Protein AF-0000000085124668 (afdb_homodimer)

pLDDT: mean 96.6, std 2.72, range [73.62, 98.88]

Radius of gyration: 21.91 Å; Cα contacts (8 Å, |Δi|>4): 699; chains: 2; bounding box: 57×56×48 Å

Structure (mmCIF, N/CA/C/O backbone):
data_AF-0000000085124668-model_v1
#
loop_
_entity.id
_entity.type
_entity.pdbx_description
1 polymer 'Putative transcriptional regulator, Crp/Fnr family'
#
loop_
_atom_site.group_PDB
_atom_site.id
_atom_site.type_symbol
_atom_site.label_atom_id
_atom_site.label_alt_id
_atom_site.label_comp_id
_atom_site.label_asym_id
_atom_site.label_entity_id
_atom_site.label_seq_id
_atom_site.pdbx_PDB_ins_code
_atom_site.Cartn_x
_atom_site.Cartn_y
_atom_site.Cartn_z
_atom_site.occupancy
_atom_site.B_iso_or_equiv
_atom_site.auth_seq_id
_atom_site.auth_comp_id
_atom_site.auth_asym_id
_atom_site.auth_atom_id
_atom_site.pdbx_PDB_model_num
ATOM 1 N N . MET A 1 1 ? 9.203 -26.172 -18.266 1 87.44 1 MET A N 1
ATOM 2 C CA . MET A 1 1 ? 9.773 -24.922 -18.75 1 87.44 1 MET A CA 1
ATOM 3 C C . MET A 1 1 ? 11.164 -24.688 -18.156 1 87.44 1 MET A C 1
ATOM 5 O O . MET A 1 1 ? 11.344 -24.766 -16.938 1 87.44 1 MET A O 1
ATOM 9 N N . THR A 1 2 ? 12.148 -24.375 -18.938 1 92.5 2 THR A N 1
ATOM 10 C CA . THR A 1 2 ? 13.508 -24.203 -18.453 1 92.5 2 THR A CA 1
ATOM 11 C C . THR A 1 2 ? 13.68 -22.859 -17.75 1 92.5 2 THR A C 1
ATOM 13 O O . THR A 1 2 ? 12.883 -21.938 -17.953 1 92.5 2 THR A O 1
ATOM 16 N N . ILE A 1 3 ? 14.703 -22.781 -17 1 94.06 3 ILE A N 1
ATOM 17 C CA . ILE A 1 3 ? 14.938 -21.547 -16.25 1 94.06 3 ILE A CA 1
ATOM 18 C C . ILE A 1 3 ? 15.266 -20.406 -17.203 1 94.06 3 ILE A C 1
ATOM 20 O O . ILE A 1 3 ? 14.883 -19.25 -16.969 1 94.06 3 ILE A O 1
ATOM 24 N N . ASP A 1 4 ? 15.961 -20.703 -18.281 1 94.88 4 ASP A N 1
ATOM 25 C CA . ASP A 1 4 ? 16.281 -19.672 -19.266 1 94.88 4 ASP A CA 1
ATOM 26 C C . ASP A 1 4 ? 15.023 -19.094 -19.891 1 94.88 4 ASP A C 1
ATOM 28 O O . ASP A 1 4 ? 14.938 -17.875 -20.094 1 94.88 4 ASP A O 1
ATOM 32 N N . LYS A 1 5 ? 14.148 -19.938 -20.219 1 97.31 5 LYS A N 1
ATOM 33 C CA . LYS A 1 5 ? 12.875 -19.484 -20.766 1 97.31 5 LYS A CA 1
ATOM 34 C C . LYS A 1 5 ? 12.125 -18.625 -19.766 1 97.31 5 LYS A C 1
ATOM 36 O O . LYS A 1 5 ? 11.469 -17.641 -20.141 1 97.31 5 LYS A O 1
ATOM 41 N N . GLN A 1 6 ? 12.164 -19.016 -18.484 1 98.06 6 GLN A N 1
ATOM 42 C CA . GLN A 1 6 ? 11.547 -18.234 -17.422 1 98.06 6 GLN A CA 1
ATOM 43 C C . GLN A 1 6 ? 12.141 -16.828 -17.359 1 98.06 6 GLN A C 1
ATOM 45 O O . GLN A 1 6 ? 11.406 -15.844 -17.234 1 98.06 6 GLN A O 1
ATOM 50 N N . PHE A 1 7 ? 13.422 -16.734 -17.516 1 97.88 7 PHE A N 1
ATOM 51 C CA . PHE A 1 7 ? 14.117 -15.453 -17.5 1 97.88 7 PHE A CA 1
ATOM 52 C C . PHE A 1 7 ? 13.703 -14.609 -18.703 1 97.88 7 PHE A C 1
ATOM 54 O O . PHE A 1 7 ? 13.547 -13.391 -18.594 1 97.88 7 PHE A O 1
ATOM 61 N N . ASP A 1 8 ? 13.531 -15.258 -19.828 1 97.56 8 ASP A N 1
ATOM 62 C CA . ASP A 1 8 ? 13.109 -14.562 -21.031 1 97.56 8 ASP A CA 1
ATOM 63 C C . ASP A 1 8 ? 11.719 -13.953 -20.859 1 97.56 8 ASP A C 1
ATOM 65 O O . ASP A 1 8 ? 11.43 -12.891 -21.422 1 97.56 8 ASP A O 1
ATOM 69 N N . ILE A 1 9 ? 10.914 -14.633 -20.109 1 98.19 9 ILE A N 1
ATOM 70 C CA . ILE A 1 9 ? 9.555 -14.172 -19.859 1 98.19 9 ILE A CA 1
ATOM 71 C C . ILE A 1 9 ? 9.578 -12.992 -18.891 1 98.19 9 ILE A C 1
ATOM 73 O O . ILE A 1 9 ? 8.906 -11.984 -19.094 1 98.19 9 ILE A O 1
ATOM 77 N N . LEU A 1 10 ? 10.391 -13.062 -17.859 1 98.56 10 LEU A N 1
ATOM 78 C CA . LEU A 1 10 ? 10.367 -12.109 -16.75 1 98.56 10 LEU A CA 1
ATOM 79 C C . LEU A 1 10 ? 11.078 -10.812 -17.141 1 98.56 10 LEU A C 1
ATOM 81 O O . LEU A 1 10 ? 10.664 -9.727 -16.719 1 98.56 10 LEU A O 1
ATOM 85 N N . TYR A 1 11 ? 12.078 -10.867 -17.953 1 98.5 11 TYR A N 1
ATOM 86 C CA . TYR A 1 11 ? 12.953 -9.734 -18.219 1 98.5 11 TYR A CA 1
ATOM 87 C C . TYR A 1 11 ? 12.172 -8.578 -18.844 1 98.5 11 TYR A C 1
ATOM 89 O O . TYR A 1 11 ? 12.211 -7.457 -18.328 1 98.5 11 TYR A O 1
ATOM 97 N N . PRO A 1 12 ? 11.43 -8.828 -19.938 1 98.44 12 PRO A N 1
ATOM 98 C CA . PRO A 1 12 ? 10.734 -7.684 -20.516 1 98.44 12 PRO A CA 1
ATOM 99 C C . PRO A 1 12 ? 9.719 -7.059 -19.562 1 98.44 12 PRO A C 1
ATOM 101 O O . PRO A 1 12 ? 9.453 -5.859 -19.641 1 98.44 12 PRO A O 1
ATOM 104 N N . ILE A 1 13 ? 9.156 -7.805 -18.672 1 98.5 13 ILE A N 1
ATOM 105 C CA . ILE A 1 13 ? 8.172 -7.305 -17.719 1 98.5 13 ILE A CA 1
ATOM 106 C C . ILE A 1 13 ? 8.859 -6.383 -16.703 1 98.5 13 ILE A C 1
ATOM 108 O O . ILE A 1 13 ? 8.43 -5.246 -16.5 1 98.5 13 ILE A O 1
ATOM 112 N N . LEU A 1 14 ? 9.969 -6.836 -16.062 1 98.38 14 LEU A N 1
ATOM 113 C CA . LEU A 1 14 ? 10.68 -6.02 -15.094 1 98.38 14 LEU A CA 1
ATOM 114 C C . LEU A 1 14 ? 11.297 -4.793 -15.758 1 98.38 14 LEU A C 1
ATOM 116 O O . LEU A 1 14 ? 11.32 -3.707 -15.172 1 98.38 14 LEU A O 1
ATOM 120 N N . ASN A 1 15 ? 11.797 -5.035 -16.969 1 98.5 15 ASN A N 1
ATOM 121 C CA . ASN A 1 15 ? 12.359 -3.916 -17.734 1 98.5 15 ASN A CA 1
ATOM 122 C C . ASN A 1 15 ? 11.305 -2.859 -18.031 1 98.5 15 ASN A C 1
ATOM 124 O O . ASN A 1 15 ? 11.625 -1.675 -18.156 1 98.5 15 ASN A O 1
ATOM 128 N N . GLY A 1 16 ? 10.078 -3.295 -18.25 1 98 16 GLY A N 1
ATOM 129 C CA . GLY A 1 16 ? 8.969 -2.379 -18.469 1 98 16 GLY A CA 1
ATOM 130 C C . GLY A 1 16 ? 8.602 -1.591 -17.219 1 98 16 GLY A C 1
ATOM 131 O O . GLY A 1 16 ? 8.062 -0.484 -17.312 1 98 16 GLY A O 1
ATOM 132 N N . ILE A 1 17 ? 8.891 -2.125 -16.062 1 97.94 17 ILE A N 1
ATOM 133 C CA . ILE A 1 17 ? 8.641 -1.438 -14.797 1 97.94 17 ILE A CA 1
ATOM 134 C C . ILE A 1 17 ? 9.719 -0.379 -14.562 1 97.94 17 ILE A C 1
ATOM 136 O O . ILE A 1 17 ? 9.406 0.765 -14.227 1 97.94 17 ILE A O 1
ATOM 140 N N . SER A 1 18 ? 10.906 -0.716 -14.727 1 97.81 18 SER A N 1
ATOM 141 C CA . SER A 1 18 ? 12.078 0.144 -14.641 1 97.81 18 SER A CA 1
ATOM 142 C C . SER A 1 18 ? 13.211 -0.373 -15.516 1 97.81 18 SER A C 1
ATOM 144 O O . SER A 1 18 ? 13.516 -1.568 -15.516 1 97.81 18 SER A O 1
ATOM 146 N N . PRO A 1 19 ? 13.852 0.494 -16.188 1 97.69 19 PRO A N 1
ATOM 147 C CA . PRO A 1 19 ? 14.906 0.064 -17.109 1 97.69 19 PRO A CA 1
ATOM 148 C C . PRO A 1 19 ? 15.984 -0.769 -16.422 1 97.69 19 PRO A C 1
ATOM 150 O O . PRO A 1 19 ? 16.484 -0.389 -15.352 1 97.69 19 PRO A O 1
ATOM 153 N N . LEU A 1 20 ? 16.297 -1.865 -17.031 1 97.62 20 LEU A N 1
ATOM 154 C CA . LEU A 1 20 ? 17.312 -2.82 -16.562 1 97.62 20 LEU A CA 1
ATOM 155 C C . LEU A 1 20 ? 18.172 -3.293 -17.719 1 97.62 20 LEU A C 1
ATOM 157 O O . LEU A 1 20 ? 17.688 -3.955 -18.641 1 97.62 20 LEU A O 1
ATOM 161 N N . SER A 1 21 ? 19.469 -2.99 -17.734 1 98 21 SER A N 1
ATOM 162 C CA . SER A 1 21 ? 20.375 -3.404 -18.812 1 98 21 SER A CA 1
ATOM 163 C C . SER A 1 21 ? 20.531 -4.922 -18.828 1 98 21 SER A C 1
ATOM 165 O O . SER A 1 21 ? 20.375 -5.586 -17.812 1 98 21 SER A O 1
ATOM 167 N N . THR A 1 22 ? 20.891 -5.418 -20 1 97.19 22 THR A N 1
ATOM 168 C CA . THR A 1 22 ? 21.109 -6.855 -20.141 1 97.19 22 THR A CA 1
ATOM 169 C C . THR A 1 22 ? 22.266 -7.312 -19.25 1 97.19 22 THR A C 1
ATOM 171 O O . THR A 1 22 ? 22.25 -8.422 -18.719 1 97.19 22 THR A O 1
ATOM 174 N N . ASP A 1 23 ? 23.266 -6.488 -19.125 1 97.12 23 ASP A N 1
ATOM 175 C CA . ASP A 1 23 ? 24.391 -6.816 -18.25 1 97.12 23 ASP A CA 1
ATOM 176 C C . ASP A 1 23 ? 23.938 -6.977 -16.812 1 97.12 23 ASP A C 1
ATOM 178 O O . ASP A 1 23 ? 24.297 -7.953 -16.141 1 97.12 23 ASP A O 1
ATOM 182 N N . ASN A 1 24 ? 23.172 -6.039 -16.312 1 96.38 24 ASN A N 1
ATOM 183 C CA . ASN A 1 24 ? 22.656 -6.109 -14.945 1 96.38 24 ASN A CA 1
ATOM 184 C C . ASN A 1 24 ? 21.75 -7.32 -14.758 1 96.38 24 ASN A C 1
ATOM 186 O O . ASN A 1 24 ? 21.812 -7.992 -13.727 1 96.38 24 ASN A O 1
ATOM 190 N N . TRP A 1 25 ? 20.922 -7.535 -15.789 1 97.12 25 TRP A N 1
ATOM 191 C CA . TRP A 1 25 ? 20.031 -8.688 -15.75 1 97.12 25 TRP A CA 1
ATOM 192 C C . TRP A 1 25 ? 20.828 -9.984 -15.633 1 97.12 25 TRP A C 1
ATOM 194 O O . TRP A 1 25 ? 20.531 -10.828 -14.789 1 97.12 25 TRP A O 1
ATOM 204 N N . GLU A 1 26 ? 21.859 -10.086 -16.391 1 96.88 26 GLU A N 1
ATOM 205 C CA . GLU A 1 26 ? 22.672 -11.297 -16.406 1 96.88 26 GLU A CA 1
ATOM 206 C C . GLU A 1 26 ? 23.359 -11.531 -15.07 1 96.88 26 GLU A C 1
ATOM 208 O O . GLU A 1 26 ? 23.469 -12.672 -14.609 1 96.88 26 GLU A O 1
ATOM 213 N N . ILE A 1 27 ? 23.781 -10.523 -14.453 1 95.5 27 ILE A N 1
ATOM 214 C CA . ILE A 1 27 ? 24.484 -10.609 -13.172 1 95.5 27 ILE A CA 1
ATOM 215 C C . ILE A 1 27 ? 23.531 -11.172 -12.109 1 95.5 27 ILE A C 1
ATOM 217 O O . ILE A 1 27 ? 23.953 -11.922 -11.227 1 95.5 27 ILE A O 1
ATOM 221 N N . ALA A 1 28 ? 22.281 -10.844 -12.219 1 96.69 28 ALA A N 1
ATOM 222 C CA . ALA A 1 28 ? 21.328 -11.195 -11.172 1 96.69 28 ALA A CA 1
ATOM 223 C C . ALA A 1 28 ? 20.812 -12.617 -11.352 1 96.69 28 ALA A C 1
ATOM 225 O O . ALA A 1 28 ? 20.266 -13.211 -10.414 1 96.69 28 ALA A O 1
ATOM 226 N N . LYS A 1 29 ? 20.938 -13.188 -12.516 1 96.62 29 LYS A N 1
ATOM 227 C CA . LYS A 1 29 ? 20.328 -14.469 -12.859 1 96.62 29 LYS A CA 1
ATOM 228 C C . LYS A 1 29 ? 20.766 -15.555 -11.883 1 96.62 29 LYS A C 1
ATOM 230 O O . LYS A 1 29 ? 19.953 -16.406 -11.492 1 96.62 29 LYS A O 1
ATOM 235 N N . LYS A 1 30 ? 22.016 -15.492 -11.516 1 96.75 30 LYS A N 1
ATOM 236 C CA . LYS A 1 30 ? 22.578 -16.531 -10.664 1 96.75 30 LYS A CA 1
ATOM 237 C C . LYS A 1 30 ? 21.922 -16.547 -9.289 1 96.75 30 LYS A C 1
ATOM 239 O O . LYS A 1 30 ? 22.047 -17.516 -8.539 1 96.75 30 LYS A O 1
ATOM 244 N N . TYR A 1 31 ? 21.266 -15.516 -8.914 1 97.88 31 TYR A N 1
ATOM 245 C CA . TYR A 1 31 ? 20.672 -15.422 -7.586 1 97.88 31 TYR A CA 1
ATOM 246 C C . TYR A 1 31 ? 19.219 -15.867 -7.602 1 97.88 31 TYR A C 1
ATOM 248 O O . TYR A 1 31 ? 18.594 -16 -6.551 1 97.88 31 TYR A O 1
ATOM 256 N N . PHE A 1 32 ? 18.672 -16.031 -8.789 1 98.25 32 PHE A N 1
ATOM 257 C CA . PHE A 1 32 ? 17.281 -16.453 -8.93 1 98.25 32 PHE A CA 1
ATOM 258 C C . PHE A 1 32 ? 17.188 -17.984 -8.867 1 98.25 32 PHE A C 1
ATOM 260 O O . PHE A 1 32 ? 18.094 -18.688 -9.289 1 98.25 32 PHE A O 1
ATOM 267 N N . LYS A 1 33 ? 16.094 -18.406 -8.352 1 98.19 33 LYS A N 1
ATOM 268 C CA . LYS A 1 33 ? 15.727 -19.828 -8.344 1 98.19 33 LYS A CA 1
ATOM 269 C C . LYS A 1 33 ? 14.289 -20.016 -8.82 1 98.19 33 LYS A C 1
ATOM 271 O O . LYS A 1 33 ? 13.5 -19.078 -8.82 1 98.19 33 LYS A O 1
ATOM 276 N N . THR A 1 34 ? 14.016 -21.219 -9.258 1 98.38 34 THR A N 1
ATOM 277 C CA . THR A 1 34 ? 12.672 -21.547 -9.727 1 98.38 34 THR A CA 1
ATOM 278 C C . THR A 1 34 ? 11.906 -22.344 -8.664 1 98.38 34 THR A C 1
ATOM 280 O O . THR A 1 34 ? 12.484 -23.188 -7.973 1 98.38 34 THR A O 1
ATOM 283 N N . THR A 1 35 ? 10.695 -22.031 -8.477 1 98.25 35 THR A N 1
ATOM 284 C CA . THR A 1 35 ? 9.758 -22.812 -7.684 1 98.25 35 THR A CA 1
ATOM 285 C C . THR A 1 35 ? 8.609 -23.328 -8.547 1 98.25 35 THR A C 1
ATOM 287 O O . THR A 1 35 ? 7.996 -22.547 -9.289 1 98.25 35 THR A O 1
ATOM 290 N N . THR A 1 36 ? 8.352 -24.609 -8.5 1 98.44 36 THR A N 1
ATOM 291 C CA . THR A 1 36 ? 7.219 -25.219 -9.172 1 98.44 36 THR A CA 1
ATOM 292 C C . THR A 1 36 ? 6.297 -25.906 -8.164 1 98.44 36 THR A C 1
ATOM 294 O O . THR A 1 36 ? 6.762 -26.656 -7.297 1 98.44 36 THR A O 1
ATOM 297 N N . LEU A 1 37 ? 5.059 -25.625 -8.273 1 98.56 37 LEU A N 1
ATOM 298 C CA . LEU A 1 37 ? 4.059 -26.188 -7.375 1 98.56 37 LEU A CA 1
ATOM 299 C C . LEU A 1 37 ? 2.857 -26.703 -8.156 1 98.56 37 LEU A C 1
ATOM 301 O O . LEU A 1 37 ? 2.652 -26.328 -9.312 1 98.56 37 LEU A O 1
ATOM 305 N N . SER A 1 38 ? 2.078 -27.562 -7.512 1 98.19 38 SER A N 1
ATOM 306 C CA . SER A 1 38 ? 0.856 -28.109 -8.094 1 98.19 38 SER A CA 1
ATOM 307 C C . SER A 1 38 ? -0.384 -27.516 -7.426 1 98.19 38 SER A C 1
ATOM 309 O O . SER A 1 38 ? -0.299 -26.953 -6.332 1 98.19 38 SER A O 1
ATOM 311 N N . LYS A 1 39 ? -1.455 -27.656 -8.148 1 97.56 39 LYS A N 1
ATOM 312 C CA . LYS A 1 39 ? -2.729 -27.188 -7.613 1 97.56 39 LYS A CA 1
ATOM 313 C C . LYS A 1 39 ? -2.939 -27.672 -6.184 1 97.56 39 LYS A C 1
ATOM 315 O O . LYS A 1 39 ? -2.723 -28.844 -5.887 1 97.56 39 LYS A O 1
ATOM 320 N N . GLY A 1 40 ? -3.301 -26.719 -5.301 1 97.5 40 GLY A N 1
ATOM 321 C CA . GLY A 1 40 ? -3.6 -27.078 -3.922 1 97.5 40 GLY A CA 1
ATOM 322 C C . GLY A 1 40 ? -2.43 -26.859 -2.982 1 97.5 40 GLY A C 1
ATOM 323 O O . GLY A 1 40 ? -2.615 -26.75 -1.769 1 97.5 40 GLY A O 1
ATOM 324 N N . GLU A 1 41 ? -1.26 -26.844 -3.547 1 98.69 41 GLU A N 1
ATOM 325 C CA . GLU A 1 41 ? -0.087 -26.562 -2.725 1 98.69 41 GLU A CA 1
ATOM 326 C C . GLU A 1 41 ? -0.015 -25.078 -2.363 1 98.69 41 GLU A C 1
ATOM 328 O O . GLU A 1 41 ? -0.733 -24.266 -2.936 1 98.69 41 GLU A O 1
ATOM 333 N N . HIS A 1 42 ? 0.765 -24.781 -1.333 1 98.88 42 HIS A N 1
ATOM 334 C CA . HIS A 1 42 ? 0.931 -23.406 -0.878 1 98.88 42 HIS A CA 1
ATOM 335 C C . HIS A 1 42 ? 2.348 -22.906 -1.142 1 98.88 42 HIS A C 1
ATOM 337 O O . HIS A 1 42 ? 3.32 -23.625 -0.889 1 98.88 42 HIS A O 1
ATOM 343 N N . LEU A 1 43 ? 2.436 -21.766 -1.703 1 98.81 43 LEU A N 1
ATOM 344 C CA . LEU A 1 43 ? 3.74 -21.109 -1.779 1 98.81 43 LEU A CA 1
ATOM 345 C C . LEU A 1 43 ? 4.297 -20.844 -0.385 1 98.81 43 LEU A C 1
ATOM 347 O O . LEU A 1 43 ? 5.477 -21.078 -0.127 1 98.81 43 LEU A O 1
ATOM 351 N N . PHE A 1 44 ? 3.514 -20.297 0.498 1 98.81 44 PHE A N 1
ATOM 352 C CA . PHE A 1 44 ? 3.777 -20.188 1.928 1 98.81 44 PHE A CA 1
ATOM 353 C C . PHE A 1 44 ? 2.475 -20.094 2.713 1 98.81 44 PHE A C 1
ATOM 355 O O . PHE A 1 44 ? 1.42 -19.812 2.141 1 98.81 44 PHE A O 1
ATOM 362 N N . TYR A 1 45 ? 2.543 -20.359 3.99 1 98.56 45 TYR A N 1
ATOM 363 C CA . TYR A 1 45 ? 1.404 -20.297 4.898 1 98.56 45 TYR A CA 1
ATOM 364 C C . TYR A 1 45 ? 1.477 -19.047 5.77 1 98.56 45 TYR A C 1
ATOM 366 O O . TYR A 1 45 ? 2.547 -18.453 5.93 1 98.56 45 TYR A O 1
ATOM 374 N N . MET A 1 46 ? 0.309 -18.672 6.195 1 98.12 46 MET A N 1
ATOM 375 C CA . MET A 1 46 ? 0.27 -17.688 7.262 1 98.12 46 MET A CA 1
ATOM 376 C C . MET A 1 46 ? 1.246 -18.047 8.375 1 98.12 46 MET A C 1
ATOM 378 O O . MET A 1 46 ? 1.397 -19.219 8.727 1 98.12 46 MET A O 1
ATOM 382 N N . GLU A 1 47 ? 1.98 -17 8.906 1 98.06 47 GLU A N 1
ATOM 383 C CA . GLU A 1 47 ? 2.926 -17.062 10.016 1 98.06 47 GLU A CA 1
ATOM 384 C C . GLU A 1 47 ? 4.289 -17.578 9.547 1 98.06 47 GLU A C 1
ATOM 386 O O . GLU A 1 47 ? 5.246 -17.609 10.328 1 98.06 47 GLU A O 1
ATOM 391 N N . ASP A 1 48 ? 4.352 -18.031 8.297 1 98.56 48 ASP A N 1
ATOM 392 C CA . ASP A 1 48 ? 5.656 -18.422 7.773 1 98.56 48 ASP A CA 1
ATOM 393 C C . ASP A 1 48 ? 6.605 -17.234 7.707 1 98.56 48 ASP A C 1
ATOM 395 O O . ASP A 1 48 ? 6.164 -16.094 7.57 1 98.56 48 ASP A O 1
ATOM 399 N N . ASP A 1 49 ? 7.855 -17.516 7.801 1 98.31 49 ASP A N 1
ATOM 400 C CA . ASP A 1 49 ? 8.914 -16.531 7.57 1 98.31 49 ASP A CA 1
ATOM 401 C C . ASP A 1 49 ? 9.289 -16.469 6.09 1 98.31 49 ASP A C 1
ATOM 403 O O . ASP A 1 49 ? 10.172 -17.188 5.637 1 98.31 49 ASP A O 1
ATOM 407 N N . VAL A 1 50 ? 8.633 -15.594 5.367 1 98.56 50 VAL A N 1
ATOM 408 C CA . VAL A 1 50 ? 8.898 -15.414 3.941 1 98.56 50 VAL A CA 1
ATOM 409 C C . VAL A 1 50 ? 10.164 -14.586 3.748 1 98.56 50 VAL A C 1
ATOM 411 O O . VAL A 1 50 ? 10.312 -13.523 4.355 1 98.56 50 VAL A O 1
ATOM 414 N N . LYS A 1 51 ? 11.047 -15 2.885 1 98.44 51 LYS A N 1
ATO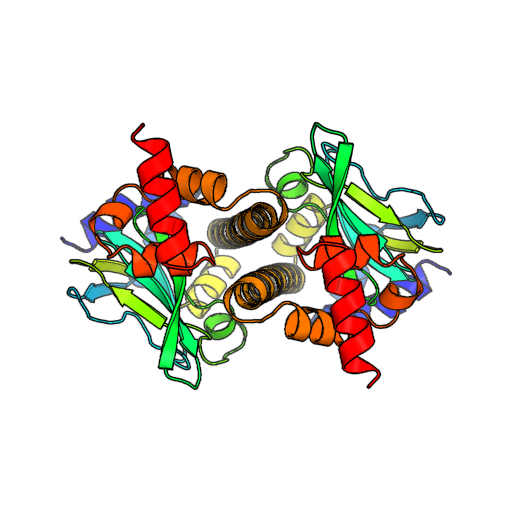M 415 C CA . LYS A 1 51 ? 12.336 -14.336 2.742 1 98.44 51 LYS A CA 1
ATOM 416 C C . LYS A 1 51 ? 12.57 -13.898 1.3 1 98.44 51 LYS A C 1
ATOM 418 O O . LYS A 1 51 ? 13.547 -13.195 1.011 1 98.44 51 LYS A O 1
ATOM 423 N N . ASP A 1 52 ? 11.609 -14.289 0.404 1 98.69 52 ASP A N 1
ATOM 424 C CA . ASP A 1 52 ? 11.891 -14.102 -1.015 1 98.69 52 ASP A CA 1
ATOM 425 C C . ASP A 1 52 ? 10.836 -13.227 -1.677 1 98.69 52 ASP A C 1
ATOM 427 O O . ASP A 1 52 ? 9.719 -13.109 -1.177 1 98.69 52 ASP A O 1
ATOM 431 N N . PHE A 1 53 ? 11.219 -12.562 -2.736 1 98.81 53 PHE A N 1
ATOM 432 C CA . PHE A 1 53 ? 10.328 -12.039 -3.76 1 98.81 53 PHE A CA 1
ATOM 433 C C . PHE A 1 53 ? 10.102 -13.062 -4.863 1 98.81 53 PHE A C 1
ATOM 435 O O . PHE A 1 53 ? 11.062 -13.523 -5.492 1 98.81 53 PHE A O 1
ATOM 442 N N . TYR A 1 54 ? 8.906 -13.508 -5.062 1 98.88 54 TYR A N 1
ATOM 443 C CA . TYR A 1 54 ? 8.531 -14.43 -6.129 1 98.88 54 TYR A CA 1
ATOM 444 C C . TYR A 1 54 ? 7.852 -13.688 -7.277 1 98.88 54 TYR A C 1
ATOM 446 O O . TYR A 1 54 ? 6.949 -12.883 -7.051 1 98.88 54 TYR A O 1
ATOM 454 N N . PHE A 1 55 ? 8.266 -13.945 -8.453 1 98.88 55 PHE A N 1
ATOM 455 C CA . PHE A 1 55 ? 7.609 -13.422 -9.641 1 98.88 55 PHE A CA 1
ATOM 456 C C . PHE A 1 55 ? 6.91 -14.539 -10.414 1 98.88 55 PHE A C 1
ATOM 458 O O . PHE A 1 55 ? 7.539 -15.531 -10.781 1 98.88 55 PHE A O 1
ATOM 465 N N . LEU A 1 56 ? 5.68 -14.352 -10.625 1 98.81 56 LEU A N 1
ATOM 466 C CA . LEU A 1 56 ? 4.887 -15.375 -11.297 1 98.81 56 LEU A CA 1
ATOM 467 C C . LEU A 1 56 ? 5.316 -15.523 -12.758 1 98.81 56 LEU A C 1
ATOM 469 O O . LEU A 1 56 ? 5.422 -14.531 -13.484 1 98.81 56 LEU A O 1
ATOM 473 N N . ILE A 1 57 ? 5.531 -16.719 -13.148 1 98.81 57 ILE A N 1
ATOM 474 C CA . ILE A 1 57 ? 5.844 -17.016 -14.539 1 98.81 57 ILE A CA 1
ATOM 475 C C . ILE A 1 57 ? 4.633 -17.656 -15.211 1 98.81 57 ILE A C 1
ATOM 477 O O . ILE A 1 57 ? 4.312 -17.328 -16.359 1 98.81 57 ILE A O 1
ATOM 481 N N . ASP A 1 58 ? 4.008 -18.5 -14.461 1 98.12 58 ASP A N 1
ATOM 482 C CA . ASP A 1 58 ? 2.836 -19.203 -14.977 1 98.12 58 ASP A CA 1
ATOM 483 C C . ASP A 1 58 ? 1.984 -19.766 -13.836 1 98.12 58 ASP A C 1
ATOM 485 O O . ASP A 1 58 ? 2.518 -20.234 -12.828 1 98.12 58 ASP A O 1
ATOM 489 N N . GLY A 1 59 ? 0.641 -19.719 -14.125 1 97.81 59 GLY A N 1
ATOM 490 C CA . GLY A 1 59 ? -0.272 -20.312 -13.164 1 97.81 59 GLY A CA 1
ATOM 491 C C . GLY A 1 59 ? -1.139 -19.297 -12.445 1 97.81 59 GLY A C 1
ATOM 492 O O . GLY A 1 59 ? -1.155 -18.125 -12.812 1 97.81 59 GLY A O 1
ATOM 493 N N . LEU A 1 60 ? -1.982 -19.766 -11.516 1 98.25 60 LEU A N 1
ATOM 494 C CA . LEU A 1 60 ? -2.922 -18.969 -10.734 1 98.25 60 LEU A CA 1
ATOM 495 C C . LEU A 1 60 ? -2.74 -19.234 -9.242 1 98.25 60 LEU A C 1
ATOM 497 O O . LEU A 1 60 ? -2.408 -20.344 -8.836 1 98.25 60 LEU A O 1
ATOM 501 N N . ALA A 1 61 ? -2.957 -18.219 -8.438 1 98.5 61 ALA A N 1
ATOM 502 C CA . ALA A 1 61 ? -2.916 -18.391 -6.992 1 98.5 61 ALA A CA 1
ATOM 503 C C . ALA A 1 61 ? -3.885 -17.438 -6.301 1 98.5 61 ALA A C 1
ATOM 505 O O . ALA A 1 61 ? -4.32 -16.438 -6.891 1 98.5 61 ALA A O 1
ATOM 506 N N . ARG A 1 62 ? -4.242 -17.797 -5.121 1 98.12 62 ARG A N 1
ATOM 507 C CA . ARG A 1 62 ? -5.012 -16.906 -4.262 1 98.12 62 ARG A CA 1
ATOM 508 C C . ARG A 1 62 ? -4.254 -16.594 -2.977 1 98.12 62 ARG A C 1
ATOM 510 O O . ARG A 1 62 ? -3.527 -17.438 -2.457 1 98.12 62 ARG A O 1
ATOM 517 N N . TYR A 1 63 ? -4.363 -15.398 -2.518 1 98.62 63 TYR A N 1
ATOM 518 C CA . TYR A 1 63 ? -3.965 -14.961 -1.181 1 98.62 63 TYR A CA 1
ATOM 519 C C . TYR A 1 63 ? -5.152 -14.984 -0.226 1 98.62 63 TYR A C 1
ATOM 521 O O . TYR A 1 63 ? -6.219 -14.453 -0.542 1 98.62 63 TYR A O 1
ATOM 529 N N . TYR A 1 64 ? -4.973 -15.547 0.967 1 98.31 64 TYR A N 1
ATOM 530 C CA . TYR A 1 64 ? -6.141 -15.555 1.837 1 98.31 64 TYR A CA 1
ATOM 531 C C . TYR A 1 64 ? -5.734 -15.461 3.303 1 98.31 64 TYR A C 1
ATOM 533 O O . TYR A 1 64 ? -4.652 -15.914 3.68 1 98.31 64 TYR A O 1
ATOM 541 N N . TYR A 1 65 ? -6.586 -14.836 4.027 1 98.25 65 TYR A N 1
ATOM 542 C CA . TYR A 1 65 ? -6.5 -14.805 5.484 1 98.25 65 TYR A CA 1
ATOM 543 C C . TYR A 1 65 ? -7.258 -15.969 6.102 1 98.25 65 TYR A C 1
ATOM 545 O O . TYR A 1 65 ? -8.297 -16.391 5.578 1 98.25 65 TYR A O 1
ATOM 553 N N . LEU A 1 66 ? -6.738 -16.453 7.168 1 96.69 66 LEU A N 1
ATOM 554 C CA . LEU A 1 66 ? -7.43 -17.438 7.977 1 96.69 66 LEU A CA 1
ATOM 555 C C . LEU A 1 66 ? -7.762 -16.891 9.359 1 96.69 66 LEU A C 1
ATOM 557 O O . LEU A 1 66 ? -6.859 -16.531 10.117 1 96.69 66 LEU A O 1
ATOM 561 N N . THR A 1 67 ? -9.047 -16.891 9.664 1 93.94 67 THR A N 1
ATOM 562 C CA . THR A 1 67 ? -9.453 -16.375 10.961 1 93.94 67 THR A CA 1
ATOM 563 C C . THR A 1 67 ? -9.367 -17.469 12.031 1 93.94 67 THR A C 1
ATOM 565 O O . THR A 1 67 ? -9.203 -18.641 11.711 1 93.94 67 THR A O 1
ATOM 568 N N . GLU A 1 68 ? -9.508 -17.031 13.25 1 92.88 68 GLU A N 1
ATOM 569 C CA . GLU A 1 68 ? -9.406 -17.969 14.367 1 92.88 68 GLU A CA 1
ATOM 570 C C . GLU A 1 68 ? -10.523 -19.016 14.312 1 92.88 68 GLU A C 1
ATOM 572 O O . GLU A 1 68 ? -10.328 -20.156 14.727 1 92.88 68 GLU A O 1
ATOM 577 N N . ASP A 1 69 ? -11.641 -18.625 13.82 1 92.75 69 ASP A N 1
ATOM 578 C CA . ASP A 1 69 ? -12.773 -19.547 13.773 1 92.75 69 ASP A CA 1
ATOM 579 C C . ASP A 1 69 ? -12.734 -20.391 12.5 1 92.75 69 ASP A C 1
ATOM 581 O O . ASP A 1 69 ? -13.68 -21.141 12.211 1 92.75 69 ASP A O 1
ATOM 585 N N . GLY A 1 70 ? -11.727 -20.234 11.703 1 91.94 70 GLY A N 1
ATOM 586 C CA . GLY A 1 70 ? -11.5 -21.125 10.562 1 91.94 70 GLY A CA 1
ATOM 587 C C . GLY A 1 70 ? -12.055 -20.578 9.266 1 91.94 70 GLY A C 1
ATOM 588 O O . GLY A 1 70 ? -12.031 -21.25 8.234 1 91.94 70 GLY A O 1
ATOM 589 N N . LYS A 1 71 ? -12.531 -19.422 9.312 1 93 71 LYS A N 1
ATOM 590 C CA . LYS A 1 71 ? -13.039 -18.812 8.086 1 93 71 LYS A CA 1
ATOM 591 C C . LYS A 1 71 ? -11.906 -18.25 7.246 1 93 71 LYS A C 1
ATOM 593 O O . LYS A 1 71 ? -10.938 -17.703 7.789 1 93 71 LYS A O 1
ATOM 598 N N . GLU A 1 72 ? -12.047 -18.297 5.91 1 95.62 72 GLU A N 1
ATOM 599 C CA . GLU A 1 72 ? -11.055 -17.766 4.977 1 95.62 72 GLU A CA 1
ATOM 600 C C . GLU A 1 72 ? -11.586 -16.531 4.254 1 95.62 72 GLU A C 1
ATOM 602 O O . GLU A 1 72 ? -12.758 -16.484 3.869 1 95.62 72 GLU A O 1
ATOM 607 N N . PHE A 1 73 ? -10.797 -15.562 4.098 1 96.69 73 PHE A N 1
ATOM 608 C CA . PHE A 1 73 ? -11.102 -14.375 3.309 1 96.69 73 PHE A CA 1
ATOM 609 C C . PHE A 1 73 ? -10.016 -14.133 2.262 1 96.69 73 PHE A C 1
ATOM 611 O O . PHE A 1 73 ? -8.844 -13.992 2.6 1 96.69 73 PHE A O 1
ATOM 618 N N . ASN A 1 74 ? -10.422 -14.07 1.025 1 97.38 74 ASN A N 1
ATOM 619 C CA . ASN A 1 74 ? -9.445 -13.859 -0.035 1 97.38 74 ASN A CA 1
ATOM 620 C C . ASN A 1 74 ? -9 -12.398 -0.094 1 97.38 74 ASN A C 1
ATOM 622 O O . ASN A 1 74 ? -9.828 -11.492 -0.15 1 97.38 74 ASN A O 1
ATOM 626 N N . LYS A 1 75 ? -7.727 -12.234 -0.107 1 97.19 75 LYS A N 1
ATOM 627 C CA . LYS A 1 75 ? -7.094 -10.914 -0.124 1 97.19 75 LYS A CA 1
ATOM 628 C C . LYS A 1 75 ? -6.816 -10.461 -1.553 1 97.19 75 LYS A C 1
ATOM 630 O O . LYS A 1 75 ? -6.906 -9.266 -1.857 1 97.19 75 LYS A O 1
ATOM 635 N N . SER A 1 76 ? -6.387 -11.359 -2.334 1 97.12 76 SER A N 1
ATOM 636 C CA . SER A 1 76 ? -5.93 -11.062 -3.688 1 97.12 76 SER A CA 1
ATOM 637 C C . SER A 1 76 ? -5.77 -12.336 -4.508 1 97.12 76 SER A C 1
ATOM 639 O O . SER A 1 76 ? -5.973 -13.438 -3.998 1 97.12 76 SER A O 1
ATOM 641 N N . PHE A 1 77 ? -5.461 -12.117 -5.812 1 97.94 77 PHE A N 1
ATOM 642 C CA . PHE A 1 77 ? -5.172 -13.227 -6.711 1 97.94 77 PHE A CA 1
ATOM 643 C C . PHE A 1 77 ? -3.965 -12.914 -7.59 1 97.94 77 PHE A C 1
ATOM 645 O O . PHE A 1 77 ? -3.609 -11.75 -7.77 1 97.94 77 PHE A O 1
ATOM 652 N N . ALA A 1 78 ? -3.33 -13.906 -7.984 1 97.88 78 ALA A N 1
ATOM 653 C CA . ALA A 1 78 ? -2.236 -13.797 -8.945 1 97.88 78 ALA A CA 1
ATOM 654 C C . ALA A 1 78 ? -2.559 -14.555 -10.227 1 97.88 78 ALA A C 1
ATOM 656 O O . ALA A 1 78 ? -2.869 -15.75 -10.195 1 97.88 78 ALA A O 1
ATOM 657 N N . GLU A 1 79 ? -2.486 -13.898 -11.336 1 96.69 79 GLU A N 1
ATOM 658 C CA . GLU A 1 79 ? -2.742 -14.57 -12.602 1 96.69 79 GLU A CA 1
ATOM 659 C C . GLU A 1 79 ? -1.821 -14.047 -13.703 1 96.69 79 GLU A C 1
ATOM 661 O O . GLU A 1 79 ? -1.535 -14.75 -14.672 1 96.69 79 GLU A O 1
ATOM 666 N N . LYS A 1 80 ? -1.271 -12.781 -13.547 1 96.31 80 LYS A N 1
ATOM 667 C CA . LYS A 1 80 ? -0.472 -12.164 -14.594 1 96.31 80 LYS A CA 1
ATOM 668 C C . LYS A 1 80 ? 1.01 -12.484 -14.422 1 96.31 80 LYS A C 1
ATOM 670 O O . LYS A 1 80 ? 1.525 -12.477 -13.305 1 96.31 80 LYS A O 1
ATOM 675 N N . GLN A 1 81 ? 1.614 -12.766 -15.57 1 97.56 81 GLN A N 1
ATOM 676 C CA . GLN A 1 81 ? 3.062 -12.938 -15.523 1 97.56 81 GLN A CA 1
ATOM 677 C C . GLN A 1 81 ? 3.744 -11.711 -14.93 1 97.56 81 GLN A C 1
ATOM 679 O O . GLN A 1 81 ? 3.361 -10.578 -15.234 1 97.56 81 GLN A O 1
ATOM 684 N N . GLY A 1 82 ? 4.738 -11.922 -14.078 1 97.94 82 GLY A N 1
ATOM 685 C CA . GLY A 1 82 ? 5.48 -10.828 -13.477 1 97.94 82 GLY A CA 1
ATOM 686 C C . GLY A 1 82 ? 4.891 -10.367 -12.156 1 97.94 82 GLY A C 1
ATOM 687 O O . GLY A 1 82 ? 5.488 -9.547 -11.461 1 97.94 82 GLY A O 1
ATOM 688 N N . HIS A 1 83 ? 3.732 -10.898 -11.83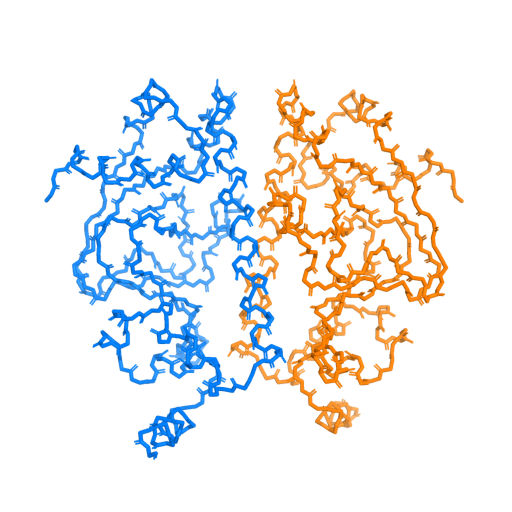6 1 97.69 83 HIS A N 1
ATOM 689 C CA . HIS A 1 83 ? 3.115 -10.562 -10.555 1 97.69 83 HIS A CA 1
ATOM 690 C C . HIS A 1 83 ? 4.031 -10.914 -9.391 1 97.69 83 HIS A C 1
ATOM 692 O O . HIS A 1 83 ? 4.504 -12.047 -9.289 1 97.69 83 HIS A O 1
ATOM 698 N N . LEU A 1 84 ? 4.281 -9.93 -8.586 1 98.56 84 LEU A N 1
ATOM 699 C CA . LEU A 1 84 ? 5.121 -10.164 -7.414 1 98.56 84 LEU A CA 1
ATOM 700 C C . LEU A 1 84 ? 4.32 -10.805 -6.289 1 98.56 84 LEU A C 1
ATOM 702 O O . LEU A 1 84 ? 3.279 -10.289 -5.883 1 98.56 84 LEU A O 1
ATOM 706 N N . LEU A 1 85 ? 4.758 -11.914 -5.859 1 98.62 85 LEU A N 1
ATOM 707 C CA . LEU A 1 85 ? 4.227 -12.578 -4.676 1 98.62 85 LEU A CA 1
ATOM 708 C C . LEU A 1 85 ? 5.238 -12.555 -3.537 1 98.62 85 LEU A C 1
ATOM 710 O O . LEU A 1 85 ? 6.398 -12.93 -3.721 1 98.62 85 LEU A O 1
ATOM 714 N N . SER A 1 86 ? 4.832 -12.094 -2.443 1 98.69 86 SER A N 1
ATOM 715 C CA . SER A 1 86 ? 5.641 -12.039 -1.228 1 98.69 86 SER A CA 1
ATOM 716 C C . SER A 1 86 ? 4.801 -11.617 -0.025 1 98.69 86 SER A C 1
ATOM 718 O O . SER A 1 86 ? 3.572 -11.57 -0.105 1 98.69 86 SER A O 1
ATOM 720 N N . SER A 1 87 ? 5.41 -11.586 1.111 1 98.62 87 SER A N 1
ATOM 721 C CA . SER A 1 87 ? 4.914 -10.945 2.326 1 98.62 87 SER A CA 1
ATOM 722 C C . SER A 1 87 ? 5.859 -9.844 2.795 1 98.62 87 SER A C 1
ATOM 724 O O . SER A 1 87 ? 6.895 -10.125 3.406 1 98.62 87 SER A O 1
ATOM 726 N N . ILE A 1 88 ? 5.469 -8.625 2.467 1 98.5 88 ILE A N 1
ATOM 727 C CA . ILE A 1 88 ? 6.379 -7.516 2.699 1 98.5 88 ILE A CA 1
ATOM 728 C C . ILE A 1 88 ? 6.68 -7.395 4.191 1 98.5 88 ILE A C 1
ATOM 730 O O . ILE A 1 88 ? 7.824 -7.141 4.582 1 98.5 88 ILE A O 1
ATOM 734 N N . SER A 1 89 ? 5.652 -7.621 5.035 1 97.81 89 SER A N 1
ATOM 735 C CA . SER A 1 89 ? 5.891 -7.586 6.473 1 97.81 89 SER A CA 1
ATOM 736 C C . SER A 1 89 ? 6.922 -8.625 6.891 1 97.81 89 SER A C 1
ATOM 738 O O . SER A 1 89 ? 7.777 -8.359 7.73 1 97.81 89 SER A O 1
ATOM 740 N N . SER A 1 90 ? 6.855 -9.766 6.258 1 98.19 90 SER A N 1
ATOM 741 C CA . SER A 1 90 ? 7.766 -10.852 6.605 1 98.19 90 SER A CA 1
ATOM 742 C C . SER A 1 90 ? 9.18 -10.57 6.098 1 98.19 90 SER A C 1
ATOM 744 O O . SER A 1 90 ? 10.133 -10.578 6.871 1 98.19 90 SER A O 1
ATOM 746 N N . VAL A 1 91 ? 9.344 -10.227 4.855 1 97.62 91 VAL A N 1
ATOM 747 C CA . VAL A 1 91 ? 10.672 -10.102 4.254 1 97.62 91 VAL A CA 1
ATOM 748 C C . VAL A 1 91 ? 11.375 -8.859 4.809 1 97.62 91 VAL A C 1
ATOM 750 O O . VAL A 1 91 ? 12.602 -8.82 4.887 1 97.62 91 VAL A O 1
ATOM 753 N N . SER A 1 92 ? 10.609 -7.871 5.168 1 95.94 92 SER A N 1
ATOM 754 C CA . SER A 1 92 ? 11.211 -6.605 5.57 1 95.94 92 SER A CA 1
ATOM 755 C C . SER A 1 92 ? 11.391 -6.531 7.082 1 95.94 92 SER A C 1
ATOM 757 O O . SER A 1 92 ? 12.391 -6.012 7.574 1 95.94 92 SER A O 1
ATOM 759 N N . HIS A 1 93 ? 10.391 -7.086 7.855 1 94.62 93 HIS A N 1
ATOM 760 C CA . HIS A 1 93 ? 10.398 -6.891 9.297 1 94.62 93 HIS A CA 1
ATOM 761 C C . HIS A 1 93 ? 10.586 -8.211 10.039 1 94.62 93 HIS A C 1
ATOM 763 O O . HIS A 1 93 ? 10.688 -8.234 11.266 1 94.62 93 HIS A O 1
ATOM 769 N N . GLY A 1 94 ? 10.602 -9.266 9.344 1 94.75 94 GLY A N 1
ATOM 770 C CA . GLY A 1 94 ? 10.867 -10.562 9.945 1 94.75 94 GLY A CA 1
ATOM 771 C C . GLY A 1 94 ? 9.695 -11.109 10.734 1 94.75 94 GLY A C 1
ATOM 772 O O . GLY A 1 94 ? 9.867 -11.938 11.625 1 94.75 94 GLY A O 1
ATOM 773 N N . THR A 1 95 ? 8.523 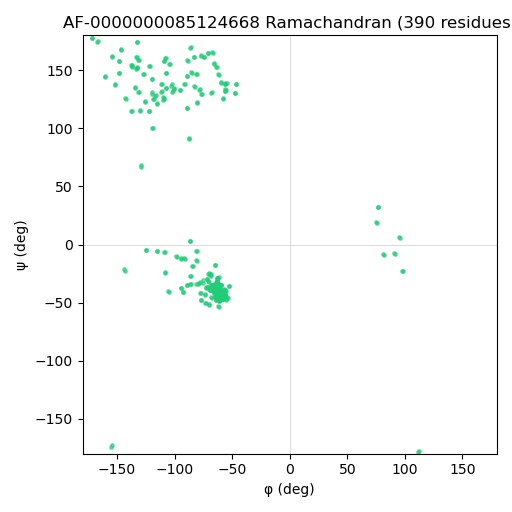-10.578 10.453 1 96.62 95 THR A N 1
ATOM 774 C CA . THR A 1 95 ? 7.324 -11.109 11.086 1 96.62 95 THR A CA 1
ATOM 775 C C . THR A 1 95 ? 6.734 -12.25 10.258 1 96.62 95 THR A C 1
ATOM 777 O O . THR A 1 95 ? 7.023 -12.367 9.062 1 96.62 95 THR A O 1
ATOM 780 N N . GLY A 1 96 ? 5.961 -13.062 10.898 1 98.31 96 GLY A N 1
ATOM 781 C CA . GLY A 1 96 ? 5.23 -14.055 10.125 1 98.31 96 GLY A CA 1
ATOM 782 C C . GLY A 1 96 ? 4.254 -13.438 9.141 1 98.31 96 GLY A C 1
ATOM 783 O O . GLY A 1 96 ? 3.67 -12.391 9.414 1 98.31 96 GLY A O 1
ATOM 784 N N . SER A 1 97 ? 4.09 -14.117 8 1 98.56 97 SER A N 1
ATOM 785 C CA . SER A 1 97 ? 3.137 -13.617 7.016 1 98.56 97 SER A CA 1
ATOM 786 C C . SER A 1 97 ? 1.729 -13.547 7.598 1 98.56 97 SER A C 1
ATOM 788 O O . SER A 1 97 ? 1.275 -14.492 8.258 1 98.56 97 SER A O 1
ATOM 790 N N . PRO A 1 98 ? 1 -12.516 7.309 1 98.19 98 PRO A N 1
ATOM 791 C CA . PRO A 1 98 ? -0.372 -12.414 7.816 1 98.19 98 PRO A CA 1
ATOM 792 C C . PRO A 1 98 ? -1.368 -13.219 6.984 1 98.19 98 PRO A C 1
ATOM 794 O O . PRO A 1 98 ? -2.543 -13.32 7.348 1 98.19 98 PRO A O 1
ATOM 797 N N . PHE A 1 99 ? -0.951 -13.781 5.914 1 98.62 99 PHE A N 1
ATOM 798 C CA . PHE A 1 99 ? -1.832 -14.5 4.996 1 98.62 99 PHE A CA 1
ATOM 799 C C . PHE A 1 99 ? -1.107 -15.68 4.355 1 98.62 99 PHE A C 1
ATOM 801 O O . PHE A 1 99 ? 0.109 -15.82 4.504 1 98.62 99 PHE A O 1
ATOM 808 N N . SER A 1 100 ? -1.847 -16.531 3.721 1 98.75 100 SER A N 1
ATOM 809 C CA . SER A 1 100 ? -1.318 -17.672 2.973 1 98.75 100 SER A CA 1
ATOM 810 C C . SER A 1 100 ? -1.479 -17.469 1.471 1 98.75 100 SER A C 1
ATOM 812 O O . SER A 1 100 ? -2.289 -16.641 1.033 1 98.75 100 SER A O 1
ATOM 814 N N . VAL A 1 101 ? -0.688 -18.156 0.696 1 98.81 101 VAL A N 1
ATOM 815 C CA . VAL A 1 101 ? -0.82 -18.172 -0.757 1 98.81 101 VAL A CA 1
ATOM 816 C C . VAL A 1 101 ? -1.01 -19.609 -1.242 1 98.81 101 VAL A C 1
ATOM 818 O O . VAL A 1 101 ? -0.098 -20.422 -1.137 1 98.81 101 VAL A O 1
ATOM 821 N N . GLU A 1 102 ? -2.146 -19.875 -1.793 1 98.56 102 GLU A N 1
ATOM 822 C CA . GLU A 1 102 ? -2.473 -21.203 -2.322 1 98.56 102 GLU A CA 1
ATOM 823 C C . GLU A 1 102 ? -2.477 -21.188 -3.848 1 98.56 102 GLU A C 1
ATOM 825 O O . GLU A 1 102 ? -3.053 -20.297 -4.473 1 98.56 102 GLU A O 1
ATOM 830 N N . VAL A 1 103 ? -1.867 -22.172 -4.359 1 98.44 103 VAL A N 1
ATOM 831 C CA . VAL A 1 103 ? -1.794 -22.312 -5.809 1 98.44 103 VAL A CA 1
ATOM 832 C C . VAL A 1 103 ? -3.074 -22.969 -6.328 1 98.44 103 VAL A C 1
ATOM 834 O O . VAL A 1 103 ? -3.555 -23.953 -5.758 1 98.44 103 VAL A O 1
ATOM 837 N N . LEU A 1 104 ? -3.633 -22.453 -7.426 1 97.81 104 LEU A N 1
ATOM 838 C CA . LEU A 1 104 ? -4.934 -22.891 -7.93 1 97.81 104 LEU A CA 1
ATOM 839 C C . LEU A 1 104 ? -4.777 -23.688 -9.211 1 97.81 104 LEU A C 1
ATOM 841 O O . LEU A 1 104 ? -5.762 -24.203 -9.75 1 97.81 104 LEU A O 1
ATOM 845 N N . SER A 1 105 ? -3.602 -23.781 -9.766 1 97 105 SER A N 1
ATOM 846 C CA . SER A 1 105 ? -3.219 -24.547 -10.945 1 97 105 SER A CA 1
ATOM 847 C C . SER A 1 105 ? -1.735 -24.906 -10.922 1 97 105 SER A C 1
ATOM 849 O O . SER A 1 105 ? -1.062 -24.703 -9.906 1 97 105 SER A O 1
ATOM 851 N N . SER A 1 106 ? -1.328 -25.469 -12.047 1 96.94 106 SER A N 1
ATOM 852 C CA . SER A 1 106 ? 0.123 -25.547 -12.188 1 96.94 106 SER A CA 1
ATOM 853 C C . SER A 1 106 ? 0.757 -24.156 -12.055 1 96.94 106 SER A C 1
ATOM 855 O O . SER A 1 106 ? 0.231 -23.188 -12.578 1 96.94 106 SER A O 1
ATOM 857 N N . PHE A 1 107 ? 1.891 -24.125 -11.336 1 98.12 107 PHE A N 1
ATOM 858 C CA . PHE A 1 107 ? 2.391 -22.844 -10.852 1 98.12 107 PHE A CA 1
ATOM 859 C C . PHE A 1 107 ? 3.912 -22.781 -10.922 1 98.12 107 PHE A C 1
ATOM 861 O O . PHE A 1 107 ? 4.594 -23.688 -10.43 1 98.12 107 PHE A O 1
ATOM 868 N N . ILE A 1 108 ? 4.426 -21.766 -11.586 1 98.75 108 ILE A N 1
ATOM 869 C CA . ILE A 1 108 ? 5.863 -21.578 -11.734 1 98.75 108 ILE A CA 1
ATOM 870 C C . ILE A 1 108 ? 6.227 -20.141 -11.383 1 98.75 108 ILE A C 1
ATOM 872 O O . ILE A 1 108 ? 5.594 -19.188 -11.859 1 98.75 108 ILE A O 1
ATOM 876 N N . THR A 1 109 ? 7.262 -19.953 -10.531 1 98.75 109 THR A N 1
ATOM 877 C CA . THR A 1 109 ? 7.777 -18.641 -10.211 1 98.75 109 THR A CA 1
ATOM 878 C C . THR A 1 109 ? 9.305 -18.609 -10.305 1 98.75 109 THR A C 1
ATOM 880 O O . THR A 1 109 ? 9.953 -19.641 -10.156 1 98.75 109 THR A O 1
ATOM 883 N N . LEU A 1 110 ? 9.781 -17.484 -10.594 1 98.69 110 LEU A N 1
ATOM 884 C CA . LEU A 1 110 ? 11.172 -17.141 -10.312 1 98.69 110 LEU A CA 1
ATOM 885 C C . LEU A 1 110 ? 11.273 -16.297 -9.047 1 98.69 110 LEU A C 1
ATOM 887 O O . LEU A 1 110 ? 10.492 -15.367 -8.852 1 98.69 110 LEU A O 1
ATOM 891 N N . HIS A 1 111 ? 12.242 -16.688 -8.203 1 98.62 111 HIS A N 1
ATOM 892 C CA . HIS A 1 111 ? 12.312 -15.914 -6.965 1 98.62 111 HIS A CA 1
ATOM 893 C C . HIS A 1 111 ? 13.758 -15.602 -6.598 1 98.62 111 HIS A C 1
ATOM 895 O O . HIS A 1 111 ? 14.68 -16.281 -7.059 1 98.62 111 HIS A O 1
ATOM 901 N N . ILE A 1 112 ? 13.93 -14.594 -5.902 1 98.69 112 ILE A N 1
ATOM 902 C CA . ILE A 1 112 ? 15.211 -14.109 -5.414 1 98.69 112 ILE A CA 1
ATOM 903 C C . ILE A 1 112 ? 15.094 -13.727 -3.938 1 98.69 112 ILE A C 1
ATOM 905 O O . ILE A 1 112 ? 14.086 -13.156 -3.518 1 98.69 112 ILE A O 1
ATOM 909 N N . PRO A 1 113 ? 16.094 -14.125 -3.088 1 98.62 113 PRO A N 1
ATOM 910 C CA . PRO A 1 113 ? 16.047 -13.633 -1.709 1 98.62 113 PRO A CA 1
ATOM 911 C C . PRO A 1 113 ? 16 -12.109 -1.629 1 98.62 113 PRO A C 1
ATOM 913 O O . PRO A 1 113 ? 16.75 -11.422 -2.324 1 98.62 113 PRO A O 1
ATOM 916 N N . TYR A 1 114 ? 15.109 -11.594 -0.805 1 98.5 114 TYR A N 1
ATOM 917 C CA . TYR A 1 114 ? 14.953 -10.148 -0.673 1 98.5 114 TYR A CA 1
ATOM 918 C C . TYR A 1 114 ? 16.266 -9.492 -0.274 1 98.5 114 TYR A C 1
ATOM 920 O O . TYR A 1 114 ? 16.625 -8.438 -0.799 1 98.5 114 TYR A O 1
ATOM 928 N N . LYS A 1 115 ? 17.016 -10.094 0.625 1 97.62 115 LYS A N 1
ATOM 929 C CA . LYS A 1 115 ? 18.297 -9.562 1.061 1 97.62 115 LYS A CA 1
ATOM 930 C C . LYS A 1 115 ? 19.25 -9.406 -0.119 1 97.62 115 LYS A C 1
ATOM 932 O O . LYS A 1 115 ? 20 -8.43 -0.19 1 97.62 115 LYS A O 1
ATOM 937 N N . LYS A 1 116 ? 19.219 -10.367 -0.983 1 98.12 116 LYS A N 1
ATOM 938 C CA . LYS A 1 116 ? 20.078 -10.289 -2.154 1 98.12 116 LYS A CA 1
ATOM 939 C C . LYS A 1 116 ? 19.641 -9.18 -3.102 1 98.12 116 LYS A C 1
ATOM 941 O O . LYS A 1 116 ? 20.469 -8.523 -3.734 1 98.12 116 LYS A O 1
ATOM 946 N N . LEU A 1 117 ? 18.375 -9.031 -3.246 1 97.88 117 LEU A N 1
ATOM 947 C CA . LEU A 1 117 ? 17.844 -7.945 -4.062 1 97.88 117 LEU A CA 1
ATOM 948 C C . LEU A 1 117 ? 18.297 -6.594 -3.535 1 97.88 117 LEU A C 1
ATOM 950 O O . LEU A 1 117 ? 18.688 -5.715 -4.312 1 97.88 117 LEU A O 1
ATOM 954 N N . LEU A 1 118 ? 18.281 -6.453 -2.213 1 97.25 118 LEU A N 1
ATOM 955 C CA . LEU A 1 118 ? 18.766 -5.227 -1.59 1 97.25 118 LEU A CA 1
ATOM 956 C C . LEU A 1 118 ? 20.25 -5.02 -1.896 1 97.25 118 LEU A C 1
ATOM 958 O O . LEU A 1 118 ? 20.672 -3.904 -2.211 1 97.25 118 LEU A O 1
ATOM 962 N N . GLU A 1 119 ? 21 -6.066 -1.818 1 97.06 119 GLU A N 1
ATOM 963 C CA . GLU A 1 119 ? 22.438 -6 -2.113 1 97.06 119 GLU A CA 1
ATOM 964 C C . GLU A 1 119 ? 22.672 -5.594 -3.564 1 97.06 119 GLU A C 1
ATOM 966 O O . GLU A 1 119 ? 23.531 -4.75 -3.842 1 97.06 119 GLU A O 1
ATOM 971 N N . LEU A 1 120 ? 21.922 -6.254 -4.445 1 97.31 120 LEU A N 1
ATOM 972 C CA . LEU A 1 120 ? 22.016 -5.902 -5.855 1 97.31 120 LEU A CA 1
ATOM 973 C C . LEU A 1 120 ? 21.719 -4.422 -6.07 1 97.31 120 LEU A C 1
ATOM 975 O O . LEU A 1 120 ? 22.406 -3.75 -6.844 1 97.31 120 LEU A O 1
ATOM 979 N N . GLY A 1 121 ? 20.703 -3.914 -5.395 1 95.94 121 GLY A N 1
ATOM 980 C CA . GLY A 1 121 ? 20.344 -2.51 -5.508 1 95.94 121 GLY A CA 1
ATOM 981 C C . GLY A 1 121 ? 21.438 -1.57 -5.051 1 95.94 121 GLY A C 1
ATOM 982 O O . GLY A 1 121 ? 21.625 -0.49 -5.617 1 95.94 121 GLY A O 1
ATOM 983 N N . PHE A 1 122 ? 22.078 -1.978 -4.031 1 92.94 122 PHE A N 1
ATOM 984 C CA . PHE A 1 122 ? 23.172 -1.175 -3.508 1 92.94 122 PHE A CA 1
ATOM 985 C C . PHE A 1 122 ? 24.344 -1.146 -4.492 1 92.94 122 PHE A C 1
ATOM 987 O O . PHE A 1 122 ? 24.984 -0.112 -4.668 1 92.94 122 PHE A O 1
ATOM 994 N N . GLU A 1 123 ? 24.547 -2.197 -5.148 1 94.62 123 GLU A N 1
ATOM 995 C CA . GLU A 1 123 ? 25.688 -2.34 -6.043 1 94.62 123 GLU A CA 1
ATOM 996 C C . GLU A 1 123 ? 25.391 -1.786 -7.43 1 94.62 123 GLU A C 1
ATOM 998 O O . GLU A 1 123 ? 26.281 -1.317 -8.133 1 94.62 123 GLU A O 1
ATOM 1003 N N . HIS A 1 124 ? 24.156 -1.94 -7.816 1 95.62 124 HIS A N 1
ATOM 1004 C CA . HIS A 1 124 ? 23.719 -1.553 -9.148 1 95.62 124 HIS A CA 1
ATOM 1005 C C . HIS A 1 124 ? 22.469 -0.686 -9.086 1 95.62 124 HIS A C 1
ATOM 1007 O O . HIS A 1 124 ? 21.375 -1.181 -8.781 1 95.62 124 HIS A O 1
ATOM 1013 N N . ARG A 1 125 ? 22.594 0.517 -9.508 1 96.12 125 ARG A N 1
ATOM 1014 C CA . ARG A 1 125 ? 21.531 1.507 -9.375 1 96.12 125 ARG A CA 1
ATOM 1015 C C . ARG A 1 125 ? 20.234 1.025 -10.039 1 96.12 125 ARG A C 1
ATOM 1017 O O . ARG A 1 125 ? 19.141 1.259 -9.531 1 96.12 125 ARG A O 1
ATOM 1024 N N . GLN A 1 126 ? 20.328 0.382 -11.164 1 97.81 126 GLN A N 1
ATOM 1025 C CA . GLN A 1 126 ? 19.156 -0.049 -11.906 1 97.81 126 GLN A CA 1
ATOM 1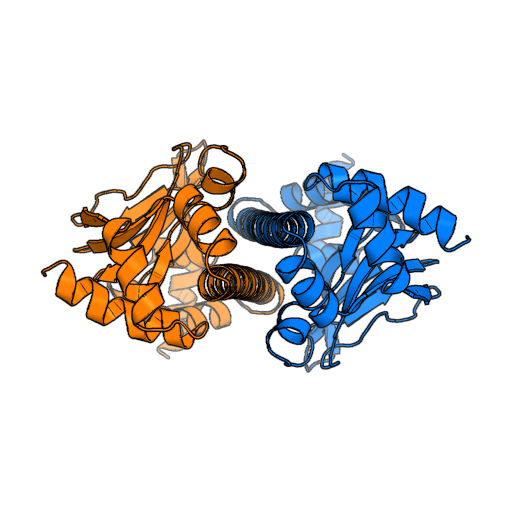026 C C . GLN A 1 126 ? 18.297 -0.99 -11.078 1 97.81 126 GLN A C 1
ATOM 1028 O O . GLN A 1 126 ? 17.062 -0.96 -11.164 1 97.81 126 GLN A O 1
ATOM 1033 N N . TRP A 1 127 ? 18.906 -1.814 -10.25 1 97.94 127 TRP A N 1
ATOM 1034 C CA . TRP A 1 127 ? 18.156 -2.73 -9.398 1 97.94 127 TRP A CA 1
ATOM 1035 C C . TRP A 1 127 ? 17.469 -1.981 -8.266 1 97.94 127 TRP A C 1
ATOM 1037 O O . TRP A 1 127 ? 16.359 -2.344 -7.852 1 97.94 127 TRP A O 1
ATOM 1047 N N . ASN A 1 128 ? 18.156 -0.955 -7.73 1 97.88 128 ASN A N 1
ATOM 1048 C CA . ASN A 1 128 ? 17.531 -0.113 -6.719 1 97.88 128 ASN A CA 1
ATOM 1049 C C . ASN A 1 128 ? 16.312 0.621 -7.285 1 97.88 128 ASN A C 1
ATOM 1051 O O . ASN A 1 128 ? 15.258 0.661 -6.652 1 97.88 128 ASN A O 1
ATOM 1055 N N . ASP A 1 129 ? 16.516 1.168 -8.484 1 97.88 129 ASP A N 1
ATOM 1056 C CA . ASP A 1 129 ? 15.406 1.861 -9.141 1 97.88 129 ASP A CA 1
ATOM 1057 C C . ASP A 1 129 ? 14.227 0.92 -9.375 1 97.88 129 ASP A C 1
ATOM 1059 O O . ASP A 1 129 ? 13.07 1.3 -9.156 1 97.88 129 ASP A O 1
ATOM 1063 N N . LEU A 1 130 ? 14.523 -0.252 -9.812 1 98.31 130 LEU A N 1
ATOM 1064 C CA . LEU A 1 130 ? 13.484 -1.25 -10.031 1 98.31 130 LEU A CA 1
ATOM 1065 C C . LEU A 1 130 ? 12.75 -1.562 -8.734 1 98.31 130 LEU A C 1
ATOM 1067 O O . LEU A 1 130 ? 11.516 -1.596 -8.703 1 98.31 130 LEU A O 1
ATOM 1071 N N . LEU A 1 131 ? 13.492 -1.796 -7.656 1 98.31 131 LEU A N 1
ATOM 1072 C CA . LEU A 1 131 ? 12.891 -2.125 -6.371 1 98.31 131 LEU A CA 1
ATOM 1073 C C . LEU A 1 131 ? 11.992 -0.989 -5.883 1 98.31 131 LEU A C 1
ATOM 1075 O O . LEU A 1 131 ? 10.875 -1.227 -5.426 1 98.31 131 LEU A O 1
ATOM 1079 N N . LEU A 1 132 ? 12.438 0.218 -6.012 1 98.31 132 LEU A N 1
ATOM 1080 C CA . LEU A 1 132 ? 11.641 1.377 -5.629 1 98.31 132 LEU A CA 1
ATOM 1081 C C . LEU A 1 132 ? 10.352 1.442 -6.445 1 98.31 132 LEU A C 1
ATOM 1083 O O . LEU A 1 132 ? 9.273 1.672 -5.895 1 98.31 132 LEU A O 1
ATOM 1087 N N . ARG A 1 133 ? 10.453 1.213 -7.723 1 98.38 133 ARG A N 1
ATOM 1088 C CA . ARG A 1 133 ? 9.281 1.241 -8.586 1 98.38 133 ARG A CA 1
ATOM 1089 C C . ARG A 1 133 ? 8.305 0.131 -8.219 1 98.38 133 ARG A C 1
ATOM 1091 O O . ARG A 1 133 ? 7.086 0.335 -8.242 1 98.38 133 ARG A O 1
ATOM 1098 N N . ILE A 1 134 ? 8.812 -0.992 -7.91 1 98.44 134 ILE A N 1
ATOM 1099 C CA . ILE A 1 134 ? 7.973 -2.109 -7.488 1 98.44 134 ILE A CA 1
ATOM 1100 C C . ILE A 1 134 ? 7.18 -1.718 -6.242 1 98.44 134 ILE A C 1
ATOM 1102 O O . ILE A 1 134 ? 5.965 -1.915 -6.188 1 98.44 134 ILE A O 1
ATOM 1106 N N . TYR A 1 135 ? 7.848 -1.121 -5.27 1 98.56 135 TYR A N 1
ATOM 1107 C CA . TYR A 1 135 ? 7.164 -0.708 -4.047 1 98.56 135 TYR A CA 1
ATOM 1108 C C . TYR A 1 135 ? 6.152 0.394 -4.332 1 98.56 135 TYR A C 1
ATOM 1110 O O . TYR A 1 135 ? 5.062 0.406 -3.758 1 98.56 135 TYR A O 1
ATOM 1118 N N . GLU A 1 136 ? 6.547 1.331 -5.168 1 98.38 136 GLU A N 1
ATOM 1119 C CA . GLU A 1 136 ? 5.609 2.375 -5.57 1 98.38 136 GLU A CA 1
ATOM 1120 C C . GLU A 1 136 ? 4.34 1.777 -6.164 1 98.38 136 GLU A C 1
ATOM 1122 O O . GLU A 1 136 ? 3.23 2.152 -5.777 1 98.38 136 GLU A O 1
ATOM 1127 N N . ASN A 1 137 ? 4.516 0.844 -7.047 1 98 137 ASN A N 1
ATOM 1128 C CA . ASN A 1 137 ? 3.383 0.195 -7.699 1 98 137 ASN A CA 1
ATOM 1129 C C . ASN A 1 137 ? 2.531 -0.583 -6.699 1 98 137 ASN A C 1
ATOM 1131 O O . ASN A 1 137 ? 1.306 -0.628 -6.824 1 98 137 ASN A O 1
ATOM 1135 N N . LEU A 1 138 ? 3.188 -1.202 -5.746 1 98.12 138 LEU A N 1
ATOM 1136 C CA . LEU A 1 138 ? 2.449 -1.926 -4.719 1 98.12 138 LEU A CA 1
ATOM 1137 C C . LEU A 1 138 ? 1.597 -0.971 -3.889 1 98.12 138 LEU A C 1
ATOM 1139 O O . LEU A 1 138 ? 0.432 -1.26 -3.604 1 98.12 138 LEU A O 1
ATOM 1143 N N . VAL A 1 139 ? 2.188 0.146 -3.492 1 98.38 139 VAL A N 1
ATOM 1144 C CA . VAL A 1 139 ? 1.456 1.146 -2.723 1 98.38 139 VAL A CA 1
ATOM 1145 C C . VAL A 1 139 ? 0.237 1.618 -3.512 1 98.38 139 VAL A C 1
ATOM 1147 O O . VAL A 1 139 ? -0.873 1.673 -2.979 1 98.38 139 VAL A O 1
ATOM 1150 N N . ILE A 1 140 ? 0.44 1.893 -4.734 1 98 140 ILE A N 1
ATOM 1151 C CA . ILE A 1 140 ? -0.622 2.412 -5.59 1 98 140 ILE A CA 1
ATOM 1152 C C . ILE A 1 140 ? -1.718 1.361 -5.75 1 98 140 ILE A C 1
ATOM 1154 O O . ILE A 1 140 ? -2.908 1.681 -5.68 1 98 140 ILE A O 1
ATOM 1158 N N . LYS A 1 141 ? -1.332 0.141 -5.98 1 97.06 141 LYS A N 1
ATOM 1159 C CA . LYS A 1 141 ? -2.295 -0.949 -6.117 1 97.06 141 LYS A CA 1
ATOM 1160 C C . LYS A 1 141 ? -3.168 -1.07 -4.871 1 97.06 141 LYS A C 1
ATOM 1162 O O . LYS A 1 141 ? -4.391 -1.2 -4.973 1 97.06 141 LYS A O 1
ATOM 1167 N N . LYS A 1 142 ? -2.562 -1.018 -3.752 1 97.5 142 LYS A N 1
ATOM 1168 C CA . LYS A 1 142 ? -3.293 -1.161 -2.496 1 97.5 142 LYS A CA 1
ATOM 1169 C C . LYS A 1 142 ? -4.156 0.067 -2.219 1 97.5 142 LYS A C 1
ATOM 1171 O O . LYS A 1 142 ? -5.238 -0.046 -1.644 1 97.5 142 LYS A O 1
ATOM 1176 N N . GLU A 1 143 ? -3.625 1.232 -2.574 1 97.12 143 GLU A N 1
ATOM 1177 C CA . GLU A 1 143 ? -4.43 2.445 -2.471 1 97.12 143 GLU A CA 1
ATOM 1178 C C . GLU A 1 143 ? -5.699 2.342 -3.312 1 97.12 143 GLU A C 1
ATOM 1180 O O . GLU A 1 143 ? -6.785 2.705 -2.857 1 97.12 143 GLU A O 1
ATOM 1185 N N . LYS A 1 144 ? -5.605 1.842 -4.488 1 96.62 144 LYS A N 1
ATOM 1186 C CA . LYS A 1 144 ? -6.766 1.667 -5.363 1 96.62 144 LYS A CA 1
ATOM 1187 C C . LYS A 1 144 ? -7.766 0.685 -4.762 1 96.62 144 LYS A C 1
ATOM 1189 O O . LYS A 1 144 ? -8.977 0.902 -4.832 1 96.62 144 LYS A O 1
ATOM 1194 N N . ARG A 1 145 ? -7.254 -0.34 -4.191 1 96.12 145 ARG A N 1
ATOM 1195 C CA . ARG A 1 145 ? -8.109 -1.332 -3.547 1 96.12 145 ARG A CA 1
ATOM 1196 C C . ARG A 1 145 ? -8.883 -0.717 -2.385 1 96.12 145 ARG A C 1
ATOM 1198 O O . ARG A 1 145 ? -10.078 -0.958 -2.234 1 96.12 145 ARG A O 1
ATOM 1205 N N . GLU A 1 146 ? -8.195 0.054 -1.587 1 95.81 146 GLU A N 1
ATOM 1206 C CA . GLU A 1 146 ? -8.852 0.772 -0.502 1 95.81 146 GLU A CA 1
ATOM 1207 C C . GLU A 1 146 ? -9.969 1.673 -1.035 1 95.81 146 GLU A C 1
ATOM 1209 O O . GLU A 1 146 ? -11.07 1.7 -0.483 1 95.81 146 GLU A O 1
ATOM 1214 N N . ALA A 1 147 ? -9.617 2.385 -2.094 1 96.5 147 ALA A N 1
ATOM 1215 C CA . ALA A 1 147 ? -10.594 3.291 -2.703 1 96.5 147 ALA A CA 1
ATOM 1216 C C . ALA A 1 147 ? -11.812 2.527 -3.199 1 96.5 147 ALA A C 1
ATOM 1218 O O . ALA A 1 147 ? -12.945 2.986 -3.033 1 96.5 147 ALA A O 1
ATOM 1219 N N . ASP A 1 148 ? -11.578 1.393 -3.791 1 96.25 148 ASP A N 1
ATOM 1220 C CA . ASP A 1 148 ? -12.68 0.578 -4.297 1 96.25 148 ASP A CA 1
ATOM 1221 C C . ASP A 1 148 ? -13.656 0.219 -3.182 1 96.25 148 ASP A C 1
ATOM 1223 O O . ASP A 1 148 ? -14.875 0.274 -3.373 1 96.25 148 ASP A O 1
ATOM 1227 N N . PHE A 1 149 ? -13.125 -0.166 -2.016 1 94.94 149 PHE A N 1
ATOM 1228 C CA . PHE A 1 149 ? -13.969 -0.529 -0.883 1 94.94 149 PHE A CA 1
ATOM 1229 C C . PHE A 1 149 ? -14.797 0.665 -0.418 1 94.94 149 PHE A C 1
ATOM 1231 O O . PHE A 1 149 ? -15.93 0.502 0.039 1 94.94 149 PHE A O 1
ATOM 1238 N N . LEU A 1 150 ? -14.289 1.872 -0.606 1 94.75 150 LEU A N 1
ATOM 1239 C CA . LEU A 1 150 ? -14.938 3.076 -0.093 1 94.75 150 LEU A CA 1
ATOM 1240 C C . LEU A 1 150 ? -15.922 3.641 -1.11 1 94.75 150 LEU A C 1
ATOM 1242 O O . LEU A 1 150 ? -17 4.113 -0.74 1 94.75 150 LEU A O 1
ATOM 1246 N N . LEU A 1 151 ? -15.617 3.529 -2.379 1 95.25 151 LEU A N 1
ATOM 1247 C CA . LEU A 1 151 ? -16.297 4.348 -3.375 1 95.25 151 LEU A CA 1
ATOM 1248 C C . LEU A 1 151 ? -17.25 3.508 -4.211 1 95.25 151 LEU A C 1
ATOM 1250 O O . LEU A 1 151 ? -18.203 4.035 -4.793 1 95.25 151 LEU A O 1
ATOM 1254 N N . LEU A 1 152 ? -16.969 2.215 -4.27 1 95.56 152 LEU A N 1
ATOM 1255 C CA . LEU A 1 152 ? -17.719 1.407 -5.223 1 95.56 152 LEU A CA 1
ATOM 1256 C C . LEU A 1 152 ? -18.719 0.517 -4.504 1 95.56 152 LEU A C 1
ATOM 1258 O O . LEU A 1 152 ? -18.453 0.026 -3.406 1 95.56 152 LEU A O 1
ATOM 1262 N N . SER A 1 153 ? -19.859 0.26 -5.164 1 94.81 153 SER A N 1
ATOM 1263 C CA . SER A 1 153 ? -20.812 -0.758 -4.727 1 94.81 153 SER A CA 1
ATOM 1264 C C . SER A 1 153 ? -20.25 -2.162 -4.945 1 94.81 153 SER A C 1
ATOM 1266 O O . SER A 1 153 ? -19.297 -2.346 -5.688 1 94.81 153 SER A O 1
ATOM 1268 N N . ALA A 1 154 ? -20.891 -3.084 -4.316 1 95.38 154 ALA A N 1
ATOM 1269 C CA . ALA A 1 154 ? -20.5 -4.477 -4.504 1 95.38 154 ALA A CA 1
ATOM 1270 C C . ALA A 1 154 ? -20.547 -4.871 -5.977 1 95.38 154 ALA A C 1
ATOM 1272 O O . ALA A 1 154 ? -19.656 -5.578 -6.469 1 95.38 154 ALA A O 1
ATOM 1273 N N . ARG A 1 155 ? -21.516 -4.395 -6.66 1 96.75 155 ARG A N 1
ATOM 1274 C CA . ARG A 1 155 ? -21.656 -4.707 -8.078 1 96.75 155 ARG A CA 1
ATOM 1275 C C . ARG A 1 155 ? -20.484 -4.152 -8.883 1 96.75 155 ARG A C 1
ATOM 1277 O O . ARG A 1 155 ? -19.906 -4.855 -9.703 1 96.75 155 ARG A O 1
ATOM 1284 N N . LYS A 1 156 ? -20.172 -2.938 -8.648 1 97.25 156 LYS A N 1
ATOM 1285 C CA . LYS A 1 156 ? -19.078 -2.307 -9.375 1 97.25 156 LYS A CA 1
ATOM 1286 C C . LYS A 1 156 ? -17.75 -2.977 -9.055 1 97.25 156 LYS A C 1
ATOM 1288 O O . LYS A 1 156 ? -16.891 -3.117 -9.922 1 97.25 156 LYS A O 1
ATOM 1293 N N . ARG A 1 157 ? -17.594 -3.375 -7.809 1 97.19 157 ARG A N 1
ATOM 1294 C CA . ARG A 1 157 ? -16.391 -4.105 -7.434 1 97.19 157 ARG A CA 1
ATOM 1295 C C . ARG A 1 157 ? -16.312 -5.445 -8.156 1 97.19 157 ARG A C 1
ATOM 1297 O O . ARG A 1 157 ? -15.234 -5.871 -8.57 1 97.19 157 ARG A O 1
ATOM 1304 N N . TYR A 1 158 ? -17.422 -6.102 -8.312 1 97.19 158 TYR A N 1
ATOM 1305 C CA . TYR A 1 158 ? -17.438 -7.367 -9.039 1 97.19 158 TYR A CA 1
ATOM 1306 C C . TYR A 1 158 ? -17.094 -7.168 -10.508 1 97.19 158 TYR A C 1
ATOM 1308 O O . TYR A 1 158 ? -16.328 -7.949 -11.078 1 97.19 158 TYR A O 1
ATOM 1316 N N . GLU A 1 159 ? -17.609 -6.113 -11.078 1 97.12 159 GLU A N 1
ATOM 1317 C CA . GLU A 1 159 ? -17.297 -5.797 -12.469 1 97.12 159 GLU A CA 1
ATOM 1318 C C . GLU A 1 159 ? -15.789 -5.578 -12.656 1 97.12 159 GLU A C 1
ATOM 1320 O O . GLU A 1 159 ? -15.203 -6.062 -13.617 1 97.12 159 GLU A O 1
ATOM 1325 N N . LYS A 1 160 ? -15.242 -4.871 -11.797 1 96.56 160 LYS A N 1
ATOM 1326 C CA . LYS A 1 160 ? -13.805 -4.645 -11.844 1 96.56 160 LYS A CA 1
ATOM 1327 C C . LYS A 1 160 ? -13.039 -5.953 -11.672 1 96.56 160 LYS A C 1
ATOM 1329 O O . LYS A 1 160 ? -12.016 -6.172 -12.336 1 96.56 160 LYS A O 1
ATOM 1334 N N . PHE A 1 161 ? -13.508 -6.793 -10.781 1 96.5 161 PHE A N 1
ATOM 1335 C CA . PHE A 1 161 ? -12.914 -8.109 -10.578 1 96.5 161 PHE A CA 1
ATOM 1336 C C . PHE A 1 161 ? -12.844 -8.883 -11.891 1 96.5 161 PHE A C 1
ATOM 1338 O O . PHE A 1 161 ? -11.805 -9.469 -12.211 1 96.5 161 PHE A O 1
ATOM 1345 N N . LEU A 1 162 ? -13.898 -8.852 -12.602 1 95.44 162 LEU A N 1
ATOM 1346 C CA . LEU A 1 162 ? -13.984 -9.586 -13.859 1 95.44 162 LEU A CA 1
ATOM 1347 C C . LEU A 1 162 ? -12.961 -9.062 -14.859 1 95.44 162 LEU A C 1
ATOM 1349 O O . LEU A 1 162 ? -12.43 -9.828 -15.664 1 95.44 162 LEU A O 1
ATOM 1353 N N . GLU A 1 163 ? -12.688 -7.785 -14.758 1 94.56 163 GLU A N 1
ATOM 1354 C CA . GLU A 1 163 ? -11.711 -7.168 -15.656 1 94.56 163 GLU A CA 1
ATOM 1355 C C . GLU A 1 163 ? -10.289 -7.504 -15.227 1 94.56 163 GLU A C 1
ATOM 1357 O O . GLU A 1 163 ? -9.438 -7.816 -16.062 1 94.56 163 GLU A O 1
ATOM 1362 N N . ASP A 1 164 ? -10.039 -7.473 -13.992 1 93.06 164 ASP A N 1
ATOM 1363 C CA . ASP A 1 164 ? -8.695 -7.613 -13.453 1 93.06 164 ASP A CA 1
ATOM 1364 C C . ASP A 1 164 ? -8.281 -9.078 -13.383 1 93.06 164 ASP A C 1
ATOM 1366 O O . ASP A 1 164 ? -7.098 -9.406 -13.5 1 93.06 164 ASP A O 1
ATOM 1370 N N . TYR A 1 165 ? -9.219 -9.945 -13.125 1 94.31 165 TYR A N 1
ATOM 1371 C CA . TYR A 1 165 ? -8.945 -11.352 -12.875 1 94.31 165 TYR A CA 1
ATOM 1372 C C . TYR A 1 165 ? -9.82 -12.242 -13.75 1 94.31 165 TYR A C 1
ATOM 1374 O O . TYR A 1 165 ? -10.594 -13.055 -13.242 1 94.31 165 TYR A O 1
ATOM 1382 N N . SER A 1 166 ? -9.562 -12.203 -15.008 1 91.88 166 SER A N 1
ATOM 1383 C CA . SER A 1 166 ? -10.414 -12.883 -15.977 1 91.88 166 SER A CA 1
ATOM 1384 C C . SER A 1 166 ? -10.258 -14.398 -15.883 1 91.88 166 SER A C 1
ATOM 1386 O O . SER A 1 166 ? -11.227 -15.141 -16.062 1 91.88 166 SER A O 1
ATOM 1388 N N . MET A 1 167 ? -9.078 -14.867 -15.523 1 93.75 167 MET A N 1
ATOM 1389 C CA . MET A 1 167 ? -8.82 -16.312 -15.469 1 93.75 167 MET A CA 1
ATOM 1390 C C . MET A 1 167 ? -9.234 -16.875 -14.117 1 93.75 167 MET A C 1
ATOM 1392 O O . MET A 1 167 ? -9.641 -18.031 -14.031 1 93.75 167 MET A O 1
ATOM 1396 N N . ILE A 1 168 ? -9.203 -16.062 -13.125 1 94.44 168 ILE A N 1
ATOM 1397 C CA . ILE A 1 168 ? -9.508 -16.5 -11.766 1 94.44 168 ILE A CA 1
ATOM 1398 C C . ILE A 1 168 ? -11 -16.797 -11.641 1 94.44 168 ILE A C 1
ATOM 1400 O O . ILE A 1 168 ? -11.398 -17.703 -10.914 1 94.44 168 ILE A O 1
ATOM 1404 N N . GLU A 1 169 ? -11.789 -16.031 -12.297 1 90.06 169 GLU A N 1
ATOM 1405 C CA . GLU A 1 169 ? -13.242 -16.156 -12.195 1 90.06 169 GLU A CA 1
ATOM 1406 C C . GLU A 1 169 ? -13.68 -17.594 -12.461 1 90.06 169 GLU A C 1
ATOM 1408 O O . GLU A 1 169 ? -14.562 -18.125 -11.781 1 90.06 169 GLU A O 1
ATOM 1413 N N . ASP A 1 170 ? -13.008 -18.234 -13.352 1 90.69 170 ASP A N 1
ATOM 1414 C CA . ASP A 1 170 ? -13.391 -19.594 -13.727 1 90.69 170 ASP A CA 1
ATOM 1415 C C . ASP A 1 170 ? -12.656 -20.625 -12.875 1 90.69 170 ASP A C 1
ATOM 1417 O O . ASP A 1 170 ? -13.008 -21.812 -12.875 1 90.69 170 ASP A O 1
ATOM 1421 N N . ALA A 1 171 ? -11.68 -20.141 -12.164 1 93.06 171 ALA A N 1
ATOM 1422 C CA . ALA A 1 171 ? -10.789 -21.078 -11.469 1 93.06 171 ALA A CA 1
ATOM 1423 C C . ALA A 1 171 ? -11.195 -21.234 -10.008 1 93.06 171 ALA A C 1
ATOM 1425 O O . ALA A 1 171 ? -10.719 -22.141 -9.32 1 93.06 171 ALA A O 1
ATOM 1426 N N . VAL A 1 172 ? -12.094 -20.391 -9.531 1 93.69 172 VAL A N 1
ATOM 1427 C CA . VAL A 1 172 ? -12.453 -20.469 -8.117 1 93.69 172 VAL A CA 1
ATOM 1428 C C . VAL A 1 172 ? -13.969 -20.438 -7.961 1 93.69 172 VAL A C 1
ATOM 1430 O O . VAL A 1 172 ? -14.68 -19.859 -8.789 1 93.69 172 VAL A O 1
ATOM 1433 N N . PRO A 1 173 ? -14.453 -21.062 -6.859 1 92.81 173 PRO A N 1
ATOM 1434 C CA . PRO A 1 173 ? -15.891 -20.984 -6.586 1 92.81 173 PRO A CA 1
ATOM 1435 C C . PRO A 1 173 ? -16.344 -19.578 -6.234 1 92.81 173 PRO A C 1
ATOM 1437 O O . PRO A 1 173 ? -15.523 -18.719 -5.91 1 92.81 173 PRO A O 1
ATOM 1440 N N . ASN A 1 174 ? -17.625 -19.406 -6.27 1 91.38 174 ASN A N 1
ATOM 1441 C CA . ASN A 1 174 ? -18.234 -18.109 -6.02 1 91.38 174 ASN A CA 1
ATOM 1442 C C . ASN A 1 174 ? -17.922 -17.594 -4.621 1 91.38 174 ASN A C 1
ATOM 1444 O O . ASN A 1 174 ? -17.719 -16.391 -4.426 1 91.38 174 ASN A O 1
ATOM 1448 N N . TYR A 1 175 ? -17.828 -18.5 -3.73 1 93.06 175 TYR A N 1
ATOM 1449 C CA . TYR A 1 175 ? -17.625 -18.031 -2.359 1 93.06 175 TYR A CA 1
ATOM 1450 C C . TYR A 1 175 ? -16.234 -17.422 -2.186 1 93.06 175 TYR A C 1
ATOM 1452 O O . TYR A 1 175 ? -16.047 -16.516 -1.371 1 93.06 175 TYR A O 1
ATOM 1460 N N . HIS A 1 176 ? -15.227 -17.812 -2.967 1 94.12 176 HIS A N 1
ATOM 1461 C CA . HIS A 1 176 ? -13.906 -17.203 -2.947 1 94.12 176 HIS A CA 1
ATOM 1462 C C . HIS A 1 176 ? -13.953 -15.789 -3.521 1 94.12 176 HIS A C 1
ATOM 1464 O O . HIS A 1 176 ? -13.281 -14.883 -3.01 1 94.12 176 HIS A O 1
ATOM 1470 N N . ILE A 1 177 ? -14.727 -15.672 -4.539 1 95.69 177 ILE A N 1
ATOM 1471 C CA . ILE A 1 177 ? -14.875 -14.359 -5.148 1 95.69 177 ILE A CA 1
ATOM 1472 C C . ILE A 1 177 ? -15.617 -13.422 -4.191 1 95.69 177 ILE A C 1
ATOM 1474 O O . ILE A 1 177 ? -15.203 -12.281 -3.982 1 95.69 177 ILE A O 1
ATOM 1478 N N . ALA A 1 178 ? -16.734 -13.938 -3.582 1 95.94 178 ALA A N 1
ATOM 1479 C CA . ALA A 1 178 ? -17.5 -13.164 -2.617 1 95.94 178 ALA A CA 1
ATOM 1480 C C . ALA A 1 178 ? -16.625 -12.688 -1.466 1 95.94 178 ALA A C 1
ATOM 1482 O O . ALA A 1 178 ? -16.688 -11.523 -1.06 1 95.94 178 ALA A O 1
ATOM 1483 N N . SER A 1 179 ? -15.805 -13.602 -1.009 1 94.25 179 SER A N 1
ATOM 1484 C CA . SER A 1 179 ? -14.898 -13.273 0.086 1 94.25 179 SER A CA 1
ATOM 1485 C C . SER A 1 179 ? -13.922 -12.172 -0.316 1 94.25 179 SER A C 1
ATOM 1487 O O . SER A 1 179 ? -13.617 -11.281 0.481 1 94.25 179 SER A O 1
ATOM 1489 N N . TYR A 1 180 ? -13.422 -12.195 -1.517 1 96.5 180 TYR A N 1
ATOM 1490 C CA . TYR A 1 180 ? -12.531 -11.164 -2.033 1 96.5 180 TYR A CA 1
ATOM 1491 C C . TYR A 1 180 ? -13.227 -9.812 -2.082 1 96.5 180 TYR A C 1
ATOM 1493 O O . TYR A 1 180 ? -12.625 -8.781 -1.768 1 96.5 180 TYR A O 1
ATOM 1501 N N . LEU A 1 181 ? -14.445 -9.844 -2.412 1 95.75 181 LEU A N 1
ATOM 1502 C CA . LEU A 1 181 ? -15.234 -8.633 -2.598 1 95.75 181 LEU A CA 1
ATOM 1503 C C . LEU A 1 181 ? -15.711 -8.086 -1.259 1 95.75 181 LEU A C 1
ATOM 1505 O O . LEU A 1 181 ? -16.156 -6.938 -1.177 1 95.75 181 LEU A O 1
ATOM 1509 N N . GLY A 1 182 ? -15.617 -8.875 -0.255 1 93.5 182 GLY A N 1
ATOM 1510 C CA . GLY A 1 182 ? -16.109 -8.469 1.055 1 93.5 182 GLY A CA 1
ATOM 1511 C C . GLY A 1 182 ? -17.609 -8.547 1.176 1 93.5 182 GLY A C 1
ATOM 1512 O O . GLY A 1 182 ? -18.234 -7.691 1.814 1 93.5 182 GLY A O 1
ATOM 1513 N N . ILE A 1 183 ? -18.188 -9.477 0.492 1 94.88 183 ILE A N 1
ATOM 1514 C CA . ILE A 1 183 ? -19.641 -9.633 0.549 1 94.88 183 ILE A CA 1
ATOM 1515 C C . ILE A 1 183 ? -20 -11.102 0.768 1 94.88 183 ILE A C 1
ATOM 1517 O O . ILE A 1 183 ? -19.109 -11.953 0.827 1 94.88 183 ILE A O 1
ATOM 1521 N N . THR A 1 184 ? -21.312 -11.328 0.964 1 93.19 184 THR A N 1
ATOM 1522 C CA . THR A 1 184 ? -21.766 -12.695 1.164 1 93.19 184 THR A CA 1
ATOM 1523 C C . THR A 1 184 ? -21.969 -13.398 -0.175 1 93.19 184 THR A C 1
ATOM 1525 O O . THR A 1 184 ? -22.109 -12.75 -1.211 1 93.19 184 THR A O 1
ATOM 1528 N N . ASP A 1 185 ? -22 -14.703 -0.087 1 93.31 185 ASP A N 1
ATOM 1529 C CA . ASP A 1 185 ? -22.281 -15.508 -1.271 1 93.31 185 ASP A CA 1
ATOM 1530 C C . ASP A 1 185 ? -23.641 -15.148 -1.865 1 93.31 185 ASP A C 1
ATOM 1532 O O . ASP A 1 185 ? -23.797 -15.078 -3.086 1 93.31 185 ASP A O 1
ATOM 1536 N N . VAL A 1 186 ? -24.547 -14.969 -1.023 1 94.75 186 VAL A N 1
ATOM 1537 C CA . VAL A 1 186 ? -25.906 -14.641 -1.443 1 94.75 186 VAL A CA 1
ATOM 1538 C C . VAL A 1 186 ? -25.906 -13.32 -2.203 1 94.75 186 VAL A C 1
ATOM 1540 O O . VAL A 1 186 ? -26.531 -13.195 -3.256 1 94.75 186 VAL A O 1
ATOM 1543 N N . ALA A 1 187 ? -25.219 -12.375 -1.689 1 95.44 187 ALA A N 1
ATOM 1544 C CA . ALA A 1 187 ? -25.125 -11.07 -2.336 1 95.44 187 ALA A CA 1
ATOM 1545 C C . ALA A 1 187 ? -24.484 -11.188 -3.717 1 95.44 187 ALA A C 1
ATOM 1547 O O . ALA A 1 187 ? -24.953 -10.555 -4.676 1 95.44 187 ALA A O 1
ATOM 1548 N N . LEU A 1 188 ? -23.391 -11.961 -3.881 1 96.06 188 LEU A N 1
ATOM 1549 C CA . LEU A 1 188 ? -22.734 -12.125 -5.168 1 96.06 188 LEU A CA 1
ATOM 1550 C C . LEU A 1 188 ? -23.672 -12.789 -6.176 1 96.06 188 LEU A C 1
ATOM 1552 O O . LEU A 1 188 ? -23.719 -12.383 -7.34 1 96.06 188 LEU A O 1
ATOM 1556 N N . SER A 1 189 ? -24.359 -13.781 -5.746 1 95.19 189 SER A N 1
ATOM 1557 C CA . SER A 1 189 ? -25.312 -14.477 -6.609 1 95.19 189 SER A CA 1
ATOM 1558 C C . SER A 1 189 ? -26.359 -13.516 -7.16 1 95.19 189 SER A C 1
ATOM 1560 O O . SER A 1 189 ? -26.719 -13.586 -8.336 1 95.19 189 SER A O 1
ATOM 1562 N N . ARG A 1 190 ? -26.812 -12.727 -6.285 1 95.44 190 ARG A N 1
ATOM 1563 C CA . ARG A 1 190 ? -27.797 -11.734 -6.699 1 95.44 190 ARG A CA 1
ATOM 1564 C C . ARG A 1 190 ? -27.219 -10.797 -7.754 1 95.44 190 ARG A C 1
ATOM 1566 O O . ARG A 1 190 ? -27.859 -10.5 -8.758 1 95.44 190 ARG A O 1
ATOM 1573 N N . ILE A 1 191 ? -26.031 -10.32 -7.512 1 96.06 191 ILE A N 1
ATOM 1574 C CA . ILE A 1 191 ? -25.344 -9.414 -8.43 1 96.06 191 ILE A CA 1
ATOM 1575 C C . ILE A 1 191 ? -25.203 -10.078 -9.797 1 96.06 191 ILE A C 1
ATOM 1577 O O . ILE A 1 191 ? -25.484 -9.469 -10.828 1 96.06 191 ILE A O 1
ATOM 1581 N N . ARG A 1 192 ? -24.781 -11.297 -9.812 1 94.12 192 ARG A N 1
ATOM 1582 C CA . ARG A 1 192 ? -24.562 -12.039 -11.055 1 94.12 192 ARG A CA 1
ATOM 1583 C C . ARG A 1 192 ? -25.875 -12.219 -11.812 1 94.12 192 ARG A C 1
ATOM 1585 O O . ARG A 1 192 ? -25.891 -12.109 -13.047 1 94.12 192 ARG A O 1
ATOM 1592 N N . LYS A 1 193 ? -26.938 -12.5 -11.133 1 94.5 193 LYS A N 1
ATOM 1593 C CA . LYS A 1 193 ? -28.25 -12.656 -11.742 1 94.5 193 LYS A CA 1
ATOM 1594 C C . LYS A 1 193 ? -28.719 -11.352 -12.383 1 94.5 193 LYS A C 1
ATOM 1596 O O . LYS A 1 193 ? -29.25 -11.352 -13.492 1 94.5 193 LYS A O 1
ATOM 1601 N N . GLU A 1 194 ? -28.484 -10.25 -11.656 1 93.81 194 GLU A N 1
ATOM 1602 C CA . GLU A 1 194 ? -28.891 -8.938 -12.141 1 93.81 194 GLU A CA 1
ATOM 1603 C C . GLU A 1 194 ? -28.125 -8.547 -13.391 1 93.81 194 GLU A C 1
ATOM 1605 O O . GLU A 1 194 ? -28.625 -7.816 -14.242 1 93.81 194 GLU A O 1
ATOM 1610 N N . MET A 1 195 ? -26.938 -8.922 -13.453 1 90.88 195 MET A N 1
ATOM 1611 C CA . MET A 1 195 ? -26.078 -8.562 -14.586 1 90.88 195 MET A CA 1
ATOM 1612 C C . MET A 1 195 ? -26.438 -9.398 -15.812 1 90.88 195 MET A C 1
ATOM 1614 O O . MET A 1 195 ? -26.172 -8.984 -16.938 1 90.88 195 MET A O 1
ATOM 1618 N N . LYS A 1 196 ? -26.859 -10.617 -15.688 1 86.81 196 LYS A N 1
ATOM 1619 C CA . LYS A 1 196 ? -27.266 -11.461 -16.812 1 86.81 196 LYS A CA 1
ATOM 1620 C C . LYS A 1 196 ? -28.578 -10.969 -17.422 1 86.81 196 LYS A C 1
ATOM 1622 O O . LYS A 1 196 ? -28.812 -11.18 -18.609 1 86.81 196 LYS A O 1
ATOM 1627 N N . ASN A 1 197 ? -29.406 -10.281 -16.719 1 73.62 197 ASN A N 1
ATOM 1628 C CA . ASN A 1 197 ? -30.672 -9.758 -17.25 1 73.62 197 ASN A CA 1
ATOM 1629 C C . ASN A 1 197 ? -30.5 -8.352 -17.812 1 73.62 197 ASN A C 1
ATOM 1631 O O . ASN A 1 197 ? -31.25 -7.945 -18.703 1 73.62 197 ASN A O 1
ATOM 1635 N N . MET B 1 1 ? 7.219 28.047 15.055 1 87.5 1 MET B N 1
ATOM 1636 C CA . MET B 1 1 ? 8.258 27.031 15.25 1 87.5 1 MET B CA 1
ATOM 1637 C C . MET B 1 1 ? 9.352 27.172 14.195 1 87.5 1 MET B C 1
ATOM 1639 O O . MET B 1 1 ? 9.07 27.219 13 1 87.5 1 MET B O 1
ATOM 1643 N N . THR B 1 2 ? 10.594 27.203 14.562 1 92.5 2 THR B N 1
ATOM 1644 C CA . THR B 1 2 ? 11.688 27.406 13.617 1 92.5 2 THR B CA 1
ATOM 1645 C C . THR B 1 2 ? 11.969 26.125 12.836 1 92.5 2 THR B C 1
ATOM 1647 O O . THR B 1 2 ? 11.602 25.031 13.273 1 92.5 2 THR B O 1
ATOM 1650 N N . ILE B 1 3 ? 12.648 26.281 11.773 1 94.12 3 ILE B N 1
ATOM 1651 C CA . ILE B 1 3 ? 12.93 25.141 10.922 1 94.12 3 ILE B CA 1
ATOM 1652 C C . ILE B 1 3 ? 13.891 24.188 11.633 1 94.12 3 ILE B C 1
ATOM 1654 O O . ILE B 1 3 ? 13.797 22.969 11.484 1 94.12 3 ILE B O 1
ATOM 1658 N N . ASP B 1 4 ? 14.805 24.719 12.398 1 94.88 4 ASP B N 1
ATOM 1659 C CA . ASP B 1 4 ? 15.734 23.891 13.156 1 94.88 4 ASP B CA 1
ATOM 1660 C C . ASP B 1 4 ? 14.992 23 14.156 1 94.88 4 ASP B C 1
ATOM 1662 O O . ASP B 1 4 ? 15.328 21.828 14.32 1 94.88 4 ASP B O 1
ATOM 1666 N N . LYS B 1 5 ? 14.078 23.578 14.812 1 97.44 5 LYS B N 1
ATOM 1667 C CA . LYS B 1 5 ? 13.266 22.812 15.758 1 97.44 5 LYS B CA 1
ATOM 1668 C C . LYS B 1 5 ? 12.484 21.719 15.039 1 97.44 5 LYS B C 1
ATOM 1670 O O . LYS B 1 5 ? 12.305 20.625 15.57 1 97.44 5 LYS B O 1
ATOM 1675 N N . GLN B 1 6 ? 11.969 22.047 13.852 1 98.12 6 GLN B N 1
ATOM 1676 C CA . GLN B 1 6 ? 11.258 21.062 13.039 1 98.12 6 GLN B CA 1
ATOM 1677 C C . GLN B 1 6 ? 12.164 19.891 12.703 1 98.12 6 GLN B C 1
ATOM 1679 O O . GLN B 1 6 ? 11.75 18.734 12.789 1 98.12 6 GLN B O 1
ATOM 1684 N N . PHE B 1 7 ? 13.398 20.172 12.391 1 97.94 7 PHE B N 1
ATOM 1685 C CA . PHE B 1 7 ? 14.375 19.125 12.07 1 97.94 7 PHE B CA 1
ATOM 1686 C C . PHE B 1 7 ? 14.656 18.266 13.297 1 97.94 7 PHE B C 1
ATOM 1688 O O . PHE B 1 7 ? 14.82 17.047 13.18 1 97.94 7 PHE B O 1
ATOM 1695 N N . ASP B 1 8 ? 14.719 18.906 14.438 1 97.69 8 ASP B N 1
ATOM 1696 C CA . ASP B 1 8 ? 14.961 18.188 15.688 1 97.69 8 ASP B CA 1
ATOM 1697 C C . ASP B 1 8 ? 13.836 17.188 15.977 1 97.69 8 ASP B C 1
ATOM 1699 O O . ASP B 1 8 ? 14.07 16.125 16.547 1 97.69 8 ASP B O 1
ATOM 1703 N N . ILE B 1 9 ? 12.664 17.578 15.594 1 98.25 9 ILE B N 1
ATOM 1704 C CA . ILE B 1 9 ? 11.492 16.734 15.805 1 98.25 9 ILE B CA 1
ATOM 1705 C C . ILE B 1 9 ? 11.516 15.562 14.82 1 98.25 9 ILE B C 1
ATOM 1707 O O . ILE B 1 9 ? 11.266 14.414 15.203 1 98.25 9 ILE B O 1
ATOM 1711 N N . LEU B 1 10 ? 11.844 15.805 13.578 1 98.56 10 LEU B N 1
ATOM 1712 C CA . LEU B 1 10 ? 11.711 14.828 12.508 1 98.56 10 LEU B CA 1
ATOM 1713 C C . LEU B 1 10 ? 12.852 13.812 12.547 1 98.56 10 LEU B C 1
ATOM 1715 O O . LEU B 1 10 ? 12.648 12.633 12.242 1 98.56 10 LEU B O 1
ATOM 1719 N N . TYR B 1 11 ? 14.023 14.188 12.969 1 98.5 11 TYR B N 1
ATOM 1720 C CA . TYR B 1 11 ? 15.219 13.367 12.859 1 98.5 11 TYR B CA 1
ATOM 1721 C C . TYR B 1 11 ? 15.062 12.062 13.641 1 98.5 11 TYR B C 1
ATOM 1723 O O . TYR B 1 11 ? 15.234 10.977 13.086 1 98.5 11 TYR B O 1
ATOM 1731 N N . PRO B 1 12 ? 14.719 12.156 14.945 1 98.5 12 PRO B N 1
ATOM 1732 C CA . PRO B 1 12 ? 14.625 10.891 15.672 1 98.5 12 PRO B CA 1
ATOM 1733 C C . PRO B 1 12 ? 13.562 9.953 15.102 1 98.5 12 PRO B C 1
ATOM 1735 O O . PRO B 1 12 ? 13.688 8.734 15.203 1 98.5 12 PRO B O 1
ATOM 1738 N N . ILE B 1 13 ? 12.531 10.453 14.492 1 98.56 13 ILE B N 1
ATOM 1739 C CA . ILE B 1 13 ? 11.461 9.648 13.914 1 98.56 13 ILE B CA 1
ATOM 1740 C C . ILE B 1 13 ? 11.977 8.906 12.688 1 98.56 13 ILE B C 1
ATOM 1742 O O . ILE B 1 13 ? 11.844 7.684 12.586 1 98.56 13 ILE B O 1
ATOM 1746 N N . LEU B 1 14 ? 12.617 9.617 11.719 1 98.44 14 LEU B N 1
ATOM 1747 C CA . LEU B 1 14 ? 13.148 8.992 10.516 1 98.44 14 LEU B CA 1
ATOM 1748 C C . LEU B 1 14 ? 14.281 8.031 10.859 1 98.44 14 LEU B C 1
ATOM 1750 O O . LEU B 1 14 ? 14.398 6.965 10.242 1 98.44 14 LEU B O 1
ATOM 1754 N N . ASN B 1 15 ? 15.086 8.469 11.844 1 98.5 15 ASN B N 1
ATOM 1755 C CA . ASN B 1 15 ? 16.172 7.594 12.289 1 98.5 15 ASN B CA 1
ATOM 1756 C C . ASN B 1 15 ? 15.625 6.301 12.891 1 98.5 15 ASN B C 1
ATOM 1758 O O . ASN B 1 15 ? 16.281 5.262 12.828 1 98.5 15 ASN B O 1
ATOM 1762 N N . GLY B 1 16 ? 14.484 6.379 13.531 1 98.06 16 GLY B N 1
ATOM 1763 C CA . GLY B 1 16 ? 13.828 5.199 14.078 1 98.06 16 GLY B CA 1
ATOM 1764 C C . GLY B 1 16 ? 13.289 4.273 13 1 98.06 16 GLY B C 1
ATOM 1765 O O . GLY B 1 16 ? 13.164 3.066 13.219 1 98.06 16 GLY B O 1
ATOM 1766 N N . ILE B 1 17 ? 12.992 4.805 11.844 1 97.94 17 ILE B N 1
ATOM 1767 C CA . ILE B 1 17 ? 12.523 4.012 10.711 1 97.94 17 ILE B CA 1
ATOM 1768 C C . ILE B 1 17 ? 13.695 3.293 10.062 1 97.94 17 ILE B C 1
ATOM 1770 O O . ILE B 1 17 ? 13.625 2.092 9.789 1 97.94 17 ILE B O 1
ATOM 1774 N N . SER B 1 18 ? 14.727 3.955 9.82 1 97.81 18 SER B N 1
ATOM 1775 C CA . SER B 1 18 ? 15.992 3.459 9.281 1 97.81 18 SER B CA 1
ATOM 1776 C C . SER B 1 18 ? 17.156 4.32 9.742 1 97.81 18 SER B C 1
ATOM 1778 O O . SER B 1 18 ? 17.094 5.551 9.703 1 97.81 18 SER B O 1
ATOM 1780 N N . PRO B 1 19 ? 18.203 3.707 10.086 1 97.75 19 PRO B N 1
ATOM 1781 C CA . PRO B 1 19 ? 19.359 4.461 10.602 1 97.75 19 PRO B CA 1
ATOM 1782 C C . PRO B 1 19 ? 19.844 5.535 9.625 1 97.75 19 PRO B C 1
ATOM 1784 O O . PRO B 1 19 ? 20 5.262 8.438 1 97.75 19 PRO B O 1
ATOM 1787 N N . LEU B 1 20 ? 20.031 6.695 10.156 1 97.69 20 LEU B N 1
ATOM 1788 C CA . LEU B 1 20 ? 20.5 7.875 9.422 1 97.69 20 LEU B CA 1
ATOM 1789 C C . LEU B 1 20 ? 21.531 8.641 10.227 1 97.69 20 LEU B C 1
ATOM 1791 O O . LEU B 1 20 ? 21.234 9.18 11.297 1 97.69 20 LEU B O 1
ATOM 1795 N N . SER B 1 21 ? 22.766 8.719 9.773 1 98 21 SER B N 1
ATOM 1796 C CA . SER B 1 21 ? 23.828 9.43 10.492 1 98 21 SER B CA 1
ATOM 1797 C C . SER B 1 21 ? 23.547 10.93 10.539 1 98 21 SER B C 1
ATOM 1799 O O . SER B 1 21 ? 22.844 11.461 9.672 1 98 21 SER B O 1
ATOM 1801 N N . THR B 1 22 ? 24.109 11.57 11.531 1 97.19 22 THR B N 1
ATOM 1802 C CA . THR B 1 22 ? 23.953 13.016 11.656 1 97.19 22 THR B CA 1
ATOM 1803 C C . THR B 1 22 ? 24.547 13.742 10.461 1 97.19 22 THR B C 1
ATOM 1805 O O . THR B 1 22 ? 24.031 14.773 10.023 1 97.19 22 THR B O 1
ATOM 1808 N N . ASP B 1 23 ? 25.641 13.242 9.945 1 97.19 23 ASP B N 1
ATOM 1809 C CA . ASP B 1 23 ? 26.25 13.836 8.766 1 97.19 23 ASP B CA 1
ATOM 1810 C C . ASP B 1 23 ? 25.297 13.781 7.566 1 97.19 23 ASP B C 1
ATOM 1812 O O . ASP B 1 23 ? 25.125 14.781 6.871 1 97.19 23 ASP B O 1
ATOM 1816 N N . ASN B 1 24 ? 24.719 12.633 7.316 1 96.44 24 ASN B N 1
ATOM 1817 C CA . ASN B 1 24 ? 23.766 12.484 6.223 1 96.44 24 ASN B CA 1
ATOM 1818 C C . ASN B 1 24 ? 22.531 13.375 6.414 1 96.44 24 ASN B C 1
ATOM 1820 O O . ASN B 1 24 ? 22.047 13.977 5.461 1 96.44 24 ASN B O 1
ATOM 1824 N N . TRP B 1 25 ? 22.109 13.398 7.691 1 97.19 25 TRP B N 1
ATOM 1825 C CA . TRP B 1 25 ? 20.969 14.242 8.016 1 97.19 25 TRP B CA 1
ATOM 1826 C C . TRP B 1 25 ? 21.266 15.711 7.707 1 97.19 25 TRP B C 1
ATOM 1828 O O . TRP B 1 25 ? 20.469 16.391 7.066 1 97.19 25 TRP B O 1
ATOM 1838 N N . GLU B 1 26 ? 22.422 16.141 8.047 1 97 26 GLU B N 1
ATOM 1839 C CA . GLU B 1 26 ? 22.812 17.531 7.852 1 97 26 GLU B CA 1
ATOM 1840 C C . GLU B 1 26 ? 22.891 17.875 6.367 1 97 26 GLU B C 1
ATOM 1842 O O . GLU B 1 26 ? 22.5 18.984 5.957 1 97 26 GLU B O 1
ATOM 1847 N N . ILE B 1 27 ? 23.344 17 5.59 1 95.56 27 ILE B N 1
ATOM 1848 C CA . ILE B 1 27 ? 23.5 17.219 4.156 1 95.56 27 ILE B CA 1
ATOM 1849 C C . ILE B 1 27 ? 22.125 17.422 3.518 1 95.56 27 ILE B C 1
ATOM 1851 O O . ILE B 1 27 ? 21.984 18.219 2.584 1 95.56 27 ILE B O 1
ATOM 1855 N N . ALA B 1 28 ? 21.141 16.766 4.039 1 96.69 28 ALA B N 1
ATOM 1856 C CA . ALA B 1 28 ? 19.828 16.781 3.406 1 96.69 28 ALA B CA 1
ATOM 1857 C C . ALA B 1 28 ? 19.016 18 3.824 1 96.69 28 ALA B C 1
ATOM 1859 O O . ALA B 1 28 ? 18.031 18.359 3.17 1 96.69 28 ALA B O 1
ATOM 1860 N N . LYS B 1 29 ? 19.375 18.641 4.902 1 96.62 29 LYS B N 1
ATOM 1861 C CA . LYS B 1 29 ? 18.594 19.719 5.5 1 96.62 29 LYS B CA 1
ATOM 1862 C C . LYS B 1 29 ? 18.312 20.828 4.488 1 96.62 29 LYS B C 1
ATOM 1864 O O . LYS B 1 29 ? 17.219 21.391 4.449 1 96.62 29 LYS B O 1
ATOM 1869 N N . LYS B 1 30 ? 19.312 21.109 3.705 1 96.81 30 LYS B N 1
ATOM 1870 C CA . LYS B 1 30 ? 19.234 22.219 2.77 1 96.81 30 LYS B CA 1
ATOM 1871 C C . LYS B 1 30 ? 18.172 21.969 1.708 1 96.81 30 LYS B C 1
ATOM 1873 O O . LYS B 1 30 ? 17.75 22.891 1.015 1 96.81 30 LYS B O 1
ATOM 1878 N N . TYR B 1 31 ? 17.75 20.781 1.535 1 97.88 31 TYR B N 1
ATOM 1879 C CA . TYR B 1 31 ? 16.781 20.453 0.49 1 97.88 31 TYR B CA 1
ATOM 1880 C C . TYR B 1 31 ? 15.359 20.469 1.038 1 97.88 31 TYR B C 1
ATOM 1882 O O . TYR B 1 31 ? 14.398 20.359 0.278 1 97.88 31 TYR B O 1
ATOM 1890 N N . PHE B 1 32 ? 15.25 20.516 2.355 1 98.31 32 PHE B N 1
ATOM 1891 C CA . PHE B 1 32 ? 13.93 20.547 2.988 1 98.31 32 PHE B CA 1
ATOM 1892 C C . PHE B 1 32 ? 13.391 21.969 3.051 1 98.31 32 PHE B C 1
ATOM 1894 O O . PHE B 1 32 ? 14.156 22.922 3.166 1 98.31 32 PHE B O 1
ATOM 1901 N N . LYS B 1 33 ? 12.117 22.047 2.961 1 98.19 33 LYS B N 1
ATOM 1902 C CA . LYS B 1 33 ? 11.383 23.297 3.16 1 98.19 33 LYS B CA 1
ATOM 1903 C C . LYS B 1 33 ? 10.211 23.109 4.117 1 98.19 33 LYS B C 1
ATOM 1905 O O . LYS B 1 33 ? 9.773 21.969 4.348 1 98.19 33 LYS B O 1
ATOM 1910 N N . THR B 1 34 ? 9.773 24.203 4.688 1 98.44 34 THR B N 1
ATOM 1911 C CA . THR B 1 34 ? 8.641 24.156 5.613 1 98.44 34 THR B CA 1
ATOM 1912 C C . THR B 1 34 ? 7.367 24.656 4.934 1 98.44 34 THR B C 1
ATOM 1914 O O . THR B 1 34 ? 7.406 25.578 4.129 1 98.44 34 THR B O 1
ATOM 1917 N N . THR B 1 35 ? 6.301 23.984 5.148 1 98.31 35 THR B N 1
ATOM 1918 C CA . THR B 1 35 ? 4.969 24.438 4.777 1 98.31 35 THR B CA 1
ATOM 1919 C C . THR B 1 35 ? 4.105 24.641 6.02 1 98.31 35 THR B C 1
ATOM 1921 O O . THR B 1 35 ? 4.031 23.766 6.887 1 98.31 35 THR B O 1
ATOM 1924 N N . THR B 1 36 ? 3.5 25.797 6.133 1 98.44 36 THR B N 1
ATOM 1925 C CA . THR B 1 36 ? 2.549 26.109 7.195 1 98.44 36 THR B CA 1
ATOM 1926 C C . THR B 1 36 ? 1.183 26.453 6.613 1 98.44 36 THR B C 1
ATOM 1928 O O . THR B 1 36 ? 1.085 27.25 5.676 1 98.44 36 THR B O 1
ATOM 1931 N N . LEU B 1 37 ? 0.194 25.828 7.121 1 98.62 37 LEU B N 1
ATOM 1932 C CA . LEU B 1 37 ? -1.173 26.047 6.66 1 98.62 37 LEU B CA 1
ATOM 1933 C C . LEU B 1 37 ? -2.121 26.234 7.84 1 98.62 37 LEU B C 1
ATOM 1935 O O . LEU B 1 37 ? -1.793 25.875 8.969 1 98.62 37 LEU B O 1
ATOM 1939 N N . SER B 1 38 ? -3.281 26.812 7.551 1 98.25 38 SER B N 1
ATOM 1940 C CA . SER B 1 38 ? -4.324 27.016 8.547 1 98.25 38 SER B CA 1
ATOM 1941 C C . SER B 1 38 ? -5.496 26.062 8.328 1 98.25 38 SER B C 1
ATOM 1943 O O . SER B 1 38 ? -5.641 25.484 7.246 1 98.25 38 SER B O 1
ATOM 1945 N N . LYS B 1 39 ? -6.242 25.922 9.391 1 97.62 39 LYS B N 1
ATOM 1946 C CA . LYS B 1 39 ? -7.434 25.078 9.312 1 97.62 39 LYS B CA 1
ATOM 1947 C C . LYS B 1 39 ? -8.258 25.406 8.07 1 97.62 39 LYS B C 1
ATOM 1949 O O . LYS B 1 39 ? -8.508 26.578 7.785 1 97.62 39 LYS B O 1
ATOM 1954 N N . GLY B 1 40 ? -8.617 24.359 7.324 1 97.56 40 GLY B N 1
ATOM 1955 C CA . GLY B 1 40 ? -9.461 24.547 6.16 1 97.56 40 GLY B CA 1
ATOM 1956 C C . GLY B 1 40 ? -8.688 24.609 4.859 1 97.56 40 GLY B C 1
ATOM 1957 O O . GLY B 1 40 ? -9.242 24.391 3.783 1 97.56 40 GLY B O 1
ATOM 1958 N N . GLU B 1 41 ? -7.434 24.953 4.969 1 98.69 41 GLU B N 1
ATOM 1959 C CA . GLU B 1 41 ? -6.594 24.984 3.775 1 98.69 41 GLU B CA 1
ATOM 1960 C C . GLU B 1 41 ? -6.238 23.562 3.332 1 98.69 41 GLU B C 1
ATOM 1962 O O . GLU B 1 41 ? -6.441 22.609 4.078 1 98.69 41 GLU B O 1
ATOM 1967 N N . HIS B 1 42 ? -5.832 23.453 2.082 1 98.88 42 HIS B N 1
ATOM 1968 C CA . HIS B 1 42 ? -5.453 22.156 1.523 1 98.88 42 HIS B CA 1
ATOM 1969 C C . HIS B 1 42 ? -3.955 22.094 1.25 1 98.88 42 HIS B C 1
ATOM 1971 O O . HIS B 1 42 ? -3.375 23.047 0.717 1 98.88 42 HIS B O 1
ATOM 1977 N N . LEU B 1 43 ? -3.352 21.047 1.678 1 98.88 43 LEU B N 1
ATOM 1978 C CA . LEU B 1 43 ? -1.977 20.797 1.26 1 98.88 43 LEU B CA 1
ATOM 1979 C C . LEU B 1 43 ? -1.891 20.625 -0.253 1 98.88 43 LEU B C 1
ATOM 1981 O O . LEU B 1 43 ? -0.992 21.188 -0.893 1 98.88 43 LEU B O 1
ATOM 1985 N N . PHE B 1 44 ? -2.746 19.828 -0.824 1 98.81 44 PHE B N 1
ATOM 1986 C CA . PHE B 1 44 ? -2.979 19.734 -2.26 1 98.81 44 PHE B CA 1
ATOM 1987 C C . PHE B 1 44 ? -4.387 19.219 -2.545 1 98.81 44 PHE B C 1
ATOM 1989 O O . PHE B 1 44 ? -5.051 18.688 -1.655 1 98.81 44 PHE B O 1
ATOM 1996 N N . TYR B 1 45 ? -4.844 19.438 -3.754 1 98.56 45 TYR B N 1
ATOM 1997 C CA . TYR B 1 45 ? -6.16 19 -4.211 1 98.56 45 TYR B CA 1
ATOM 1998 C C . TYR B 1 45 ? -6.047 17.781 -5.117 1 98.56 45 TYR B C 1
ATOM 2000 O O . TYR B 1 45 ? -4.977 17.516 -5.672 1 98.56 45 TYR B O 1
ATOM 2008 N N . MET B 1 46 ? -7.137 17.078 -5.125 1 98.12 46 MET B N 1
ATOM 2009 C CA . MET B 1 46 ? -7.262 16.062 -6.164 1 98.12 46 MET B CA 1
ATOM 2010 C C . MET B 1 46 ? -6.879 16.625 -7.531 1 98.12 46 MET B C 1
ATOM 2012 O O . MET B 1 46 ? -7.191 17.766 -7.84 1 98.12 46 MET B O 1
ATOM 2016 N N . GLU B 1 47 ? -6.113 15.82 -8.336 1 98.06 47 GLU B N 1
ATOM 2017 C CA . GLU B 1 47 ? -5.676 16.094 -9.703 1 98.06 47 GLU B CA 1
ATOM 2018 C C . GLU B 1 47 ? -4.438 16.984 -9.711 1 98.06 47 GLU B C 1
ATOM 2020 O O . GLU B 1 47 ? -3.859 17.25 -10.766 1 98.06 47 GLU B O 1
ATOM 2025 N N . ASP B 1 48 ? -4.074 17.5 -8.539 1 98.56 48 ASP B N 1
ATOM 2026 C CA . ASP B 1 48 ? -2.838 18.281 -8.484 1 98.56 48 ASP B CA 1
ATOM 2027 C C . ASP B 1 48 ? -1.63 17.406 -8.812 1 98.56 48 ASP B C 1
ATOM 2029 O O . ASP B 1 48 ? -1.654 16.188 -8.586 1 98.56 48 ASP B O 1
ATOM 2033 N N . ASP B 1 49 ? -0.622 18.016 -9.312 1 98.31 49 ASP B N 1
ATOM 2034 C CA . ASP B 1 49 ? 0.682 17.391 -9.516 1 98.31 49 ASP B CA 1
ATOM 2035 C C . ASP B 1 49 ? 1.546 17.516 -8.258 1 98.31 49 ASP B C 1
ATOM 2037 O O . ASP B 1 49 ? 2.277 18.5 -8.094 1 98.31 49 ASP B O 1
ATOM 2041 N N . VAL B 1 50 ? 1.467 16.531 -7.406 1 98.56 50 VAL B N 1
ATOM 2042 C CA . VAL B 1 50 ? 2.246 16.5 -6.172 1 98.56 50 VAL B CA 1
ATOM 2043 C C . VAL B 1 50 ? 3.68 16.078 -6.473 1 98.56 50 VAL B C 1
ATOM 2045 O O . VAL B 1 50 ? 3.906 15.07 -7.152 1 98.56 50 VAL B O 1
ATOM 2048 N N . LYS B 1 51 ? 4.66 16.781 -5.945 1 98.38 51 LYS B N 1
ATOM 2049 C CA . LYS B 1 51 ? 6.051 16.516 -6.301 1 98.38 51 LYS B CA 1
ATOM 2050 C C . LYS B 1 51 ? 6.891 16.234 -5.055 1 98.38 51 LYS B C 1
ATOM 2052 O O . LYS B 1 51 ? 8.055 15.852 -5.164 1 98.38 51 LYS B O 1
ATOM 2057 N N . ASP B 1 52 ? 6.223 16.391 -3.871 1 98.69 52 ASP B N 1
ATOM 2058 C CA . ASP B 1 52 ? 7.027 16.359 -2.652 1 98.69 52 ASP B CA 1
ATOM 2059 C C . ASP B 1 52 ? 6.562 15.25 -1.712 1 98.69 52 ASP B C 1
ATOM 2061 O O . ASP B 1 52 ? 5.418 14.797 -1.794 1 98.69 52 ASP B O 1
ATOM 2065 N N . PHE B 1 53 ? 7.461 14.773 -0.889 1 98.81 53 PHE B N 1
ATOM 2066 C CA . PHE B 1 53 ? 7.168 14.07 0.353 1 98.81 53 PHE B CA 1
ATOM 2067 C C . PHE B 1 53 ? 7.062 15.047 1.518 1 98.81 53 PHE B C 1
ATOM 2069 O O . PHE B 1 53 ? 8.008 15.789 1.801 1 98.81 53 PHE B O 1
ATOM 2076 N N . TYR B 1 54 ? 5.926 15.148 2.148 1 98.88 54 TYR B N 1
ATOM 2077 C CA . TYR B 1 54 ? 5.703 15.984 3.324 1 98.88 54 TYR B CA 1
ATOM 2078 C C . TYR B 1 54 ? 5.703 15.141 4.598 1 98.88 54 TYR B C 1
ATOM 2080 O O . TYR B 1 54 ? 5.039 14.109 4.664 1 98.88 54 TYR B O 1
ATOM 2088 N N . PHE B 1 55 ? 6.426 15.562 5.559 1 98.88 55 PHE B N 1
ATOM 2089 C CA . PHE B 1 55 ? 6.406 14.938 6.875 1 98.88 55 PHE B CA 1
ATOM 2090 C C . PHE B 1 55 ? 5.734 15.844 7.895 1 98.88 55 PHE B C 1
ATOM 2092 O O . PHE B 1 55 ? 6.141 17 8.078 1 98.88 55 PHE B O 1
ATOM 2099 N N . LEU B 1 56 ? 4.762 15.32 8.531 1 98.81 56 LEU B N 1
ATOM 2100 C CA . LEU B 1 56 ? 3.998 16.109 9.484 1 98.81 56 LEU B CA 1
ATOM 2101 C C . LEU B 1 56 ? 4.844 16.453 10.711 1 98.81 56 LEU B C 1
ATOM 2103 O O . LEU B 1 56 ? 5.473 15.57 11.297 1 98.81 56 LEU B O 1
ATOM 2107 N N . ILE B 1 57 ? 4.84 17.672 11.062 1 98.81 57 ILE B N 1
ATOM 2108 C CA . ILE B 1 57 ? 5.523 18.125 12.273 1 98.81 57 ILE B CA 1
ATOM 2109 C C . ILE B 1 57 ? 4.496 18.422 13.359 1 98.81 57 ILE B C 1
ATOM 2111 O O . ILE B 1 57 ? 4.703 18.094 14.523 1 98.81 57 ILE B O 1
ATOM 2115 N N . ASP B 1 58 ? 3.428 19.031 12.898 1 98.19 58 ASP B N 1
ATOM 2116 C CA . ASP B 1 58 ? 2.363 19.406 13.828 1 98.19 58 ASP B CA 1
ATOM 2117 C C . ASP B 1 58 ? 1.048 19.641 13.086 1 98.19 58 ASP B C 1
ATOM 2119 O O . ASP B 1 58 ? 1.039 20.188 11.984 1 98.19 58 ASP B O 1
ATOM 2123 N N . GLY B 1 59 ? -0.04 19.219 13.82 1 97.88 59 GLY B N 1
ATOM 2124 C CA . GLY B 1 59 ? -1.361 19.484 13.273 1 97.88 59 GLY B CA 1
ATOM 2125 C C . GLY B 1 59 ? -2.098 18.219 12.852 1 97.88 59 GLY B C 1
ATOM 2126 O O . GLY B 1 59 ? -1.647 17.109 13.133 1 97.88 59 GLY B O 1
ATOM 2127 N N . LEU B 1 60 ? -3.307 18.375 12.297 1 98.31 60 LEU B N 1
ATOM 2128 C CA . LEU B 1 60 ? -4.191 17.312 11.844 1 98.31 60 LEU B CA 1
ATOM 2129 C C . LEU B 1 60 ? -4.621 17.531 10.398 1 98.31 60 LEU B C 1
ATOM 2131 O O . LEU B 1 60 ? -4.777 18.672 9.961 1 98.31 60 LEU B O 1
ATOM 2135 N N . ALA B 1 61 ? -4.805 16.469 9.68 1 98.5 61 ALA B N 1
ATOM 2136 C CA . ALA B 1 61 ? -5.324 16.562 8.32 1 98.5 61 ALA B CA 1
ATOM 2137 C C . ALA B 1 61 ? -6.16 15.344 7.957 1 98.5 61 ALA B C 1
ATOM 2139 O O . ALA B 1 61 ? -6.062 14.297 8.609 1 98.5 61 ALA B O 1
ATOM 2140 N N . ARG B 1 62 ? -6.992 15.523 6.996 1 98.25 62 ARG B N 1
ATOM 2141 C CA . ARG B 1 62 ? -7.727 14.406 6.414 1 98.25 62 ARG B CA 1
ATOM 2142 C C . ARG B 1 62 ? -7.414 14.258 4.93 1 98.25 62 ARG B C 1
ATOM 2144 O O . ARG B 1 62 ? -7.184 15.25 4.234 1 98.25 62 ARG B O 1
ATOM 2151 N N . TYR B 1 63 ? -7.336 13.047 4.473 1 98.62 63 TYR B N 1
ATOM 2152 C CA . TYR B 1 63 ? -7.328 12.68 3.062 1 98.62 63 TYR B CA 1
ATOM 2153 C C . TYR B 1 63 ? -8.727 12.312 2.586 1 98.62 63 TYR B C 1
ATOM 2155 O O . TYR B 1 63 ? -9.422 11.516 3.225 1 98.62 63 TYR B O 1
ATOM 2163 N N . TYR B 1 64 ? -9.141 12.852 1.439 1 98.31 64 TYR B N 1
ATOM 2164 C CA . TYR B 1 64 ? -10.492 12.484 1.034 1 98.31 64 TYR B CA 1
ATOM 2165 C C . TYR B 1 64 ? -10.617 12.438 -0.484 1 98.31 64 TYR B C 1
ATOM 2167 O O . TYR B 1 64 ? -9.914 13.156 -1.191 1 98.31 64 TYR B O 1
ATOM 2175 N N . TYR B 1 65 ? -11.453 11.555 -0.896 1 98.25 65 TYR B N 1
ATOM 2176 C CA . TYR B 1 65 ? -11.875 11.477 -2.289 1 98.25 65 TYR B CA 1
ATOM 2177 C C . TYR B 1 65 ? -13.102 12.344 -2.541 1 98.25 65 TYR B C 1
ATOM 2179 O O . TYR B 1 65 ? -13.961 12.477 -1.668 1 98.25 65 TYR B O 1
ATOM 2187 N N . LEU B 1 66 ? -13.141 12.898 -3.693 1 96.69 66 LEU B N 1
ATOM 2188 C CA . LEU B 1 66 ? -14.32 13.617 -4.156 1 96.69 66 LEU B CA 1
ATOM 2189 C C . LEU B 1 66 ? -14.945 12.914 -5.363 1 96.69 66 LEU B C 1
ATOM 2191 O O . LEU B 1 66 ? -14.297 12.789 -6.406 1 96.69 66 LEU B O 1
ATOM 2195 N N . THR B 1 67 ? -16.188 12.547 -5.199 1 93.94 67 THR B N 1
ATOM 2196 C CA . THR B 1 67 ? -16.859 11.859 -6.305 1 93.94 67 THR B CA 1
ATOM 2197 C C . THR B 1 67 ? -17.469 12.867 -7.277 1 93.94 67 THR B C 1
ATOM 2199 O O . THR B 1 67 ? -17.531 14.062 -6.973 1 93.94 67 THR B O 1
ATOM 2202 N N . GLU B 1 68 ? -17.891 12.352 -8.383 1 92.88 68 GLU B N 1
ATOM 2203 C CA . GLU B 1 68 ? -18.453 13.211 -9.414 1 92.88 68 GLU B CA 1
ATOM 2204 C C . GLU B 1 68 ? -19.734 13.906 -8.93 1 92.88 68 GLU B C 1
ATOM 2206 O O . GLU B 1 68 ? -20.031 15.031 -9.336 1 92.88 68 GLU B O 1
ATOM 2211 N N . ASP B 1 69 ? -20.453 13.258 -8.094 1 92.75 69 ASP B N 1
ATOM 2212 C CA . ASP B 1 69 ? -21.703 13.828 -7.602 1 92.75 69 ASP B CA 1
ATOM 2213 C C . ASP B 1 69 ? -21.453 14.711 -6.383 1 92.75 69 ASP B C 1
ATOM 2215 O O . ASP B 1 69 ? -22.406 15.172 -5.742 1 92.75 69 ASP B O 1
ATOM 2219 N N . GLY B 1 70 ? -20.234 14.891 -6 1 92.06 70 GLY B N 1
ATOM 2220 C CA . GLY B 1 70 ? -19.875 15.859 -4.977 1 92.06 70 GLY B CA 1
ATOM 2221 C C . GLY B 1 70 ? -19.781 15.242 -3.59 1 92.06 70 GLY B C 1
ATOM 2222 O O . GLY B 1 70 ? -19.578 15.961 -2.604 1 92.06 70 GLY B O 1
ATOM 2223 N N . LYS B 1 71 ? -19.891 14.008 -3.52 1 93.12 71 LYS B N 1
ATOM 2224 C CA . LYS B 1 71 ? -19.75 13.352 -2.223 1 93.12 71 LYS B CA 1
ATOM 2225 C C . LYS B 1 71 ? -18.281 13.164 -1.859 1 93.12 71 LYS B C 1
ATOM 2227 O O . LYS B 1 71 ? -17.453 12.891 -2.729 1 93.12 71 LYS B O 1
ATOM 2232 N N . GLU B 1 72 ? -17.969 13.234 -0.564 1 95.62 72 GLU B N 1
ATOM 2233 C CA . GLU B 1 72 ? -16.609 13.055 -0.063 1 95.62 72 GLU B CA 1
ATOM 2234 C C . GLU B 1 72 ? -16.484 11.766 0.736 1 95.62 72 GLU B C 1
ATOM 2236 O O . GLU B 1 72 ? -17.375 11.406 1.501 1 95.62 72 GLU B O 1
ATOM 2241 N N . PHE B 1 73 ? -15.445 11.07 0.554 1 96.69 73 PHE B N 1
ATOM 2242 C CA . PHE B 1 73 ? -15.102 9.883 1.335 1 96.69 73 PHE B CA 1
ATOM 2243 C C . PHE B 1 73 ? -13.703 10.008 1.922 1 96.69 73 PHE B C 1
ATOM 2245 O O . PHE B 1 73 ? -12.734 10.188 1.188 1 96.69 73 PHE B O 1
ATOM 2252 N N . ASN B 1 74 ? -13.625 9.906 3.219 1 97.44 74 ASN B N 1
ATOM 2253 C CA . ASN B 1 74 ? -12.32 10.023 3.855 1 97.44 74 ASN B CA 1
ATOM 2254 C C . ASN B 1 74 ? -11.492 8.758 3.68 1 97.44 74 ASN B C 1
ATOM 2256 O O . ASN B 1 74 ? -11.961 7.656 3.977 1 97.44 74 ASN B O 1
ATOM 2260 N N . LYS B 1 75 ? -10.289 8.953 3.236 1 97.25 75 LYS B N 1
ATOM 2261 C CA . LYS B 1 75 ? -9.359 7.863 2.965 1 97.25 75 LYS B CA 1
ATOM 2262 C C . LYS B 1 75 ? -8.477 7.578 4.176 1 97.25 75 LYS B C 1
ATOM 2264 O O . LYS B 1 75 ? -8.133 6.426 4.445 1 97.25 75 LYS B O 1
ATOM 2269 N N . SER B 1 76 ? -8.062 8.602 4.801 1 97.19 76 SER B N 1
ATOM 2270 C CA . SER B 1 76 ? -7.098 8.516 5.895 1 97.19 76 SER B CA 1
ATOM 2271 C C . SER B 1 76 ? -7.031 9.828 6.672 1 97.19 76 SER B C 1
ATOM 2273 O O . SER B 1 76 ? -7.711 10.797 6.324 1 97.19 76 SER B O 1
ATOM 2275 N N . PHE B 1 77 ? -6.238 9.781 7.766 1 98 77 PHE B N 1
ATOM 2276 C CA . PHE B 1 77 ? -5.984 10.969 8.57 1 98 77 PHE B CA 1
ATOM 2277 C C . PHE B 1 77 ? -4.512 11.055 8.953 1 98 77 PHE B C 1
ATOM 2279 O O . PHE B 1 77 ? -3.797 10.055 8.922 1 98 77 PHE B O 1
ATOM 2286 N N . ALA B 1 78 ? -4.09 12.203 9.172 1 98 78 ALA B N 1
ATOM 2287 C CA . ALA B 1 78 ? -2.748 12.461 9.68 1 98 78 ALA B CA 1
ATOM 2288 C C . ALA B 1 78 ? -2.803 13.164 11.039 1 98 78 ALA B C 1
ATOM 2290 O O . ALA B 1 78 ? -3.428 14.219 11.172 1 98 78 ALA B O 1
ATOM 2291 N N . GLU B 1 79 ? -2.16 12.609 12.016 1 96.88 79 GLU B N 1
ATOM 2292 C CA . GLU B 1 79 ? -2.131 13.25 13.32 1 96.88 79 GLU B CA 1
ATOM 2293 C C . GLU B 1 79 ? -0.78 13.055 14.008 1 96.88 79 GLU B C 1
ATOM 2295 O O . GLU B 1 79 ? -0.395 13.844 14.867 1 96.88 79 GLU B O 1
ATOM 2300 N N . LYS B 1 80 ? 0.008 12 13.586 1 96.5 80 LYS B N 1
ATOM 2301 C CA . LYS B 1 80 ? 1.264 11.688 14.258 1 96.5 80 LYS B CA 1
ATOM 2302 C C . LYS B 1 80 ? 2.438 12.406 13.602 1 96.5 80 LYS B C 1
ATOM 2304 O O . LYS B 1 80 ? 2.51 12.492 12.375 1 96.5 80 LYS B O 1
ATOM 2309 N N . GLN B 1 81 ? 3.303 12.906 14.477 1 97.69 81 GLN B N 1
ATOM 2310 C CA . GLN B 1 81 ? 4.535 13.477 13.938 1 97.69 81 GLN B CA 1
ATOM 2311 C C . GLN B 1 81 ? 5.285 12.461 13.078 1 97.69 81 GLN B C 1
ATOM 2313 O O . GLN B 1 81 ? 5.367 11.281 13.43 1 97.69 81 GLN B O 1
ATOM 2318 N N . GLY B 1 82 ? 5.812 12.906 11.945 1 98 82 GLY B N 1
ATOM 2319 C CA . GLY B 1 82 ? 6.578 12.039 11.07 1 98 82 GLY B CA 1
ATOM 2320 C C . GLY B 1 82 ? 5.723 11.352 10.016 1 98 82 GLY B C 1
ATOM 2321 O O . GLY B 1 82 ? 6.246 10.703 9.109 1 98 82 GLY B O 1
ATOM 2322 N N . HIS B 1 83 ? 4.426 11.516 10.148 1 97.75 83 HIS B N 1
ATOM 2323 C CA . HIS B 1 83 ? 3.523 10.953 9.148 1 97.75 83 HIS B CA 1
ATOM 2324 C C . HIS B 1 83 ? 3.834 11.492 7.758 1 97.75 83 HIS B C 1
ATOM 2326 O O . HIS B 1 83 ? 3.9 12.711 7.559 1 97.75 83 HIS B O 1
ATOM 2332 N N . LEU B 1 84 ? 4.043 10.594 6.859 1 98.56 84 LEU B N 1
ATOM 2333 C CA . LEU B 1 84 ? 4.316 10.992 5.48 1 98.56 84 LEU B CA 1
ATOM 2334 C C . LEU B 1 84 ? 3.025 11.32 4.742 1 98.56 84 LEU B C 1
ATOM 2336 O O . LEU B 1 84 ? 2.107 10.5 4.691 1 98.56 84 LEU B O 1
ATOM 2340 N N . LEU B 1 85 ? 2.945 12.484 4.258 1 98.69 85 LEU B N 1
ATOM 2341 C CA . LEU B 1 85 ? 1.867 12.914 3.371 1 98.69 85 LEU B CA 1
ATOM 2342 C C . LEU B 1 85 ? 2.379 13.109 1.948 1 98.69 85 LEU B C 1
ATOM 2344 O O . LEU B 1 85 ? 3.375 13.805 1.734 1 98.69 85 LEU B O 1
ATOM 2348 N N . SER B 1 86 ? 1.776 12.5 1.037 1 98.69 86 SER B N 1
ATOM 2349 C CA . SER B 1 86 ? 2.088 12.617 -0.383 1 98.69 86 SER B CA 1
ATOM 2350 C C . SER B 1 86 ? 1.04 11.914 -1.238 1 98.69 86 SER B C 1
ATOM 2352 O O . SER B 1 86 ? -0.013 11.516 -0.736 1 98.69 86 SER B O 1
ATOM 2354 N N . SER B 1 87 ? 1.202 12 -2.504 1 98.62 87 SER B N 1
ATOM 2355 C CA . SER B 1 87 ? 0.52 11.18 -3.504 1 98.62 87 SER B CA 1
ATOM 2356 C C . SER B 1 87 ? 1.516 10.367 -4.328 1 98.62 87 SER B C 1
ATOM 2358 O O . SER B 1 87 ? 2.146 10.898 -5.242 1 98.62 87 SER B O 1
ATOM 2360 N N . ILE B 1 88 ? 1.619 9.109 -3.951 1 98.5 88 ILE B N 1
ATOM 2361 C CA . ILE B 1 88 ? 2.672 8.289 -4.539 1 98.5 88 ILE B CA 1
ATOM 2362 C C . ILE B 1 88 ? 2.459 8.172 -6.047 1 98.5 88 ILE B C 1
ATOM 2364 O O . ILE B 1 88 ? 3.416 8.234 -6.82 1 98.5 88 ILE B O 1
ATOM 2368 N N . SER B 1 89 ? 1.187 8.062 -6.465 1 97.81 89 SER B N 1
ATOM 2369 C CA . SER B 1 89 ? 0.916 8.016 -7.898 1 97.81 89 SER B CA 1
ATOM 2370 C C . SER B 1 89 ? 1.391 9.289 -8.594 1 97.81 89 SER B C 1
ATOM 2372 O O . SER B 1 89 ? 1.942 9.227 -9.695 1 97.81 89 SER B O 1
ATOM 2374 N N . SER B 1 90 ? 1.22 10.383 -7.93 1 98.19 90 SER B N 1
ATOM 2375 C CA . SER B 1 90 ? 1.605 11.664 -8.508 1 98.19 90 SER B CA 1
ATOM 2376 C C . SER B 1 90 ? 3.121 11.828 -8.539 1 98.19 90 SER B C 1
ATOM 2378 O O . SER B 1 90 ? 3.705 12.07 -9.602 1 98.19 90 SER B O 1
ATOM 2380 N N . VAL B 1 91 ? 3.803 11.609 -7.453 1 97.62 91 VAL B N 1
ATOM 2381 C CA . VAL B 1 91 ? 5.23 11.898 -7.359 1 97.62 91 VAL B CA 1
ATOM 2382 C C . VAL B 1 91 ? 6.016 10.883 -8.188 1 97.62 91 VAL B C 1
ATOM 2384 O O . VAL B 1 91 ? 7.098 11.188 -8.695 1 97.62 91 VAL B O 1
ATOM 2387 N N . SER B 1 92 ? 5.488 9.703 -8.305 1 95.81 92 SER B N 1
ATOM 2388 C CA . SER B 1 92 ? 6.246 8.641 -8.961 1 95.81 92 SER B CA 1
ATOM 2389 C C . SER B 1 92 ? 5.898 8.547 -10.438 1 95.81 92 SER B C 1
ATOM 2391 O O . SER B 1 92 ? 6.777 8.312 -11.273 1 95.81 92 SER B O 1
ATOM 2393 N N . HIS B 1 93 ? 4.578 8.758 -10.789 1 94.5 93 HIS B N 1
ATOM 2394 C CA . HIS B 1 93 ? 4.145 8.5 -12.156 1 94.5 93 HIS B CA 1
ATOM 2395 C C . HIS B 1 93 ? 3.688 9.789 -12.844 1 94.5 93 HIS B C 1
ATOM 2397 O O . HIS B 1 93 ? 3.34 9.773 -14.023 1 94.5 93 HIS B O 1
ATOM 2403 N N . GLY B 1 94 ? 3.643 10.836 -12.141 1 94.69 94 GLY B N 1
ATOM 2404 C CA . GLY B 1 94 ? 3.305 12.117 -12.727 1 94.69 94 GLY B CA 1
ATOM 2405 C C . GLY B 1 94 ? 1.823 12.266 -13.023 1 94.69 94 GLY B C 1
ATOM 2406 O O . GLY B 1 94 ? 1.432 13.078 -13.867 1 94.69 94 GLY B O 1
ATOM 2407 N N . THR B 1 95 ? 1.023 11.438 -12.398 1 96.62 95 THR B N 1
ATOM 2408 C CA . THR B 1 95 ? -0.422 11.57 -12.547 1 96.62 95 THR B CA 1
ATOM 2409 C C . THR B 1 95 ? -0.986 12.531 -11.508 1 96.62 95 THR B C 1
ATOM 2411 O O . THR B 1 95 ? -0.354 12.789 -10.477 1 96.62 95 THR B O 1
ATOM 2414 N N . GLY B 1 96 ? -2.127 13.07 -11.797 1 98.31 96 GLY B N 1
ATOM 2415 C CA . GLY B 1 96 ? -2.797 13.844 -10.766 1 98.31 96 GLY B CA 1
ATOM 2416 C C . GLY B 1 96 ? -3.156 13.031 -9.539 1 98.31 96 GLY B C 1
ATOM 2417 O O . GLY B 1 96 ? -3.479 11.844 -9.648 1 98.31 96 GLY B O 1
ATOM 2418 N N . SER B 1 97 ? -3.09 13.695 -8.375 1 98.56 97 SER B N 1
ATOM 2419 C CA . SER B 1 97 ? -3.457 12.992 -7.152 1 98.56 97 SER B CA 1
ATOM 2420 C C . SER B 1 97 ? -4.898 12.5 -7.207 1 98.56 97 SER B C 1
ATOM 2422 O O . SER B 1 97 ? -5.797 13.242 -7.613 1 98.56 97 SER B O 1
ATOM 2424 N N . PRO B 1 98 ? -5.156 11.32 -6.73 1 98.19 98 PRO B N 1
ATOM 2425 C CA . PRO B 1 98 ? -6.527 10.812 -6.73 1 98.19 98 PRO B CA 1
ATOM 2426 C C . PRO B 1 98 ? -7.355 11.344 -5.562 1 98.19 98 PRO B C 1
ATOM 2428 O O . PRO B 1 98 ? -8.562 11.078 -5.484 1 98.19 98 PRO B O 1
ATOM 2431 N N . PHE B 1 99 ? -6.773 12.055 -4.68 1 98.62 99 PHE B N 1
ATOM 2432 C CA . PHE B 1 99 ? -7.445 12.539 -3.48 1 98.62 99 PHE B CA 1
ATOM 2433 C C . PHE B 1 99 ? -6.906 13.906 -3.072 1 98.62 99 PHE B C 1
ATOM 2435 O O . PHE B 1 99 ? -5.914 14.383 -3.631 1 98.62 99 PHE B O 1
ATOM 2442 N N . SER B 1 100 ? -7.594 14.547 -2.166 1 98.75 100 SER B N 1
ATOM 2443 C CA . SER B 1 100 ? -7.18 15.82 -1.591 1 98.75 100 SER B CA 1
ATOM 2444 C C . SER B 1 100 ? -6.738 15.656 -0.14 1 98.75 100 SER B C 1
ATOM 2446 O O . SER B 1 100 ? -7.078 14.664 0.508 1 98.75 100 SER B O 1
ATOM 2448 N N . VAL B 1 101 ? -5.949 16.578 0.344 1 98.81 101 VAL B N 1
ATOM 2449 C CA . VAL B 1 101 ? -5.562 16.641 1.75 1 98.81 101 VAL B CA 1
ATOM 2450 C C . VAL B 1 101 ? -5.973 17.984 2.346 1 98.81 101 VAL B C 1
ATOM 2452 O O . VAL B 1 101 ? -5.43 19.031 1.97 1 98.81 101 VAL B O 1
ATOM 2455 N N . GLU B 1 102 ? -6.875 17.938 3.271 1 98.56 102 GLU B N 1
ATOM 2456 C CA . GLU B 1 102 ? -7.355 19.141 3.949 1 98.56 102 GLU B CA 1
ATOM 2457 C C . GLU B 1 102 ? -6.828 19.219 5.379 1 98.56 102 GLU B C 1
ATOM 2459 O O . GLU B 1 102 ? -6.863 18.219 6.113 1 98.56 102 GLU B O 1
ATOM 2464 N N . VAL B 1 103 ? -6.391 20.359 5.699 1 98.44 103 VAL B N 1
ATOM 2465 C CA . VAL B 1 103 ? -5.859 20.594 7.035 1 98.44 103 VAL B CA 1
ATOM 2466 C C . VAL B 1 103 ? -7.008 20.875 8.008 1 98.44 103 VAL B C 1
ATOM 2468 O O . VAL B 1 103 ? -7.918 21.641 7.691 1 98.44 103 VAL B O 1
ATOM 2471 N N . LEU B 1 104 ? -6.977 20.281 9.195 1 97.88 104 LEU B N 1
ATOM 2472 C CA . LEU B 1 104 ? -8.086 20.344 10.141 1 97.88 104 LEU B CA 1
ATOM 2473 C C . LEU B 1 104 ? -7.73 21.234 11.328 1 97.88 104 LEU B C 1
ATOM 2475 O O . LEU B 1 104 ? -8.57 21.469 12.203 1 97.88 104 LEU B O 1
ATOM 2479 N N . SER B 1 105 ? -6.504 21.688 11.422 1 97.12 105 SER B N 1
ATOM 2480 C CA . SER B 1 105 ? -5.965 22.578 12.445 1 97.12 105 SER B CA 1
ATOM 2481 C C . SER B 1 105 ? -4.754 23.344 11.922 1 97.12 105 SER B C 1
ATOM 2483 O O . SER B 1 105 ? -4.461 23.312 10.727 1 97.12 105 SER B O 1
ATOM 2485 N N . SER B 1 106 ? -4.16 24.078 12.859 1 96.94 106 SER B N 1
ATOM 2486 C CA . SER B 1 106 ? -2.834 24.547 12.492 1 96.94 106 SER B CA 1
ATOM 2487 C C . SER B 1 106 ? -1.927 23.406 12.07 1 96.94 106 SER B C 1
ATOM 2489 O O . SER B 1 106 ? -1.943 22.328 12.688 1 96.94 106 SER B O 1
ATOM 2491 N N . PHE B 1 107 ? -1.147 23.641 11.016 1 98.12 107 PHE B N 1
ATOM 2492 C CA . PHE B 1 107 ? -0.507 22.531 10.32 1 98.12 107 PHE B CA 1
ATOM 2493 C C . PHE B 1 107 ? 0.893 22.922 9.859 1 98.12 107 PHE B C 1
ATOM 2495 O O . PHE B 1 107 ? 1.077 23.953 9.211 1 98.12 107 PHE B O 1
ATOM 2502 N N . ILE B 1 108 ? 1.878 22.125 10.234 1 98.75 108 ILE B N 1
ATOM 2503 C CA . ILE B 1 108 ? 3.27 22.344 9.859 1 98.75 108 ILE B CA 1
ATOM 2504 C C . ILE B 1 108 ? 3.877 21.062 9.328 1 98.75 108 ILE B C 1
ATOM 2506 O O . ILE B 1 108 ? 3.744 20 9.945 1 98.75 108 ILE B O 1
ATOM 2510 N N . THR B 1 109 ? 4.555 21.141 8.172 1 98.75 109 THR B N 1
ATOM 2511 C CA . THR B 1 109 ? 5.277 20 7.617 1 98.75 109 THR B CA 1
ATOM 2512 C C . THR B 1 109 ? 6.676 20.406 7.172 1 98.75 109 THR B C 1
ATOM 2514 O O . THR B 1 109 ? 6.914 21.578 6.855 1 98.75 109 THR B O 1
ATOM 2517 N N . LEU B 1 110 ? 7.531 19.484 7.227 1 98.69 110 LEU B N 1
ATOM 2518 C CA . LEU B 1 110 ? 8.766 19.547 6.457 1 98.69 110 LEU B CA 1
ATOM 2519 C C . LEU B 1 110 ? 8.664 18.688 5.195 1 98.69 110 LEU B C 1
ATOM 2521 O O . LEU B 1 110 ? 8.164 17.562 5.234 1 98.69 110 LEU B O 1
ATOM 2525 N N . HIS B 1 111 ? 9.102 19.297 4.086 1 98.62 111 HIS B N 1
ATOM 2526 C CA . HIS B 1 111 ? 8.953 18.516 2.863 1 98.62 111 HIS B CA 1
ATOM 2527 C C . HIS B 1 111 ? 10.203 18.609 1.999 1 98.62 111 HIS B C 1
ATOM 2529 O O . HIS B 1 111 ? 11 19.547 2.137 1 98.62 111 HIS B O 1
ATOM 2535 N N . ILE B 1 112 ? 10.398 17.656 1.234 1 98.69 112 ILE B N 1
ATOM 2536 C CA . ILE B 1 112 ? 11.516 17.516 0.301 1 98.69 112 ILE B CA 1
ATOM 2537 C C . ILE B 1 112 ? 11 17.047 -1.056 1 98.69 112 ILE B C 1
ATOM 2539 O O . ILE B 1 112 ? 10.117 16.188 -1.126 1 98.69 112 ILE B O 1
ATOM 2543 N N . PRO B 1 113 ? 11.484 17.672 -2.178 1 98.62 113 PRO B N 1
ATOM 2544 C CA . PRO B 1 113 ? 11.109 17.109 -3.479 1 98.62 113 PRO B CA 1
ATOM 2545 C C . PRO B 1 113 ? 11.477 15.633 -3.615 1 98.62 113 PRO B C 1
ATOM 2547 O O . PRO B 1 113 ? 12.586 15.234 -3.266 1 98.62 113 PRO B O 1
ATOM 2550 N N . TYR B 1 114 ? 10.539 14.836 -4.102 1 98.5 114 TYR B N 1
ATOM 2551 C CA . TYR B 1 114 ? 10.766 13.406 -4.246 1 98.5 114 TYR B CA 1
ATOM 2552 C C . TYR B 1 114 ? 11.984 13.125 -5.117 1 98.5 114 TYR B C 1
ATOM 2554 O O . TYR B 1 114 ? 12.789 12.25 -4.805 1 98.5 114 TYR B O 1
ATOM 2562 N N . LYS B 1 115 ? 12.156 13.875 -6.18 1 97.62 115 LYS B N 1
ATOM 2563 C CA . LYS B 1 115 ? 13.305 13.719 -7.062 1 97.62 115 LYS B CA 1
ATOM 2564 C C . LYS B 1 115 ? 14.617 13.898 -6.305 1 97.62 115 LYS B C 1
ATOM 2566 O O . LYS B 1 115 ? 15.594 13.188 -6.551 1 97.62 115 LYS B O 1
ATOM 2571 N N . LYS B 1 116 ? 14.617 14.852 -5.441 1 98.12 116 LYS B N 1
ATOM 2572 C CA . LYS B 1 116 ? 15.82 15.094 -4.652 1 98.12 116 LYS B CA 1
ATOM 2573 C C . LYS B 1 116 ? 16.062 13.953 -3.666 1 98.12 116 LYS B C 1
ATOM 2575 O O . LYS B 1 116 ? 17.219 13.594 -3.396 1 98.12 116 LYS B O 1
ATOM 2580 N N . LEU B 1 117 ? 15.031 13.453 -3.094 1 97.94 117 LEU B N 1
ATOM 2581 C CA . LEU B 1 117 ? 15.148 12.305 -2.199 1 97.94 117 LEU B CA 1
ATOM 2582 C C . LEU B 1 117 ? 15.766 11.109 -2.924 1 97.94 117 LEU B C 1
ATOM 2584 O O . LEU B 1 117 ? 16.641 10.43 -2.375 1 97.94 117 LEU B O 1
ATOM 2588 N N . LEU B 1 118 ? 15.328 10.898 -4.16 1 97.25 118 LEU B N 1
ATOM 2589 C CA . LEU B 1 118 ? 15.898 9.836 -4.977 1 97.25 118 LEU B CA 1
ATOM 2590 C C . LEU B 1 118 ? 17.391 10.078 -5.219 1 97.25 118 LEU B C 1
ATOM 2592 O O . LEU B 1 118 ? 18.188 9.148 -5.125 1 97.25 118 LEU B O 1
ATOM 2596 N N . GLU B 1 119 ? 17.734 11.297 -5.504 1 97.06 119 GLU B N 1
ATOM 2597 C CA . GLU B 1 119 ? 19.141 11.656 -5.727 1 97.06 119 GLU B CA 1
ATOM 2598 C C . GLU B 1 119 ? 19.969 11.406 -4.477 1 97.06 119 GLU B C 1
ATOM 2600 O O . GLU B 1 119 ? 21.078 10.859 -4.559 1 97.06 119 GLU B O 1
ATOM 2605 N N . LEU B 1 120 ? 19.422 11.875 -3.355 1 97.31 120 LEU B N 1
ATOM 2606 C CA . LEU B 1 120 ? 20.094 11.641 -2.088 1 97.31 120 LEU B CA 1
ATOM 2607 C C . LEU B 1 120 ? 20.328 10.148 -1.861 1 97.31 120 LEU B C 1
ATOM 2609 O O . LEU B 1 120 ? 21.406 9.75 -1.406 1 97.31 120 LEU B O 1
ATOM 2613 N N . GLY B 1 121 ? 19.328 9.328 -2.176 1 96 121 GLY B N 1
ATOM 2614 C CA . GLY B 1 121 ? 19.453 7.891 -2.01 1 96 121 GLY B CA 1
ATOM 2615 C C . GLY B 1 121 ? 20.547 7.277 -2.869 1 96 121 GLY B C 1
ATOM 2616 O O . GLY B 1 121 ? 21.203 6.32 -2.455 1 96 121 GLY B O 1
ATOM 2617 N N . PHE B 1 122 ? 20.641 7.797 -4.02 1 93 122 PHE B N 1
ATOM 2618 C CA . PHE B 1 122 ? 21.672 7.316 -4.93 1 93 122 PHE B CA 1
ATOM 2619 C C . PHE B 1 122 ? 23.062 7.672 -4.414 1 93 122 PHE B C 1
ATOM 2621 O O . PHE B 1 122 ? 24 6.875 -4.531 1 93 122 PHE B O 1
ATOM 2628 N N . GLU B 1 123 ? 23.172 8.766 -3.816 1 94.69 123 GLU B N 1
ATOM 2629 C CA . GLU B 1 123 ? 24.469 9.273 -3.367 1 94.69 123 GLU B CA 1
ATOM 2630 C C . GLU B 1 123 ? 24.828 8.734 -1.987 1 94.69 123 GLU B C 1
ATOM 2632 O O . GLU B 1 123 ? 26 8.57 -1.663 1 94.69 123 GLU B O 1
ATOM 2637 N N . HIS B 1 124 ? 23.828 8.555 -1.199 1 95.62 124 HIS B N 1
ATOM 2638 C CA . HIS B 1 124 ? 24 8.133 0.185 1 95.62 124 HIS B CA 1
ATOM 2639 C C . HIS B 1 124 ? 23.094 6.941 0.511 1 95.62 124 HIS B C 1
ATOM 2641 O O . HIS B 1 124 ? 21.875 7.098 0.642 1 95.62 124 HIS B O 1
ATOM 2647 N N . ARG B 1 125 ? 23.688 5.836 0.793 1 96.12 125 ARG B N 1
ATOM 2648 C CA . ARG B 1 125 ? 22.969 4.582 0.979 1 96.12 125 ARG B CA 1
ATOM 2649 C C . ARG B 1 125 ? 21.922 4.711 2.076 1 96.12 125 ARG B C 1
ATOM 2651 O O . ARG B 1 125 ? 20.828 4.152 1.964 1 96.12 125 ARG B O 1
ATOM 2658 N N . GLN B 1 126 ? 22.203 5.41 3.129 1 97.75 126 GLN B N 1
ATOM 2659 C CA . GLN B 1 126 ? 21.297 5.523 4.258 1 97.75 126 GLN B CA 1
ATOM 2660 C C . GLN B 1 126 ? 19.969 6.137 3.826 1 97.75 126 GLN B C 1
ATOM 2662 O O . GLN B 1 126 ? 18.906 5.766 4.34 1 97.75 126 GLN B O 1
ATOM 2667 N N . TRP B 1 127 ? 20 7.066 2.877 1 97.94 127 TRP B N 1
ATOM 2668 C CA . TRP B 1 127 ? 18.766 7.688 2.396 1 97.94 127 TRP B CA 1
ATOM 2669 C C . TRP B 1 127 ? 17.969 6.715 1.533 1 97.94 127 TRP B C 1
ATOM 2671 O O . TRP B 1 127 ? 16.734 6.727 1.552 1 97.94 127 TRP B O 1
ATOM 2681 N N . ASN B 1 128 ? 18.688 5.898 0.741 1 97.88 128 ASN B N 1
ATOM 2682 C CA . ASN B 1 128 ? 18.016 4.859 -0.023 1 97.88 128 ASN B CA 1
ATOM 2683 C C . ASN B 1 128 ? 17.344 3.842 0.893 1 97.88 128 ASN B C 1
ATOM 2685 O O . ASN B 1 128 ? 16.188 3.467 0.669 1 97.88 128 ASN B O 1
ATOM 2689 N N . ASP B 1 129 ? 18.094 3.436 1.913 1 97.88 129 ASP B N 1
ATOM 2690 C CA . ASP B 1 129 ? 17.531 2.492 2.877 1 97.88 129 ASP B CA 1
ATOM 2691 C C . ASP B 1 129 ? 16.297 3.07 3.553 1 97.88 129 ASP B C 1
ATOM 2693 O O . ASP B 1 129 ? 15.297 2.367 3.738 1 97.88 129 ASP B O 1
ATOM 2697 N N . LEU B 1 130 ? 16.359 4.301 3.922 1 98.31 130 LEU B N 1
ATOM 2698 C CA . LEU B 1 130 ? 15.227 4.973 4.543 1 98.31 130 LEU B CA 1
ATOM 2699 C C . LEU B 1 130 ? 14.031 4.996 3.6 1 98.31 130 LEU B C 1
ATOM 2701 O O . LEU B 1 130 ? 12.914 4.676 4.008 1 98.31 130 LEU B O 1
ATOM 2705 N N . LEU B 1 131 ? 14.258 5.371 2.344 1 98.31 131 LEU B N 1
ATOM 2706 C CA . LEU B 1 131 ? 13.172 5.445 1.373 1 98.31 131 LEU B CA 1
ATOM 2707 C C . LEU B 1 131 ? 12.531 4.078 1.17 1 98.31 131 LEU B C 1
ATOM 2709 O O . LEU B 1 131 ? 11.305 3.961 1.145 1 98.31 131 LEU B O 1
ATOM 2713 N N . LEU B 1 132 ? 13.32 3.064 1.067 1 98.31 132 LEU B N 1
ATOM 2714 C CA . LEU B 1 132 ? 12.805 1.708 0.93 1 98.31 132 LEU B CA 1
ATOM 2715 C C . LEU B 1 132 ? 11.953 1.323 2.141 1 98.31 132 LEU B C 1
ATOM 2717 O O . LEU B 1 132 ? 10.867 0.767 1.989 1 98.31 132 LEU B O 1
ATOM 2721 N N . ARG B 1 133 ? 12.422 1.636 3.316 1 98.38 133 ARG B N 1
ATOM 2722 C CA . ARG B 1 133 ? 11.688 1.32 4.535 1 98.38 133 ARG B CA 1
ATOM 2723 C C . ARG B 1 133 ? 10.367 2.086 4.586 1 98.38 133 ARG B C 1
ATOM 2725 O O . ARG B 1 133 ? 9.344 1.548 5.023 1 98.38 133 ARG B O 1
ATOM 2732 N N . ILE B 1 134 ? 10.391 3.293 4.184 1 98.44 134 ILE B N 1
ATOM 2733 C CA . ILE B 1 134 ? 9.18 4.102 4.137 1 98.44 134 ILE B CA 1
ATOM 2734 C C . ILE B 1 134 ? 8.148 3.434 3.23 1 98.44 134 ILE B C 1
ATOM 2736 O O . ILE B 1 134 ? 6.988 3.273 3.613 1 98.44 134 ILE B O 1
ATOM 2740 N N . TYR B 1 135 ? 8.578 2.994 2.049 1 98.56 135 TYR B N 1
ATOM 2741 C CA . TYR B 1 135 ? 7.66 2.34 1.122 1 98.56 135 TYR B CA 1
ATOM 2742 C C . TYR B 1 135 ? 7.172 1.013 1.688 1 98.56 135 TYR B C 1
ATOM 2744 O O . TYR B 1 135 ? 6 0.659 1.531 1 98.56 135 TYR B O 1
ATOM 2752 N N . GLU B 1 136 ? 8.078 0.277 2.285 1 98.38 136 GLU B N 1
ATOM 2753 C CA . GLU B 1 136 ? 7.68 -0.967 2.938 1 98.38 136 GLU B CA 1
ATOM 2754 C C . GLU B 1 136 ? 6.582 -0.722 3.969 1 98.38 136 GLU B C 1
ATOM 2756 O O . GLU B 1 136 ? 5.562 -1.414 3.977 1 98.38 136 GLU B O 1
ATOM 2761 N N . ASN B 1 137 ? 6.781 0.265 4.781 1 98 137 ASN B N 1
ATOM 2762 C CA . ASN B 1 137 ? 5.812 0.602 5.82 1 98 137 ASN B CA 1
ATOM 2763 C C . ASN B 1 137 ? 4.484 1.05 5.227 1 98 137 ASN B C 1
ATOM 2765 O O . ASN B 1 137 ? 3.42 0.748 5.77 1 98 137 ASN B O 1
ATOM 2769 N N . LEU B 1 138 ? 4.559 1.784 4.137 1 98.12 138 LEU B N 1
ATOM 2770 C CA . LEU B 1 138 ? 3.336 2.215 3.471 1 98.12 138 LEU B CA 1
ATOM 2771 C C . LEU B 1 138 ? 2.557 1.016 2.939 1 98.12 138 LEU B C 1
ATOM 2773 O O . LEU B 1 138 ? 1.335 0.947 3.092 1 98.12 138 LEU B O 1
ATOM 2777 N N . VAL B 1 139 ? 3.268 0.095 2.299 1 98.38 139 VAL B N 1
ATOM 2778 C CA . VAL B 1 139 ? 2.631 -1.11 1.779 1 98.38 139 VAL B CA 1
ATOM 2779 C C . VAL B 1 139 ? 1.951 -1.869 2.916 1 98.38 139 VAL B C 1
ATOM 2781 O O . VAL B 1 139 ? 0.79 -2.266 2.801 1 98.38 139 VAL B O 1
ATOM 2784 N N . ILE B 1 140 ? 2.631 -2.012 3.977 1 98.06 140 ILE B N 1
ATOM 2785 C CA . ILE B 1 140 ? 2.129 -2.768 5.117 1 98.06 140 ILE B CA 1
ATOM 2786 C C . ILE B 1 140 ? 0.907 -2.064 5.703 1 98.06 140 ILE B C 1
ATOM 2788 O O . ILE B 1 140 ? -0.09 -2.711 6.035 1 98.06 140 ILE B O 1
ATOM 2792 N N . LYS B 1 141 ? 0.986 -0.777 5.855 1 97.12 141 LYS B N 1
ATOM 2793 C CA . LYS B 1 141 ? -0.134 -0 6.375 1 97.12 141 LYS B CA 1
ATO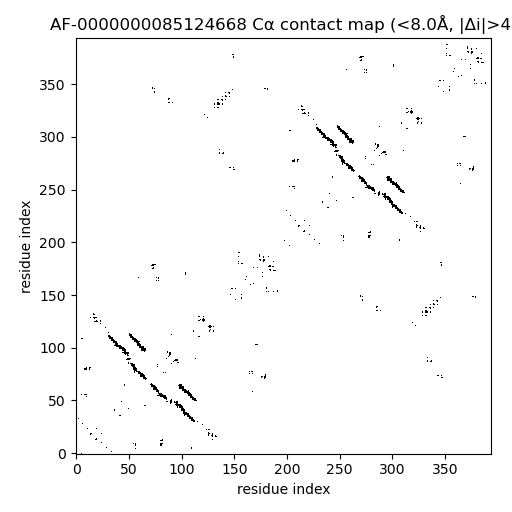M 2794 C C . LYS B 1 141 ? -1.383 -0.194 5.52 1 97.12 141 LYS B C 1
ATOM 2796 O O . LYS B 1 141 ? -2.477 -0.411 6.047 1 97.12 141 LYS B O 1
ATOM 2801 N N . LYS B 1 142 ? -1.215 -0.13 4.254 1 97.5 142 LYS B N 1
ATOM 2802 C CA . LYS B 1 142 ? -2.346 -0.264 3.338 1 97.5 142 LYS B CA 1
ATOM 2803 C C . LYS B 1 142 ? -2.865 -1.698 3.312 1 97.5 142 LYS B C 1
ATOM 2805 O O . LYS B 1 142 ? -4.066 -1.927 3.162 1 97.5 142 LYS B O 1
ATOM 2810 N N . GLU B 1 143 ? -1.934 -2.643 3.398 1 97.19 143 GLU B N 1
ATOM 2811 C CA . GLU B 1 143 ? -2.344 -4.039 3.516 1 97.19 143 GLU B CA 1
ATOM 2812 C C . GLU B 1 143 ? -3.213 -4.254 4.75 1 97.19 143 GLU B C 1
ATOM 2814 O O . GLU B 1 143 ? -4.238 -4.934 4.684 1 97.19 143 GLU B O 1
ATOM 2819 N N . LYS B 1 144 ? -2.861 -3.695 5.855 1 96.69 144 LYS B N 1
ATOM 2820 C CA . LYS B 1 144 ? -3.639 -3.812 7.086 1 96.69 144 LYS B CA 1
ATOM 2821 C C . LYS B 1 144 ? -5.02 -3.186 6.922 1 96.69 144 LYS B C 1
ATOM 2823 O O . LYS B 1 144 ? -6.016 -3.734 7.398 1 96.69 144 LYS B O 1
ATOM 2828 N N . ARG B 1 145 ? -5.062 -2.084 6.266 1 96.19 145 ARG B N 1
ATOM 2829 C CA . ARG B 1 145 ? -6.328 -1.409 6.012 1 96.19 145 ARG B CA 1
ATOM 2830 C C . ARG B 1 145 ? -7.254 -2.277 5.164 1 96.19 145 ARG B C 1
ATOM 2832 O O . ARG B 1 145 ? -8.445 -2.391 5.457 1 96.19 145 ARG B O 1
ATOM 2839 N N . GLU B 1 146 ? -6.695 -2.859 4.137 1 96 146 GLU B N 1
ATOM 2840 C CA . GLU B 1 146 ? -7.465 -3.791 3.316 1 96 146 GLU B CA 1
ATOM 2841 C C . GLU B 1 146 ? -8.016 -4.941 4.156 1 96 146 GLU B C 1
ATOM 2843 O O . GLU B 1 146 ? -9.188 -5.309 4.023 1 96 146 GLU B O 1
ATOM 2848 N N . ALA B 1 147 ? -7.133 -5.469 4.984 1 96.56 147 ALA B N 1
ATOM 2849 C CA . ALA B 1 147 ? -7.531 -6.582 5.844 1 96.56 147 ALA B CA 1
ATOM 2850 C C . ALA B 1 147 ? -8.664 -6.176 6.777 1 96.56 147 ALA B C 1
ATOM 2852 O O . ALA B 1 147 ? -9.602 -6.945 6.996 1 96.56 147 ALA B O 1
ATOM 2853 N N . ASP B 1 148 ? -8.578 -4.992 7.309 1 96.31 148 ASP B N 1
ATOM 2854 C CA . ASP B 1 148 ? -9.617 -4.5 8.211 1 96.31 148 ASP B CA 1
ATOM 2855 C C . ASP B 1 148 ? -10.977 -4.492 7.527 1 96.31 148 ASP B C 1
ATOM 2857 O O . ASP B 1 148 ? -11.984 -4.883 8.125 1 96.31 148 ASP B O 1
ATOM 2861 N N . PHE B 1 149 ? -11.023 -4.035 6.27 1 95 149 PHE B N 1
ATOM 2862 C CA . PHE B 1 149 ? -12.273 -3.988 5.523 1 95 149 PHE B CA 1
ATOM 2863 C C . PHE B 1 149 ? -12.836 -5.391 5.312 1 95 149 PHE B C 1
ATOM 2865 O O . PHE B 1 149 ? -14.055 -5.582 5.289 1 95 149 PHE B O 1
ATOM 2872 N N . LEU B 1 150 ? -11.961 -6.387 5.25 1 94.69 150 LEU B N 1
ATOM 2873 C CA . LEU B 1 150 ? -12.375 -7.75 4.938 1 94.69 150 LEU B CA 1
ATOM 2874 C C . LEU B 1 150 ? -12.742 -8.516 6.203 1 94.69 150 LEU B C 1
ATOM 2876 O O . LEU B 1 150 ? -13.695 -9.297 6.211 1 94.69 150 LEU B O 1
ATOM 2880 N N . LEU B 1 151 ? -12.062 -8.258 7.293 1 95.31 151 LEU B N 1
ATOM 2881 C CA . LEU B 1 151 ? -12.086 -9.18 8.422 1 95.31 151 LEU B CA 1
ATOM 2882 C C . LEU B 1 151 ? -12.891 -8.609 9.578 1 95.31 151 LEU B C 1
ATOM 2884 O O . LEU B 1 151 ? -13.383 -9.352 10.438 1 95.31 151 LEU B O 1
ATOM 2888 N N . LEU B 1 152 ? -12.984 -7.285 9.594 1 95.56 152 LEU B N 1
ATOM 2889 C CA . LEU B 1 152 ? -13.555 -6.676 10.789 1 95.56 152 LEU B CA 1
ATOM 2890 C C . LEU B 1 152 ? -14.961 -6.148 10.516 1 95.56 152 LEU B C 1
ATOM 2892 O O . LEU B 1 152 ? -15.242 -5.66 9.422 1 95.56 152 LEU B O 1
ATOM 2896 N N . SER B 1 153 ? -15.812 -6.188 11.547 1 94.81 153 SER B N 1
ATOM 2897 C CA . SER B 1 153 ? -17.094 -5.504 11.523 1 94.81 153 SER B CA 1
ATOM 2898 C C . SER B 1 153 ? -16.922 -3.99 11.609 1 94.81 153 SER B C 1
ATOM 2900 O O . SER B 1 153 ? -15.859 -3.504 11.977 1 94.81 153 SER B O 1
ATOM 2902 N N . ALA B 1 154 ? -17.969 -3.311 11.289 1 95.44 154 ALA B N 1
ATOM 2903 C CA . ALA B 1 154 ? -17.953 -1.854 11.398 1 95.44 154 ALA B CA 1
ATOM 2904 C C . ALA B 1 154 ? -17.594 -1.415 12.812 1 95.44 154 ALA B C 1
ATOM 2906 O O . ALA B 1 154 ? -16.828 -0.463 13 1 95.44 154 ALA B O 1
ATOM 2907 N N . ARG B 1 155 ? -18.094 -2.113 13.773 1 96.81 155 ARG B N 1
ATOM 2908 C CA . ARG B 1 155 ? -17.812 -1.779 15.164 1 96.81 155 ARG B CA 1
ATOM 2909 C C . ARG B 1 155 ? -16.328 -1.938 15.477 1 96.81 155 ARG B C 1
ATOM 2911 O O . ARG B 1 155 ? -15.719 -1.055 16.078 1 96.81 155 ARG B O 1
ATOM 2918 N N . LYS B 1 156 ? -15.789 -3.023 15.086 1 97.31 156 LYS B N 1
ATOM 2919 C CA . LYS B 1 156 ? -14.375 -3.277 15.352 1 97.31 156 LYS B CA 1
ATOM 2920 C C . LYS B 1 156 ? -13.492 -2.273 14.617 1 97.31 156 LYS B C 1
ATOM 2922 O O . LYS B 1 156 ? -12.461 -1.848 15.148 1 97.31 156 LYS B O 1
ATOM 2927 N N . ARG B 1 157 ? -13.898 -1.917 13.422 1 97.25 157 ARG B N 1
ATOM 2928 C CA . ARG B 1 157 ? -13.156 -0.896 12.688 1 97.25 157 ARG B CA 1
ATOM 2929 C C . ARG B 1 157 ? -13.219 0.447 13.406 1 97.25 157 ARG B C 1
ATOM 2931 O O . ARG B 1 157 ? -12.227 1.185 13.438 1 97.25 157 ARG B O 1
ATOM 2938 N N . TYR B 1 158 ? -14.344 0.767 13.984 1 97.31 158 TYR B N 1
ATOM 2939 C CA . TYR B 1 158 ? -14.469 2.012 14.734 1 97.31 158 TYR B CA 1
ATOM 2940 C C . TYR B 1 158 ? -13.586 1.995 15.977 1 97.31 158 TYR B C 1
ATOM 2942 O O . TYR B 1 158 ? -12.93 2.992 16.281 1 97.31 158 TYR B O 1
ATOM 2950 N N . GLU B 1 159 ? -13.539 0.875 16.625 1 97.19 159 GLU B N 1
ATOM 2951 C CA . GLU B 1 159 ? -12.68 0.735 17.797 1 97.19 159 GLU B CA 1
ATOM 2952 C C . GLU B 1 159 ? -11.219 0.959 17.438 1 97.19 159 GLU B C 1
ATOM 2954 O O . GLU B 1 159 ? -10.492 1.645 18.156 1 97.19 159 GLU B O 1
ATOM 2959 N N . LYS B 1 160 ? -10.828 0.386 16.422 1 96.62 160 LYS B N 1
ATOM 2960 C CA . LYS B 1 160 ? -9.461 0.587 15.945 1 96.62 160 LYS B CA 1
ATOM 2961 C C . LYS B 1 160 ? -9.211 2.051 15.594 1 96.62 160 LYS B C 1
ATOM 2963 O O . LYS B 1 160 ? -8.133 2.584 15.867 1 96.62 160 LYS B O 1
ATOM 2968 N N . PHE B 1 161 ? -10.188 2.668 14.961 1 96.62 161 PHE B N 1
ATOM 2969 C CA . PHE B 1 161 ? -10.102 4.086 14.633 1 96.62 161 PHE B CA 1
ATOM 2970 C C . PHE B 1 161 ? -9.797 4.914 15.875 1 96.62 161 PHE B C 1
ATOM 2972 O O . PHE B 1 161 ? -8.93 5.789 15.844 1 96.62 161 PHE B O 1
ATOM 2979 N N . LEU B 1 162 ? -10.484 4.629 16.906 1 95.62 162 LEU B N 1
ATOM 2980 C CA . LEU B 1 162 ? -10.336 5.379 18.141 1 95.62 162 LEU B CA 1
ATOM 2981 C C . LEU B 1 162 ? -8.922 5.223 18.703 1 95.62 162 LEU B C 1
ATOM 2983 O O . LEU B 1 162 ? -8.383 6.152 19.312 1 95.62 162 LEU B O 1
ATOM 2987 N N . GLU B 1 163 ? -8.344 4.074 18.438 1 94.75 163 GLU B N 1
ATOM 2988 C CA . GLU B 1 163 ? -6.988 3.812 18.906 1 94.75 163 GLU B CA 1
ATOM 2989 C C . GLU B 1 163 ? -5.957 4.512 18.031 1 94.75 163 GLU B C 1
ATOM 2991 O O . GLU B 1 163 ? -5 5.105 18.531 1 94.75 163 GLU B O 1
ATOM 2996 N N . ASP B 1 164 ? -6.156 4.473 16.781 1 93.38 164 ASP B N 1
ATOM 2997 C CA . ASP B 1 164 ? -5.188 4.961 15.805 1 93.38 164 ASP B CA 1
ATOM 2998 C C . ASP B 1 164 ? -5.258 6.48 15.672 1 93.38 164 ASP B C 1
ATOM 3000 O O . ASP B 1 164 ? -4.254 7.133 15.375 1 93.38 164 ASP B O 1
ATOM 3004 N N . TYR B 1 165 ? -6.426 7.023 15.805 1 94.62 165 TYR B N 1
ATOM 3005 C CA . TYR B 1 165 ? -6.68 8.438 15.539 1 94.62 165 TYR B CA 1
ATOM 3006 C C . TYR B 1 165 ? -7.41 9.086 16.703 1 94.62 165 TYR B C 1
ATOM 3008 O O . TYR B 1 165 ? -8.5 9.641 16.531 1 94.62 165 TYR B O 1
ATOM 3016 N N . SER B 1 166 ? -6.738 9.164 17.797 1 92.31 166 SER B N 1
ATOM 3017 C CA . SER B 1 166 ? -7.355 9.633 19.031 1 92.31 166 SER B CA 1
ATOM 3018 C C . SER B 1 166 ? -7.664 11.125 18.969 1 92.31 166 SER B C 1
ATOM 3020 O O . SER B 1 166 ? -8.672 11.586 19.516 1 92.31 166 SER B O 1
ATOM 3022 N N . MET B 1 167 ? -6.859 11.891 18.266 1 94.06 167 MET B N 1
ATOM 3023 C CA . MET B 1 167 ? -7.047 13.336 18.203 1 94.06 167 MET B CA 1
ATOM 3024 C C . MET B 1 167 ? -8.047 13.703 17.109 1 94.06 167 MET B C 1
ATOM 3026 O O . MET B 1 167 ? -8.781 14.688 17.25 1 94.06 167 MET B O 1
ATOM 3030 N N . ILE B 1 168 ? -8.133 12.883 16.125 1 94.62 168 ILE B N 1
ATOM 3031 C CA . ILE B 1 168 ? -9.008 13.148 14.984 1 94.62 168 ILE B CA 1
ATOM 3032 C C . ILE B 1 168 ? -10.469 13 15.414 1 94.62 168 ILE B C 1
ATOM 3034 O O . ILE B 1 168 ? -11.344 13.727 14.93 1 94.62 168 ILE B O 1
ATOM 3038 N N . GLU B 1 169 ? -10.711 12.07 16.266 1 90.5 169 GLU B N 1
ATOM 3039 C CA . GLU B 1 169 ? -12.078 11.773 16.688 1 90.5 169 GLU B CA 1
ATOM 3040 C C . GLU B 1 169 ? -12.789 13.039 17.172 1 90.5 169 GLU B C 1
ATOM 3042 O O . GLU B 1 169 ? -13.961 13.25 16.875 1 90.5 169 GLU B O 1
ATOM 3047 N N . ASP B 1 170 ? -12.062 13.891 17.797 1 91 170 ASP B N 1
ATOM 3048 C CA . ASP B 1 170 ? -12.648 15.102 18.359 1 91 170 ASP B CA 1
ATOM 3049 C C . ASP B 1 170 ? -12.602 16.25 17.359 1 91 170 ASP B C 1
ATOM 3051 O O . ASP B 1 170 ? -13.25 17.281 17.562 1 91 170 ASP B O 1
ATOM 3055 N N . ALA B 1 171 ? -11.844 16.031 16.312 1 93.25 171 ALA B N 1
ATOM 3056 C CA . ALA B 1 171 ? -11.57 17.156 15.414 1 93.25 171 ALA B CA 1
ATOM 3057 C C . ALA B 1 171 ? -12.5 17.109 14.203 1 93.25 171 ALA B C 1
ATOM 3059 O O . ALA B 1 171 ? -12.57 18.078 13.445 1 93.25 171 ALA B O 1
ATOM 3060 N N . VAL B 1 172 ? -13.227 16.031 14.016 1 93.88 172 VAL B N 1
ATOM 3061 C CA . VAL B 1 172 ? -14.047 15.914 12.82 1 93.88 172 VAL B CA 1
ATOM 3062 C C . VAL B 1 172 ? -15.453 15.461 13.203 1 93.88 172 VAL B C 1
ATOM 3064 O O . VAL B 1 172 ? -15.633 14.742 14.188 1 93.88 172 VAL B O 1
ATOM 3067 N N . PRO B 1 173 ? -16.453 15.859 12.367 1 92.88 173 PRO B N 1
ATOM 3068 C CA . PRO B 1 173 ? -17.812 15.359 12.602 1 92.88 173 PRO B CA 1
ATOM 3069 C C . PRO B 1 173 ? -17.938 13.859 12.359 1 92.88 173 PRO B C 1
ATOM 3071 O O . PRO B 1 173 ? -17.062 13.258 11.719 1 92.88 173 PRO B O 1
ATOM 3074 N N . ASN B 1 174 ? -19.016 13.336 12.836 1 91.44 174 ASN B N 1
ATOM 3075 C CA . ASN B 1 174 ? -19.281 11.906 12.75 1 91.44 174 ASN B CA 1
ATOM 3076 C C . ASN B 1 174 ? -19.328 11.43 11.297 1 91.44 174 ASN B C 1
ATOM 3078 O O . ASN B 1 174 ? -18.875 10.328 10.984 1 91.44 174 ASN B O 1
ATOM 3082 N N . TYR B 1 175 ? -19.828 12.281 10.484 1 93.12 175 TYR B N 1
ATOM 3083 C CA . TYR B 1 175 ? -19.984 11.828 9.109 1 93.12 175 TYR B CA 1
ATOM 3084 C C . TYR B 1 175 ? -18.641 11.625 8.43 1 93.12 175 TYR B C 1
ATOM 3086 O O . TYR B 1 175 ? -18.5 10.766 7.555 1 93.12 175 TYR B O 1
ATOM 3094 N N . HIS B 1 176 ? -17.578 12.328 8.828 1 94.25 176 HIS B N 1
ATOM 3095 C CA . HI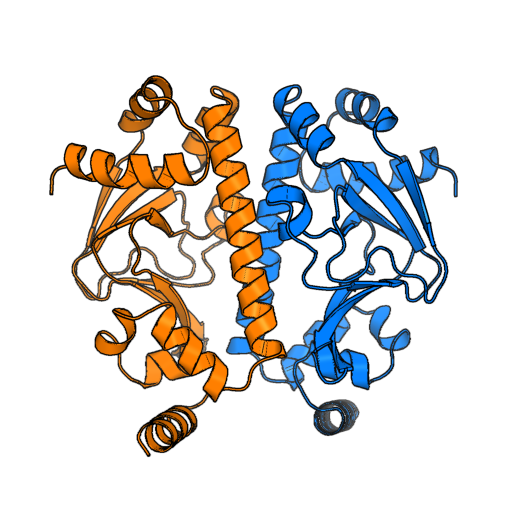S B 1 176 ? -16.234 12.109 8.312 1 94.25 176 HIS B CA 1
ATOM 3096 C C . HIS B 1 176 ? -15.672 10.773 8.789 1 94.25 176 HIS B C 1
ATOM 3098 O O . HIS B 1 176 ? -15 10.078 8.031 1 94.25 176 HIS B O 1
ATOM 3104 N N . ILE B 1 177 ? -15.969 10.492 10 1 95.88 177 ILE B N 1
ATOM 3105 C CA . ILE B 1 177 ? -15.516 9.219 10.555 1 95.88 177 ILE B CA 1
ATOM 3106 C C . ILE B 1 177 ? -16.25 8.07 9.867 1 95.88 177 ILE B C 1
ATOM 3108 O O . ILE B 1 177 ? -15.625 7.082 9.469 1 95.88 177 ILE B O 1
ATOM 3112 N N . ALA B 1 178 ? -17.609 8.219 9.719 1 96.06 178 ALA B N 1
ATOM 3113 C CA . ALA B 1 178 ? -18.406 7.207 9.047 1 96.06 178 ALA B CA 1
ATOM 3114 C C . ALA B 1 178 ? -17.891 6.938 7.637 1 96.06 178 ALA B C 1
ATOM 3116 O O . ALA B 1 178 ? -17.766 5.781 7.227 1 96.06 178 ALA B O 1
ATOM 3117 N N . SER B 1 179 ? -17.578 8.016 6.969 1 94.38 179 SER B N 1
ATOM 3118 C CA . SER B 1 179 ? -17.062 7.898 5.609 1 94.38 179 SER B CA 1
ATOM 3119 C C . SER B 1 179 ? -15.734 7.145 5.586 1 94.38 179 SER B C 1
ATOM 3121 O O . SER B 1 179 ? -15.492 6.336 4.691 1 94.38 179 SER B O 1
ATOM 3123 N N . TYR B 1 180 ? -14.875 7.371 6.539 1 96.62 180 TYR B N 1
ATOM 3124 C CA . TYR B 1 180 ? -13.602 6.664 6.656 1 96.62 180 TYR B CA 1
ATOM 3125 C C . TYR B 1 180 ? -13.828 5.176 6.879 1 96.62 180 TYR B C 1
ATOM 3127 O O . TYR B 1 180 ? -13.102 4.344 6.324 1 96.62 180 TYR B O 1
ATOM 3135 N N . LEU B 1 181 ? -14.805 4.879 7.617 1 95.88 181 LEU B N 1
ATOM 3136 C CA . LEU B 1 181 ? -15.094 3.502 8 1 95.88 181 LEU B CA 1
ATOM 3137 C C . LEU B 1 181 ? -15.844 2.771 6.891 1 95.88 181 LEU B C 1
ATOM 3139 O O . LEU B 1 181 ? -15.953 1.544 6.91 1 95.88 181 LEU B O 1
ATOM 3143 N N . GLY B 1 182 ? -16.328 3.506 5.953 1 93.5 182 GLY B N 1
ATOM 3144 C CA . GLY B 1 182 ? -17.109 2.914 4.879 1 93.5 182 GLY B CA 1
ATOM 3145 C C . GLY B 1 182 ? -18.516 2.551 5.293 1 93.5 182 GLY B C 1
ATOM 3146 O O . GLY B 1 182 ? -19.047 1.524 4.867 1 93.5 182 GLY B O 1
ATOM 3147 N N . ILE B 1 183 ? -19.062 3.316 6.184 1 94.88 183 ILE B N 1
ATOM 3148 C CA . ILE B 1 183 ? -20.422 3.055 6.641 1 94.88 183 ILE B CA 1
ATOM 3149 C C . ILE B 1 183 ? -21.234 4.352 6.633 1 94.88 183 ILE B C 1
ATOM 3151 O O . ILE B 1 183 ? -20.688 5.418 6.32 1 94.88 183 ILE B O 1
ATOM 3155 N N . THR B 1 184 ? -22.531 4.184 6.922 1 93.25 184 THR B N 1
ATOM 3156 C CA . THR B 1 184 ? -23.406 5.359 6.969 1 93.25 184 THR B CA 1
ATOM 3157 C C . THR B 1 184 ? -23.312 6.043 8.328 1 93.25 184 THR B C 1
ATOM 3159 O O . THR B 1 184 ? -22.891 5.43 9.312 1 93.25 184 THR B O 1
ATOM 3162 N N . ASP B 1 185 ? -23.75 7.277 8.32 1 93.38 185 ASP B N 1
ATOM 3163 C CA . ASP B 1 185 ? -23.812 8.031 9.57 1 93.38 185 ASP B CA 1
ATOM 3164 C C . ASP B 1 185 ? -24.719 7.332 10.586 1 93.38 185 ASP B C 1
ATOM 3166 O O . ASP B 1 185 ? -24.406 7.285 11.773 1 93.38 185 ASP B O 1
ATOM 3170 N N . VAL B 1 186 ? -25.766 6.855 10.102 1 94.69 186 VAL B N 1
ATOM 3171 C CA . VAL B 1 186 ? -26.734 6.18 10.953 1 94.69 186 VAL B CA 1
ATOM 3172 C C . VAL B 1 186 ? -26.109 4.949 11.594 1 94.69 186 VAL B C 1
ATOM 3174 O O . VAL B 1 186 ? -26.266 4.711 12.789 1 94.69 186 VAL B O 1
ATOM 3177 N N . ALA B 1 187 ? -25.406 4.215 10.828 1 95.5 187 ALA B N 1
ATOM 3178 C CA . ALA B 1 187 ? -24.734 3.021 11.336 1 95.5 187 ALA B CA 1
ATOM 3179 C C . ALA B 1 187 ? -23.719 3.383 12.406 1 95.5 187 ALA B C 1
ATOM 3181 O O . ALA B 1 187 ? -23.609 2.703 13.43 1 95.5 187 ALA B O 1
ATOM 3182 N N . LEU B 1 188 ? -22.891 4.445 12.219 1 96.12 188 LEU B N 1
ATOM 3183 C CA . LEU B 1 188 ? -21.891 4.859 13.203 1 96.12 188 LEU B CA 1
ATOM 3184 C C . LEU B 1 188 ? -22.562 5.285 14.508 1 96.12 188 LEU B C 1
ATOM 3186 O O . LEU B 1 188 ? -22.094 4.941 15.594 1 96.12 188 LEU B O 1
ATOM 3190 N N . SER B 1 189 ? -23.625 6.008 14.406 1 95.25 189 SER B N 1
ATOM 3191 C CA . SER B 1 189 ? -24.359 6.453 15.578 1 95.25 189 SER B CA 1
ATOM 3192 C C . SER B 1 189 ? -24.844 5.27 16.406 1 95.25 189 SER B C 1
ATOM 3194 O O . SER B 1 189 ? -24.766 5.297 17.641 1 95.25 189 SER B O 1
ATOM 3196 N N . ARG B 1 190 ? -25.328 4.344 15.703 1 95.5 190 ARG B N 1
ATOM 3197 C CA . ARG B 1 190 ? -25.766 3.133 16.391 1 95.5 190 ARG B 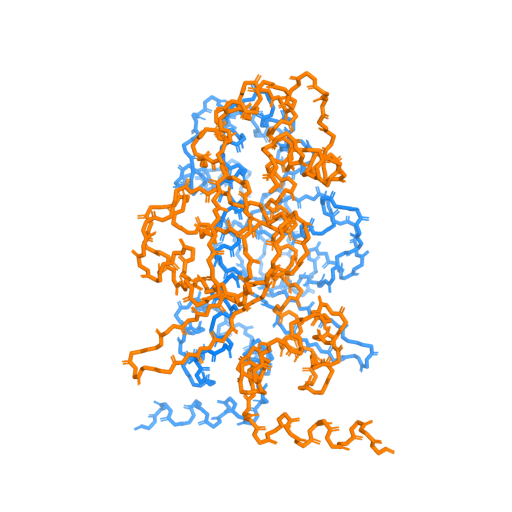CA 1
ATOM 3198 C C . ARG B 1 190 ? -24.625 2.457 17.125 1 95.5 190 ARG B C 1
ATOM 3200 O O . ARG B 1 190 ? -24.766 2.045 18.281 1 95.5 190 ARG B O 1
ATOM 3207 N N . ILE B 1 191 ? -23.516 2.314 16.453 1 96.19 191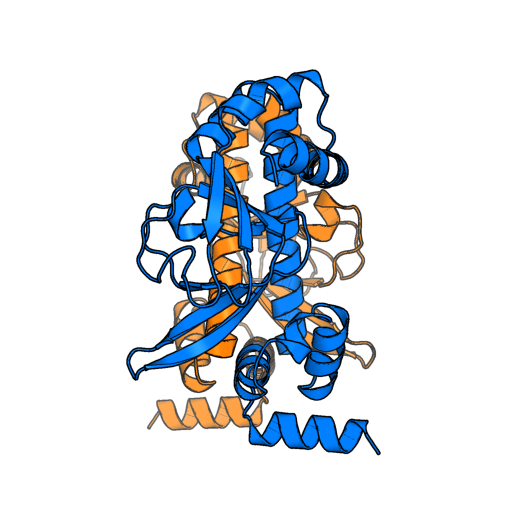 ILE B N 1
ATOM 3208 C CA . ILE B 1 191 ? -22.328 1.688 17.031 1 96.19 191 ILE B CA 1
ATOM 3209 C C . ILE B 1 191 ? -21.906 2.445 18.297 1 96.19 191 ILE B C 1
ATOM 3211 O O . ILE B 1 191 ? -21.625 1.836 19.328 1 96.19 191 ILE B O 1
ATOM 3215 N N . ARG B 1 192 ? -21.859 3.732 18.234 1 94.19 192 ARG B N 1
ATOM 3216 C CA . ARG B 1 192 ? -21.453 4.566 19.344 1 94.19 192 ARG B CA 1
ATOM 3217 C C . ARG B 1 192 ? -22.406 4.41 20.531 1 94.19 192 ARG B C 1
ATOM 3219 O O . ARG B 1 192 ? -21.969 4.367 21.688 1 94.19 192 ARG B O 1
ATOM 3226 N N . LYS B 1 193 ? -23.672 4.344 20.281 1 94.56 193 LYS B N 1
ATOM 3227 C CA . LYS B 1 193 ? -24.672 4.145 21.312 1 94.56 193 LYS B CA 1
ATOM 3228 C C . LYS B 1 193 ? -24.5 2.799 22.016 1 94.56 193 LYS B C 1
ATOM 3230 O O . LYS B 1 193 ? -24.578 2.707 23.234 1 94.56 193 LYS B O 1
ATOM 3235 N N . GLU B 1 194 ? -24.234 1.775 21.188 1 93.88 194 GLU B N 1
ATOM 3236 C CA . GLU B 1 194 ? -24.047 0.426 21.719 1 93.88 194 GLU B CA 1
ATOM 3237 C C . GLU B 1 194 ? -22.812 0.337 22.594 1 93.88 194 GLU B C 1
ATOM 3239 O O . GLU B 1 194 ? -22.75 -0.461 23.531 1 93.88 194 GLU B O 1
ATOM 3244 N N . MET B 1 195 ? -21.828 1.041 22.25 1 91.12 195 MET B N 1
ATOM 3245 C CA . MET B 1 195 ? -20.578 0.996 23 1 91.12 195 MET B CA 1
ATOM 3246 C C . MET B 1 195 ? -20.688 1.758 24.312 1 91.12 195 MET B C 1
ATOM 3248 O O . MET B 1 195 ? -19.938 1.503 25.25 1 91.12 195 MET B O 1
ATOM 3252 N N . LYS B 1 196 ? -21.469 2.791 24.438 1 87.06 196 LYS B N 1
ATOM 3253 C CA . LYS B 1 196 ? -21.688 3.545 25.672 1 87.06 196 LYS B CA 1
ATOM 3254 C C . LYS B 1 196 ? -22.5 2.734 26.672 1 87.06 196 LYS B C 1
ATOM 3256 O O . LYS B 1 196 ? -22.359 2.93 27.891 1 87.06 196 LYS B O 1
ATOM 3261 N N . ASN B 1 197 ? -23.297 1.799 26.266 1 73.62 197 ASN B N 1
ATOM 3262 C CA . ASN B 1 197 ? -24.078 0.967 27.172 1 73.62 197 ASN B CA 1
ATOM 3263 C C . ASN B 1 197 ? -23.328 -0.297 27.578 1 73.62 197 ASN B C 1
ATOM 3265 O O . ASN B 1 197 ? -23.562 -0.843 28.656 1 73.62 197 ASN B O 1
#

Organism: Arcobacter nitrofigilis (strain ATCC 33309 / DSM 7299 / CCUG 15893 / LMG 7604 / NCTC 12251 / CI) (NCBI:txid572480)

Nearest PDB structures (foldseek):
  3dn7-assembly1_A  TM=9.098E-01  e=2.386E-11  Cytophaga hutchinsonii ATCC 33406
  4i02-assembly1_A  TM=7.771E-01  e=1.619E-11  Escherichia coli K-12
  4i02-assembly3_D  TM=7.772E-01  e=1.619E-11  Escherichia coli K-12
  3la7-assembly1_B  TM=6.901E-01  e=2.845E-09  Nostoc sp. PCC 7120 = FACHB-418
  3dv8-assembly1_A-2  TM=6.582E-01  e=4.292E-08  Agathobacter rectalis ATCC 33656

Secondary structure (DSSP, 8-state):
--HHHHHHHHHHHHHHHS---HHHHHHHHTT-EEEEE-TT-EEE-TT----EEEEEEE--EEEEEE-TTS-EEEEEEE-STT-EE--HHHHHH-PPPSSEEEE-SSEEEEEEEHHHHHHHHHH-HHHHHHHHHHHHHHHHHHHHHHHHHHH--HHHHHHHHHHH-TTHHHHS-HHHHHHHHTS-HHHHHHHHHHHH-/--HHHHHHHHHHHHHHHS---HHHHHHHHTT-EEEEE-TT-EEE-TT----EEEEEEE--EEEEEE-TTS-EEEEEEE-STT-EE--HHHHHH-PPPSSEEEE-SSEEEEEEEHHHHHHHHHH-HHHHHHHHHHHHHHHHHHHHHHHHHHH--HHHHHHHHHHH-TTHHHHS-HHHHHHHHTS-HHHHHHHHHHHH-

Sequence (394 aa):
MTIDKQFDILYPILNGISPLSTDNWEIAKKYFKTTTLSKGEHLFYMEDDVKDFYFLIDGLARYYYLTEDGKEFNKSFAEKQGHLLSSISSVSHGTGSPFSVEVLSSFITLHIPYKKLLELGFEHRQWNDLLLRIYENLVIKKEKREADFLLLSARKRYEKFLEDYSMIEDAVPNYHIASYLGITDVALSRIRKEMKNMTIDKQFDILYPILNGISPLSTDNWEIAKKYFKTTTLSKGEHLFYMEDDVKDFYFLIDGLARYYYLTEDGKEFNKSFAEKQGHLLSSISSVSHGTGSPFSVEVLSSFITLHIPYKKLLELGFEHRQWNDLLLRIYENLVIKKEKREADFLLLSARKRYEKFLEDYSMIEDAVPNYHIASYLGITDVALSRIRKEMKN

Foldseek 3Di:
DDLVVLLVQQVVVLCVLFNDDPVLSVVCSVQKDKDKDFAFDWPDAFFDQWFKKKFWSAAKKWKWAADPVGDIFTADMDGDGRDIDTQCCRNPVVTTRRIIMGTLGTTMIMMGGPVVLVVSCVVPVRSVVSVVSVVVVVVVVVVVVVVCLVPHDLLVLVVVCCVVPVPVVVRDDQQRVCSNSVHHSVVSVVSVVVVVD/DDLVVLLVQQVVVLCVLFNDDPVLSVVCSVQKDKDKDFAFDWPDAFFDQWFKKKFWSAAKKWKWAADPVGDIFTADMDGDGRDIDTQCCRNPVVTTRRIIMGTLGTTMIMMGGPVVLVVSCVVPVRSVVSVVSVVVVVVVVVVVVVVCLVPHDLLVLVVVCCVVPVPVVVRDDQQRVCSNSVHHSVVSVVSVVVVVD

InterPro domains:
  IPR000595 Cyclic nucleotide-binding domain [PF00027] (36-120)
  IPR014710 RmlC-like jelly roll fold [G3DSA:2.60.120.10] (10-147)
  IPR018490 Cyclic nucleotide-binding domain superfamily [SSF51206] (25-149)

Solvent-accessible surface area (backbone atoms only — not comparable to full-atom values): 20880 Å² total; per-residue (Å²): 135,56,71,67,58,51,49,63,61,43,46,63,52,52,35,69,70,30,66,60,54,70,68,60,52,59,68,50,51,80,60,46,44,77,49,76,48,46,58,73,37,59,85,48,46,54,56,35,78,41,51,45,45,29,26,33,62,43,43,33,32,37,30,31,34,72,46,94,88,68,50,69,36,32,74,48,73,44,66,54,69,55,41,77,46,68,36,69,56,7,54,74,70,69,35,48,19,84,36,23,33,36,27,67,27,60,30,35,27,44,29,33,46,43,70,55,50,52,51,44,17,73,75,34,63,48,48,36,53,30,52,51,46,51,42,52,51,48,37,46,52,41,49,51,50,49,46,43,68,60,73,43,52,73,59,56,50,48,54,48,42,53,69,76,38,63,70,51,63,78,67,46,61,64,57,53,53,16,28,49,69,55,48,50,53,68,57,45,52,50,46,55,54,61,69,75,104,134,55,69,67,58,50,48,64,60,42,46,62,51,53,34,69,71,28,65,60,55,69,69,61,51,58,68,49,51,81,60,47,46,79,50,77,48,47,56,73,38,59,85,47,47,53,57,35,78,41,51,43,44,30,26,32,63,42,44,34,32,38,30,29,33,72,45,94,88,66,49,70,34,32,74,48,72,44,68,53,68,55,42,76,46,70,37,67,55,6,54,75,70,71,36,48,19,84,38,26,33,37,26,67,27,58,31,35,29,44,29,32,46,43,68,54,50,52,52,44,18,74,75,33,62,48,49,34,53,32,51,51,45,51,42,50,51,48,37,45,53,40,50,51,52,49,46,43,69,62,76,44,52,72,60,57,50,49,55,48,43,52,68,76,37,60,68,51,62,79,68,48,60,66,58,54,54,16,29,49,70,56,48,48,52,68,58,47,52,51,46,56,54,62,70,76,105